Protein AF-0000000073396578 (afdb_homodimer)

Solvent-accessible surface area (backbone atoms only — not comparable to full-atom values): 23290 Å² total; per-residue (Å²): 122,82,70,56,80,60,70,93,49,68,64,61,30,46,66,28,44,46,90,63,41,68,88,53,47,65,88,44,41,45,26,26,33,32,43,94,88,65,51,32,34,27,33,60,46,24,57,76,58,41,35,62,81,93,40,66,40,64,56,39,57,27,19,39,43,41,82,39,89,72,64,89,52,45,55,75,40,65,57,48,43,44,82,32,58,44,63,57,96,69,37,34,24,27,32,30,64,60,63,59,45,74,44,58,46,87,55,50,84,79,30,46,60,42,32,36,43,19,72,69,26,32,22,48,50,50,30,39,50,44,21,40,40,50,63,48,78,55,65,43,74,69,43,44,74,54,42,49,24,60,49,48,50,38,53,50,45,20,53,51,23,47,55,36,36,75,72,68,43,56,57,69,59,34,46,50,50,51,52,51,60,29,61,38,69,56,96,89,37,31,45,49,62,38,37,44,31,83,91,37,24,66,60,48,52,51,48,50,52,52,51,52,53,52,53,60,72,71,107,123,81,70,58,80,60,71,92,48,65,64,60,31,46,65,26,44,48,91,64,41,68,86,52,47,64,89,44,40,44,25,26,34,31,42,93,88,64,50,34,32,27,33,63,45,23,58,76,59,42,34,62,83,94,40,67,40,62,55,38,56,27,19,40,42,42,82,37,87,72,63,91,50,44,56,74,41,65,59,49,44,43,82,33,58,43,65,58,96,70,36,33,24,28,30,30,65,63,65,58,46,74,44,58,45,85,54,51,83,80,31,48,58,42,31,35,43,19,73,68,27,33,21,49,50,50,29,39,50,43,21,41,40,51,63,47,78,53,65,44,75,68,42,45,74,54,42,48,24,60,50,48,49,39,51,50,46,21,54,52,21,46,55,37,37,76,72,67,43,54,57,67,58,34,48,49,52,50,50,52,60,31,63,38,69,58,96,88,36,31,44,48,62,38,36,44,31,83,90,36,24,65,60,48,52,51,50,50,54,52,51,52,53,52,54,60,72,71,106

Foldseek 3Di:
DPFQDADPDLQQFFPDFDPRDFLQQDDAAQWWWQAPVRWIWGFHDHPVQQDDQLHGDQKTKIFTKDFDDDDNGCSPPDLQWAKRACQDVRTIMITGNPDMDMDTPVRRSVIGTGTDTDLLNSLSSNQSNCCVVPVDGDDSVVCCLVCVLVVLLSVLLSVQLVLVVVVPDDSVVSSVVSSVQQQDDDPRHGVSVQCSPPVRVVVSSVVSVVVSVVVVVVD/DPFQDDDPDLQQFFPDFDPRDFLQQDDAAQWWWQAPVRWIWGFHDHPVQQDDQLHGDQKTKIFTKDFDDDDNGCSPPDLQWAKRACLDVRTIMITGNPDMDMDTPVRRSVIGTGTDTDLLNSLSSNQSNCCVVPVDGDDSVVCCLVCVLVVLLSVLLSVQLVLVVVVPDDSVVSSVVSSVQQQDDDPRHGVSVQCSPPVRVVVSSVVSVVVSVVVSVVD

Nearest PDB structures (foldseek):
  8yf4-assembly1_B  TM=4.313E-01  e=3.545E+00  Homo sapiens
  6xt5-assembly1_B  TM=3.185E-01  e=3.344E+00  Canavalia ensiformis
  8yf4-assembly1_B  TM=4.311E-01  e=3.775E+00  Homo sapiens
  6xt5-assembly1_B  TM=3.181E-01  e=3.775E+00  Canavalia ensiformis

Structure (mmCIF, N/CA/C/O backbone):
data_AF-0000000073396578-model_v1
#
loop_
_entity.id
_entity.type
_entity.pdbx_description
1 polymer 'Uncharacterized protein'
#
loop_
_atom_site.group_PDB
_atom_site.id
_atom_site.type_symbol
_atom_site.label_atom_id
_atom_site.label_alt_id
_atom_site.label_comp_id
_atom_site.label_asym_id
_atom_site.label_entity_id
_atom_site.label_seq_id
_atom_site.pdbx_PDB_ins_code
_atom_site.Cartn_x
_atom_site.Cartn_y
_atom_site.Cartn_z
_atom_site.occupancy
_atom_site.B_iso_or_equiv
_atom_site.auth_seq_id
_atom_site.auth_comp_id
_atom_site.auth_asym_id
_atom_site.auth_atom_id
_atom_site.pdbx_PDB_model_num
ATOM 1 N N . MET A 1 1 ? -18.562 9.992 -4.824 1 47.44 1 MET A N 1
ATOM 2 C CA . MET A 1 1 ? -17.359 9.242 -4.496 1 47.44 1 MET A CA 1
ATOM 3 C C . MET A 1 1 ? -17.297 7.941 -5.293 1 47.44 1 MET A C 1
ATOM 5 O O . MET A 1 1 ? -18.281 7.211 -5.375 1 47.44 1 MET A O 1
ATOM 9 N N . PRO A 1 2 ? -16.391 7.805 -6.184 1 55.22 2 PRO A N 1
ATOM 10 C CA . PRO A 1 2 ? -16.484 6.578 -6.98 1 55.22 2 PRO A CA 1
ATOM 11 C C . PRO A 1 2 ? -16.609 5.324 -6.121 1 55.22 2 PRO A C 1
ATOM 13 O O . PRO A 1 2 ? -16.062 5.273 -5.012 1 55.22 2 PRO A O 1
ATOM 16 N N . GLU A 1 3 ? -17.531 4.57 -6.363 1 72.81 3 GLU A N 1
ATOM 17 C CA . GLU A 1 3 ? -18.016 3.414 -5.613 1 72.81 3 GLU A CA 1
ATOM 18 C C . GLU A 1 3 ? -17.094 2.215 -5.785 1 72.81 3 GLU A C 1
ATOM 20 O O . GLU A 1 3 ? -16.719 1.869 -6.91 1 72.81 3 GLU A O 1
ATOM 25 N N . LEU A 1 4 ? -16.359 1.806 -4.727 1 85.38 4 LEU A N 1
ATOM 26 C CA . LEU A 1 4 ? -15.672 0.52 -4.707 1 85.38 4 LEU A CA 1
ATOM 27 C C . LEU A 1 4 ? -16.578 -0.592 -5.215 1 85.38 4 LEU A C 1
ATOM 29 O O . LEU A 1 4 ? -17.781 -0.604 -4.922 1 85.38 4 LEU A O 1
ATOM 33 N N . GLU A 1 5 ? -16.062 -1.413 -6.082 1 86.94 5 GLU A N 1
ATOM 34 C CA . GLU A 1 5 ? -16.844 -2.441 -6.77 1 86.94 5 GLU A CA 1
ATOM 35 C C . GLU A 1 5 ? -17.156 -3.609 -5.836 1 86.94 5 GLU A C 1
ATOM 37 O O . GLU A 1 5 ? -16.391 -3.898 -4.914 1 86.94 5 GLU A O 1
ATOM 42 N N . THR A 1 6 ? -18.312 -4.141 -6.086 1 85.75 6 THR A N 1
ATOM 43 C CA . THR A 1 6 ? -18.781 -5.355 -5.434 1 85.75 6 THR A CA 1
ATOM 44 C C . THR A 1 6 ? -18.875 -6.508 -6.43 1 85.75 6 THR A C 1
ATOM 46 O O . THR A 1 6 ? -19.359 -6.336 -7.547 1 85.75 6 THR A O 1
ATOM 49 N N . PRO A 1 7 ? -18.344 -7.637 -6.023 1 87.44 7 PRO A N 1
ATOM 50 C CA . PRO A 1 7 ? -18.453 -8.758 -6.961 1 87.44 7 PRO A CA 1
ATOM 51 C C . PRO A 1 7 ? -19.906 -9.188 -7.176 1 87.44 7 PRO A C 1
ATOM 53 O O . PRO A 1 7 ? -20.734 -9.086 -6.262 1 87.44 7 PRO A O 1
ATOM 56 N N . ASP A 1 8 ? -20.125 -9.68 -8.359 1 83.25 8 ASP A N 1
ATOM 57 C CA . ASP A 1 8 ? -21.469 -10.172 -8.672 1 83.25 8 ASP A CA 1
ATOM 58 C C . ASP A 1 8 ? -21.828 -11.391 -7.824 1 83.25 8 ASP A C 1
ATOM 60 O O . ASP A 1 8 ? -22.938 -11.484 -7.289 1 83.25 8 ASP A O 1
ATOM 64 N N . ASP A 1 9 ? -20.906 -12.25 -7.754 1 87.62 9 ASP A N 1
ATOM 65 C CA . ASP A 1 9 ? -20.969 -13.445 -6.918 1 87.62 9 ASP A CA 1
ATOM 66 C C . ASP A 1 9 ? -19.891 -13.422 -5.836 1 87.62 9 ASP A C 1
ATOM 68 O O . ASP A 1 9 ? -18.703 -13.438 -6.145 1 87.62 9 ASP A O 1
ATOM 72 N N . PRO A 1 10 ? -20.375 -13.438 -4.621 1 84 10 PRO A N 1
ATOM 73 C CA . PRO A 1 10 ? -19.422 -13.297 -3.52 1 84 10 PRO A CA 1
ATOM 74 C C . PRO A 1 10 ? -18.328 -14.359 -3.547 1 84 10 PRO A C 1
ATOM 76 O O . PRO A 1 10 ? -17.188 -14.086 -3.174 1 84 10 PRO A O 1
ATOM 79 N N . GLU A 1 11 ? -18.656 -15.516 -4.02 1 88.94 11 GLU A N 1
ATOM 80 C CA . GLU A 1 11 ? -17.688 -16.594 -3.965 1 88.94 11 GLU A CA 1
ATOM 81 C C . GLU A 1 11 ? -16.781 -16.594 -5.195 1 88.94 11 GLU A C 1
ATOM 83 O O . GLU A 1 11 ? -15.773 -17.297 -5.238 1 88.94 11 GLU A O 1
ATOM 88 N N . SER A 1 12 ? -17.094 -15.711 -6.156 1 92.31 12 SER A N 1
ATOM 89 C CA . SER A 1 12 ? -16.312 -15.656 -7.387 1 92.31 12 SER A CA 1
ATOM 90 C C . SER A 1 12 ? -14.93 -15.047 -7.145 1 92.31 12 SER A C 1
ATOM 92 O O . SER A 1 12 ? -14.055 -15.117 -8.008 1 92.31 12 SER A O 1
ATOM 94 N N . ILE A 1 13 ? -14.711 -14.578 -5.926 1 94.81 13 ILE A N 1
ATOM 95 C CA . ILE A 1 13 ? -13.445 -13.914 -5.656 1 94.81 13 ILE A CA 1
ATOM 96 C C . ILE A 1 13 ? -12.359 -14.961 -5.398 1 94.81 13 ILE A C 1
ATOM 98 O O . ILE A 1 13 ? -11.164 -14.648 -5.418 1 94.81 13 ILE A O 1
ATOM 102 N N . TYR A 1 14 ? -12.805 -16.203 -5.223 1 96.5 14 TYR A N 1
ATOM 103 C CA . TYR A 1 14 ? -11.844 -17.25 -4.902 1 96.5 14 TYR A CA 1
ATOM 104 C C . TYR A 1 14 ? -11.562 -18.109 -6.121 1 96.5 14 TYR A C 1
ATOM 106 O O . TYR A 1 14 ? -12.477 -18.484 -6.855 1 96.5 14 TYR A O 1
ATOM 114 N N . LEU A 1 15 ? -10.336 -18.406 -6.309 1 96.25 15 LEU A N 1
ATOM 115 C CA . LEU A 1 15 ? -9.922 -19.453 -7.242 1 96.25 15 LEU A CA 1
ATOM 116 C C . LEU A 1 15 ? -9.984 -20.828 -6.582 1 96.25 15 LEU A C 1
ATOM 118 O O . LEU A 1 15 ? -10.422 -21.797 -7.203 1 96.25 15 LEU A O 1
ATOM 122 N N . ALA A 1 16 ? -9.555 -20.875 -5.344 1 95.81 16 ALA A N 1
ATOM 123 C CA . ALA A 1 16 ? -9.555 -22.109 -4.555 1 95.81 16 ALA A CA 1
ATOM 124 C C . ALA A 1 16 ? -9.562 -21.797 -3.059 1 95.81 16 ALA A C 1
ATOM 126 O O . ALA A 1 16 ? -9.07 -20.75 -2.635 1 95.81 16 ALA A O 1
ATOM 127 N N . ARG A 1 17 ? -10.102 -22.766 -2.283 1 95.12 17 ARG A N 1
ATOM 128 C CA . ARG A 1 17 ? -10.117 -22.625 -0.83 1 95.12 17 ARG A CA 1
ATOM 129 C C . ARG A 1 17 ? -9.844 -23.969 -0.159 1 95.12 17 ARG A C 1
ATOM 131 O O . ARG A 1 17 ? -10.18 -25.031 -0.704 1 95.12 17 ARG A O 1
ATOM 138 N N . LEU A 1 18 ? -9.203 -23.844 0.902 1 93.62 18 LEU A N 1
ATOM 139 C CA . LEU A 1 18 ? -8.977 -24.969 1.805 1 93.62 18 LEU A CA 1
ATOM 140 C C . LEU A 1 18 ? -8.445 -26.188 1.044 1 93.62 18 LEU A C 1
ATOM 142 O O . LEU A 1 18 ? -7.379 -26.109 0.429 1 93.62 18 LEU A O 1
ATOM 146 N N . GLU A 1 19 ? -9.133 -27.25 0.947 1 90.81 19 GLU A N 1
ATOM 147 C CA . GLU A 1 19 ? -8.625 -28.5 0.394 1 90.81 19 GLU A CA 1
ATOM 148 C C . GLU A 1 19 ? -8.398 -28.391 -1.111 1 90.81 19 GLU A C 1
ATOM 150 O O . GLU A 1 19 ? -7.656 -29.172 -1.694 1 90.81 19 GLU A O 1
ATOM 155 N N . ASP A 1 20 ? -8.969 -27.359 -1.69 1 91.06 20 ASP A N 1
ATOM 156 C CA . ASP A 1 20 ? -8.875 -27.219 -3.139 1 91.06 20 ASP A CA 1
ATOM 157 C C . ASP A 1 20 ? -7.629 -26.406 -3.527 1 91.06 20 ASP A C 1
ATOM 159 O O . ASP A 1 20 ? -7.305 -26.297 -4.711 1 91.06 20 ASP A O 1
ATOM 163 N N . VAL A 1 21 ? -6.906 -25.906 -2.537 1 92.56 21 VAL A N 1
ATOM 164 C CA . VAL A 1 21 ? -5.738 -25.094 -2.824 1 92.56 21 VAL A CA 1
ATOM 165 C C . VAL A 1 21 ? -4.57 -25.984 -3.25 1 92.56 21 VAL A C 1
ATOM 167 O O . VAL A 1 21 ? -4.223 -26.938 -2.553 1 92.56 21 VAL A O 1
ATOM 170 N N . GLY A 1 22 ? -4.043 -25.641 -4.434 1 88.06 22 GLY A N 1
ATOM 171 C CA . GLY A 1 22 ? -2.908 -26.391 -4.941 1 88.06 22 GLY A CA 1
ATOM 172 C C . GLY A 1 22 ? -1.646 -26.188 -4.129 1 88.06 22 GLY A C 1
ATOM 173 O O . GLY A 1 22 ? -1.402 -25.094 -3.611 1 88.06 22 GLY A O 1
ATOM 174 N N . GLU A 1 23 ? -0.784 -27.156 -4.16 1 88.12 23 GLU A N 1
ATOM 175 C CA . GLU A 1 23 ? 0.417 -27.172 -3.33 1 88.12 23 GLU A CA 1
ATOM 176 C C . GLU A 1 23 ? 1.546 -26.375 -3.984 1 88.12 23 GLU A C 1
ATOM 178 O O . GLU A 1 23 ? 2.391 -25.797 -3.295 1 88.12 23 GLU A O 1
ATOM 183 N N . HIS A 1 24 ? 1.46 -26.312 -5.25 1 91.94 24 HIS A N 1
ATOM 184 C CA . HIS A 1 24 ? 2.672 -25.844 -5.91 1 91.94 24 HIS A CA 1
ATOM 185 C C . HIS A 1 24 ? 2.438 -24.5 -6.602 1 91.94 24 HIS A C 1
ATOM 187 O O . HIS A 1 24 ? 3.242 -24.078 -7.438 1 91.94 24 HIS A O 1
ATOM 193 N N . ARG A 1 25 ? 1.365 -23.953 -6.328 1 92.44 25 ARG A N 1
ATOM 194 C CA . ARG A 1 25 ? 1.155 -22.609 -6.852 1 92.44 25 ARG A CA 1
ATOM 195 C C . ARG A 1 25 ? 2.031 -21.594 -6.121 1 92.44 25 ARG A C 1
ATOM 197 O O . ARG A 1 25 ? 2.123 -21.625 -4.895 1 92.44 25 ARG A O 1
ATOM 204 N N . PRO A 1 26 ? 2.725 -20.75 -6.84 1 92.56 26 PRO A N 1
ATOM 205 C CA . PRO A 1 26 ? 3.525 -19.734 -6.148 1 92.56 26 PRO A CA 1
ATOM 206 C C . PRO A 1 26 ? 2.676 -18.781 -5.309 1 92.56 26 PRO A C 1
ATOM 208 O O . PRO A 1 26 ? 1.521 -18.516 -5.652 1 92.56 26 PRO A O 1
ATOM 211 N N . THR A 1 27 ? 3.27 -18.359 -4.234 1 94 27 THR A N 1
ATOM 212 C CA . THR A 1 27 ? 2.615 -17.344 -3.416 1 94 27 THR A CA 1
ATOM 213 C C . THR A 1 27 ? 2.262 -16.125 -4.254 1 94 27 THR A C 1
ATOM 215 O O . THR A 1 27 ? 3.062 -15.672 -5.074 1 94 27 THR A O 1
ATOM 218 N N . PHE A 1 28 ? 1.048 -15.586 -4.012 1 94.56 28 PHE A N 1
ATOM 219 C CA . PHE A 1 28 ? 0.5 -14.539 -4.863 1 94.56 28 PHE A CA 1
ATOM 220 C C . PHE A 1 28 ? -0.254 -13.5 -4.035 1 94.56 28 PHE A C 1
ATOM 222 O O . PHE A 1 28 ? -0.579 -13.75 -2.873 1 94.56 28 PHE A O 1
ATOM 229 N N . THR A 1 29 ? -0.423 -12.375 -4.605 1 95.88 29 THR A N 1
ATOM 230 C CA . THR A 1 29 ? -1.25 -11.336 -3.998 1 95.88 29 THR A CA 1
ATOM 231 C C . THR A 1 29 ? -2.639 -11.875 -3.672 1 95.88 29 THR A C 1
ATOM 233 O O . THR A 1 29 ? -3.275 -12.516 -4.512 1 95.88 29 THR A O 1
ATOM 236 N N . GLY A 1 30 ? -3.082 -11.641 -2.432 1 97.06 30 GLY A N 1
ATOM 237 C CA . GLY A 1 30 ? -4.426 -12.031 -2.041 1 97.06 30 GLY A CA 1
ATOM 238 C C . GLY A 1 30 ? -4.488 -13.406 -1.405 1 97.06 30 GLY A C 1
ATOM 239 O O . GLY A 1 30 ? -5.527 -13.812 -0.875 1 97.06 30 GLY A O 1
ATOM 240 N N . ASP A 1 31 ? -3.383 -14.188 -1.541 1 97.56 31 ASP A N 1
ATOM 241 C CA . ASP A 1 31 ? -3.371 -15.477 -0.861 1 97.56 31 ASP A CA 1
ATOM 242 C C . ASP A 1 31 ? -3.588 -15.312 0.641 1 97.56 31 ASP A C 1
ATOM 244 O O . ASP A 1 31 ? -3.07 -14.367 1.247 1 97.56 31 ASP A O 1
ATOM 248 N N . ILE A 1 32 ? -4.316 -16.219 1.196 1 98.44 32 ILE A N 1
ATOM 249 C CA . ILE A 1 32 ? -4.594 -16.203 2.629 1 98.44 32 ILE A CA 1
ATOM 250 C C . ILE A 1 32 ? -3.947 -17.406 3.301 1 98.44 32 ILE A C 1
ATOM 252 O O . ILE A 1 32 ? -4.164 -18.547 2.881 1 98.44 32 ILE A O 1
ATOM 256 N N . TYR A 1 33 ? -3.174 -17.156 4.305 1 98 33 TYR A N 1
ATOM 257 C CA . TYR A 1 33 ? -2.471 -18.203 5.047 1 98 33 TYR A CA 1
ATOM 258 C C . TYR A 1 33 ? -2.91 -18.219 6.504 1 98 33 TYR A C 1
ATOM 260 O O . TYR A 1 33 ? -3.209 -17.172 7.086 1 98 33 TYR A O 1
ATOM 268 N N . ARG A 1 34 ? -3.016 -19.328 7.035 1 97.75 34 ARG A N 1
ATOM 269 C CA . ARG A 1 34 ? -3.051 -19.516 8.477 1 97.75 34 ARG A CA 1
ATOM 270 C C . ARG A 1 34 ? -1.652 -19.781 9.031 1 97.75 34 ARG A C 1
ATOM 272 O O . ARG A 1 34 ? -1.019 -20.781 8.695 1 97.75 34 ARG A O 1
ATOM 279 N N . LEU A 1 35 ? -1.204 -18.875 9.867 1 97.19 35 LEU A N 1
ATOM 280 C CA . LEU A 1 35 ? 0.147 -18.938 10.414 1 97.19 35 LEU A CA 1
ATOM 281 C C . LEU A 1 35 ? 0.231 -19.984 11.523 1 97.19 35 LEU A C 1
ATOM 283 O O . LEU A 1 35 ? -0.788 -20.547 11.93 1 97.19 35 LEU A O 1
ATOM 287 N N . GLY A 1 36 ? 1.491 -20.281 11.969 1 94 36 GLY A N 1
ATOM 288 C CA . GLY A 1 36 ? 1.72 -21.297 12.984 1 94 36 GLY A CA 1
ATOM 289 C C . GLY A 1 36 ? 1.004 -21.016 14.289 1 94 36 GLY A C 1
ATOM 290 O O . GLY A 1 36 ? 0.637 -21.922 15.023 1 94 36 GLY A O 1
ATOM 291 N N . ASP A 1 37 ? 0.794 -19.734 14.57 1 94.5 37 ASP A N 1
ATOM 292 C CA . ASP A 1 37 ? 0.147 -19.344 15.82 1 94.5 37 ASP A CA 1
ATOM 293 C C . ASP A 1 37 ? -1.37 -19.281 15.656 1 94.5 37 ASP A C 1
ATOM 295 O O . ASP A 1 37 ? -2.08 -18.844 16.562 1 94.5 37 ASP A O 1
ATOM 299 N N . GLY A 1 38 ? -1.878 -19.625 14.516 1 95.12 38 GLY A N 1
ATOM 300 C CA . GLY A 1 38 ? -3.311 -19.703 14.281 1 95.12 38 GLY A CA 1
ATOM 301 C C . GLY A 1 38 ? -3.871 -18.453 13.609 1 95.12 38 GLY A C 1
ATOM 302 O O . GLY A 1 38 ? -4.984 -18.484 13.078 1 95.12 38 GLY A O 1
ATOM 303 N N . ARG A 1 39 ? -3.154 -17.422 13.578 1 96.88 39 ARG A N 1
ATOM 304 C CA . ARG A 1 39 ? -3.621 -16.188 12.938 1 96.88 39 ARG A CA 1
ATOM 305 C C . ARG A 1 39 ? -3.666 -16.359 11.422 1 96.88 39 ARG A C 1
ATOM 307 O O . ARG A 1 39 ? -2.857 -17.078 10.844 1 96.88 39 ARG A O 1
ATOM 314 N N . MET A 1 40 ? -4.66 -15.664 10.82 1 98.12 40 MET A N 1
ATOM 315 C CA . MET A 1 40 ? -4.766 -15.656 9.367 1 98.12 40 MET A CA 1
ATOM 316 C C . MET A 1 40 ? -4.332 -14.312 8.789 1 98.12 40 MET A C 1
ATOM 318 O O . MET A 1 40 ? -4.617 -13.266 9.367 1 98.12 40 MET A O 1
ATOM 322 N N . VAL A 1 41 ? -3.617 -14.398 7.672 1 98.5 41 VAL A N 1
ATOM 323 C CA . VAL A 1 41 ? -3.125 -13.18 7.035 1 98.5 41 VAL A CA 1
ATOM 324 C C . VAL A 1 41 ? -3.314 -13.273 5.523 1 98.5 41 VAL A C 1
ATOM 326 O O . VAL A 1 41 ? -3.342 -14.375 4.961 1 98.5 41 VAL A O 1
ATOM 329 N N . MET A 1 42 ? -3.504 -12.133 4.879 1 98.44 42 MET A N 1
ATOM 330 C CA . MET A 1 42 ? -3.607 -12.023 3.428 1 98.44 42 MET A CA 1
ATOM 331 C C . MET A 1 42 ? -2.412 -11.273 2.85 1 98.44 42 MET A C 1
ATOM 333 O O . MET A 1 42 ? -2.066 -10.195 3.322 1 98.44 42 MET A O 1
ATOM 337 N N . ILE A 1 43 ? -1.822 -11.773 1.784 1 97.75 43 ILE A N 1
ATOM 338 C CA . ILE A 1 43 ? -0.69 -11.141 1.114 1 97.75 43 ILE A CA 1
ATOM 339 C C . ILE A 1 43 ? -1.171 -9.93 0.323 1 97.75 43 ILE A C 1
ATOM 341 O O . ILE A 1 43 ? -2.146 -10.016 -0.427 1 97.75 43 ILE A O 1
ATOM 345 N N . LEU A 1 44 ? -0.47 -8.758 0.374 1 95.06 44 LEU A N 1
ATOM 346 C CA . LEU A 1 44 ? -1.047 -7.543 -0.185 1 95.06 44 LEU A CA 1
ATOM 347 C C . LEU A 1 44 ? -0.263 -7.082 -1.409 1 95.06 44 LEU A C 1
ATOM 349 O O . LEU A 1 44 ? -0.829 -6.477 -2.324 1 95.06 44 LEU A O 1
ATOM 353 N N . GLN A 1 45 ? 0.97 -7.148 -1.572 1 88.44 45 GLN A N 1
ATOM 354 C CA . GLN A 1 45 ? 1.75 -6.484 -2.611 1 88.44 45 GLN A CA 1
ATOM 355 C C . GLN A 1 45 ? 1.65 -7.234 -3.938 1 88.44 45 GLN A C 1
ATOM 357 O O . GLN A 1 45 ? 1.375 -8.438 -3.959 1 88.44 45 GLN A O 1
ATOM 362 N N . HIS A 1 46 ? 1.772 -6.496 -4.988 1 89.62 46 HIS A N 1
ATOM 363 C CA . HIS A 1 46 ? 1.792 -7.078 -6.324 1 89.62 46 HIS A CA 1
ATOM 364 C C . HIS A 1 46 ? 2.775 -8.242 -6.402 1 89.62 46 HIS A C 1
ATOM 366 O O . HIS A 1 46 ? 3.82 -8.219 -5.75 1 89.62 46 HIS A O 1
ATOM 372 N N . PRO A 1 47 ? 2.453 -9.211 -7.309 1 82.81 47 PRO A N 1
ATOM 373 C CA . PRO A 1 47 ? 3.32 -10.391 -7.383 1 82.81 47 PRO A CA 1
ATOM 374 C C . PRO A 1 47 ? 4.773 -10.031 -7.688 1 82.81 47 PRO A C 1
ATOM 376 O O . PRO A 1 47 ? 5.691 -10.609 -7.102 1 82.81 47 PRO A O 1
ATOM 379 N N . CYS A 1 48 ? 4.988 -9.062 -8.516 1 83.94 48 CYS A N 1
ATOM 380 C CA . CYS A 1 48 ? 6.344 -8.672 -8.883 1 83.94 48 CYS A CA 1
ATOM 381 C C . CYS A 1 48 ? 7.059 -8.016 -7.711 1 83.94 48 CYS A C 1
ATOM 383 O O . CYS A 1 48 ? 8.289 -7.965 -7.676 1 83.94 48 CYS A O 1
ATOM 385 N N . ALA A 1 49 ? 6.281 -7.512 -6.805 1 86.94 49 ALA A N 1
ATOM 386 C CA . ALA A 1 49 ? 6.855 -6.848 -5.637 1 86.94 49 ALA A CA 1
ATOM 387 C C . ALA A 1 49 ? 7.156 -7.852 -4.527 1 86.94 49 ALA A C 1
ATOM 389 O O . ALA A 1 49 ? 7.852 -7.531 -3.559 1 86.94 49 ALA A O 1
ATOM 390 N N . LEU A 1 50 ? 6.684 -9.023 -4.703 1 90.19 50 LEU A N 1
ATOM 391 C CA . LEU A 1 50 ? 6.855 -10.047 -3.678 1 90.19 50 LEU A CA 1
ATOM 392 C C . LEU A 1 50 ? 8.188 -10.773 -3.85 1 90.19 50 LEU A C 1
ATOM 394 O O . LEU A 1 50 ? 8.641 -11.469 -2.939 1 90.19 50 LEU A O 1
ATOM 398 N N . ARG A 1 51 ? 8.758 -10.578 -5.059 1 87.38 51 ARG A N 1
ATOM 399 C CA . ARG A 1 51 ? 9.812 -11.531 -5.391 1 87.38 51 ARG A CA 1
ATOM 400 C C . ARG A 1 51 ? 11.039 -10.812 -5.949 1 87.38 51 ARG A C 1
ATOM 402 O O . ARG A 1 51 ? 10.93 -9.719 -6.504 1 87.38 51 ARG A O 1
ATOM 409 N N . HIS A 1 52 ? 12.086 -11.43 -5.734 1 84.81 52 HIS A N 1
ATOM 410 C CA . HIS A 1 52 ? 13.328 -11.258 -6.488 1 84.81 52 HIS A CA 1
ATOM 411 C C . HIS A 1 52 ? 13.68 -12.516 -7.27 1 84.81 52 HIS A C 1
ATOM 413 O O . HIS A 1 52 ? 14.297 -13.438 -6.727 1 84.81 52 HIS A O 1
ATOM 419 N N . GLY A 1 53 ? 13.328 -12.492 -8.523 1 79.69 53 GLY A N 1
ATOM 420 C CA . GLY A 1 53 ? 13.383 -13.742 -9.273 1 79.69 53 GLY A CA 1
ATOM 421 C C . GLY A 1 53 ? 12.383 -14.773 -8.781 1 79.69 53 GLY A C 1
ATOM 422 O O . GLY A 1 53 ? 11.188 -14.492 -8.695 1 79.69 53 GLY A O 1
ATOM 423 N N . VAL A 1 54 ? 12.875 -15.969 -8.477 1 82.25 54 VAL A N 1
ATOM 424 C CA . VAL A 1 54 ? 11.977 -17.047 -8.07 1 82.25 54 VAL A CA 1
ATOM 425 C C . VAL A 1 54 ? 11.75 -17 -6.562 1 82.25 54 VAL A C 1
ATOM 427 O O . VAL A 1 54 ? 10.844 -17.656 -6.043 1 82.25 54 VAL A O 1
ATOM 430 N N . ASP A 1 55 ? 12.555 -16.156 -5.906 1 88.69 55 ASP A N 1
ATOM 431 C CA . ASP A 1 55 ? 12.5 -16.141 -4.449 1 88.69 55 ASP A CA 1
ATOM 432 C C . ASP A 1 55 ? 11.625 -15.008 -3.941 1 88.69 55 ASP A C 1
ATOM 434 O O . ASP A 1 55 ? 11.656 -13.898 -4.488 1 88.69 55 ASP A O 1
ATOM 438 N N . LEU A 1 56 ? 10.914 -15.344 -2.873 1 92.75 56 LEU A N 1
ATOM 439 C CA . LEU A 1 56 ? 10.18 -14.289 -2.176 1 92.75 56 LEU A CA 1
ATOM 440 C C . LEU A 1 56 ? 11.133 -13.367 -1.422 1 92.75 56 LEU A C 1
ATOM 442 O O . LEU A 1 56 ? 12.172 -13.812 -0.935 1 92.75 56 LEU A O 1
ATOM 446 N N . HIS A 1 57 ? 10.781 -12.094 -1.336 1 93.88 57 HIS A N 1
ATOM 447 C CA . HIS A 1 57 ? 11.492 -11.234 -0.394 1 93.88 57 HIS A CA 1
ATOM 448 C C . HIS A 1 57 ? 11.359 -11.75 1.034 1 93.88 57 HIS A C 1
ATOM 450 O O . HIS A 1 57 ? 10.359 -12.383 1.377 1 93.88 57 HIS A O 1
ATOM 456 N N . PRO A 1 58 ? 12.305 -11.461 1.829 1 94.12 58 PRO A N 1
ATOM 457 C CA . PRO A 1 58 ? 12.312 -12.047 3.172 1 94.12 58 PRO A CA 1
ATOM 458 C C . PRO A 1 58 ? 11.117 -11.625 4.016 1 94.12 58 PRO A C 1
ATOM 460 O O . PRO A 1 58 ? 10.641 -12.391 4.852 1 94.12 58 PRO A O 1
ATOM 463 N N . ARG A 1 59 ? 10.688 -10.367 3.863 1 94.75 59 ARG A N 1
ATOM 464 C CA . ARG A 1 59 ? 9.547 -9.844 4.613 1 94.75 59 ARG A CA 1
ATOM 465 C C . ARG A 1 59 ? 8.406 -9.453 3.676 1 94.75 59 ARG A C 1
ATOM 467 O O . ARG A 1 59 ? 8.625 -8.758 2.684 1 94.75 59 ARG A O 1
ATOM 474 N N . LEU A 1 60 ? 7.266 -9.922 4.043 1 96.62 60 LEU A N 1
ATOM 475 C CA . LEU A 1 60 ? 6.094 -9.656 3.219 1 96.62 60 LEU A CA 1
ATOM 476 C C . LEU A 1 60 ? 5.059 -8.844 3.994 1 96.62 60 LEU A C 1
ATOM 478 O O . LEU A 1 60 ? 4.832 -9.094 5.18 1 96.62 60 LEU A O 1
ATOM 482 N N . LEU A 1 61 ? 4.504 -7.883 3.32 1 97.12 61 LEU A N 1
ATOM 483 C CA . LEU A 1 61 ? 3.402 -7.109 3.885 1 97.12 61 LEU A CA 1
ATOM 484 C C . LEU A 1 61 ? 2.096 -7.891 3.818 1 97.12 61 LEU A C 1
ATOM 486 O O . LEU A 1 61 ? 1.726 -8.398 2.756 1 97.12 61 LEU A O 1
ATOM 490 N N . VAL A 1 62 ? 1.395 -7.961 5.039 1 98 62 VAL A N 1
ATOM 491 C CA . VAL A 1 62 ? 0.156 -8.734 5.07 1 98 62 VAL A CA 1
ATOM 492 C C . VAL A 1 62 ? -0.904 -7.973 5.867 1 98 62 VAL A C 1
ATOM 494 O O . VAL A 1 62 ? -0.579 -7.09 6.664 1 98 62 VAL A O 1
ATOM 497 N N . ALA A 1 63 ? -2.119 -8.305 5.547 1 98.06 63 ALA A N 1
ATOM 498 C CA . ALA A 1 63 ? -3.27 -7.852 6.324 1 98.06 63 ALA A CA 1
ATOM 499 C C . ALA A 1 63 ? -3.828 -8.984 7.188 1 98.06 63 ALA A C 1
ATOM 501 O O . ALA A 1 63 ? -4.062 -10.086 6.695 1 98.06 63 ALA A O 1
ATOM 502 N N . PRO A 1 64 ? -4.035 -8.695 8.469 1 98.31 64 PRO A N 1
ATOM 503 C CA . PRO A 1 64 ? -4.719 -9.711 9.273 1 98.31 64 PRO A CA 1
ATOM 504 C C . PRO A 1 64 ? -6.133 -10 8.781 1 98.31 64 PRO A C 1
ATOM 506 O O . PRO A 1 64 ? -6.84 -9.094 8.352 1 98.31 64 PRO A O 1
ATOM 509 N N . VAL A 1 65 ? -6.492 -11.273 8.836 1 98.06 65 VAL A N 1
ATOM 510 C CA . VAL A 1 65 ? -7.82 -11.727 8.445 1 98.06 65 VAL A CA 1
ATOM 511 C C . VAL A 1 65 ? -8.578 -12.234 9.672 1 98.06 65 VAL A C 1
ATOM 513 O O . VAL A 1 65 ? -8.07 -13.07 10.422 1 98.06 65 VAL A O 1
ATOM 516 N N . ARG A 1 66 ? -9.742 -11.695 9.859 1 96.19 66 ARG A N 1
ATOM 517 C CA . ARG A 1 66 ? -10.539 -12.055 11.023 1 96.19 66 ARG A CA 1
ATOM 518 C C . ARG A 1 66 ? -12 -12.266 10.648 1 96.19 66 ARG A C 1
ATOM 520 O O . ARG A 1 66 ? -12.461 -11.75 9.625 1 96.19 66 ARG A O 1
ATOM 527 N N . PRO A 1 67 ? -12.664 -13.117 11.469 1 95.19 67 PRO A N 1
ATOM 528 C CA . PRO A 1 67 ? -14.109 -13.211 11.258 1 95.19 67 PRO A CA 1
ATOM 529 C C . PRO A 1 67 ? -14.805 -11.852 11.32 1 95.19 67 PRO A C 1
ATOM 531 O O . PRO A 1 67 ? -14.422 -11 12.125 1 95.19 67 PRO A O 1
ATOM 534 N N . ASP A 1 68 ? -15.688 -11.703 10.391 1 90.12 68 ASP A N 1
ATOM 535 C CA . ASP A 1 68 ? -16.391 -10.43 10.305 1 90.12 68 ASP A CA 1
ATOM 536 C C . ASP A 1 68 ? -17.797 -10.609 9.75 1 90.12 68 ASP A C 1
ATOM 538 O O . ASP A 1 68 ? -18.078 -11.602 9.07 1 90.12 68 ASP A O 1
ATOM 542 N N . SER A 1 69 ? -18.641 -9.703 10.109 1 83 69 SER A N 1
ATOM 543 C CA . SER A 1 69 ? -19.969 -9.672 9.508 1 83 69 SER A CA 1
ATOM 544 C C . SER A 1 69 ? -20 -8.742 8.305 1 83 69 SER A C 1
ATOM 546 O O . SER A 1 69 ? -19.812 -7.527 8.445 1 83 69 SER A O 1
ATOM 548 N N . LEU A 1 70 ? -20.047 -9.383 7.164 1 74.69 70 LEU A N 1
ATOM 549 C CA . LEU A 1 70 ? -19.906 -8.602 5.945 1 74.69 70 LEU A CA 1
ATOM 550 C C . LEU A 1 70 ? -21.234 -8.016 5.5 1 74.69 70 LEU A C 1
ATOM 552 O O . LEU A 1 70 ? -22.281 -8.664 5.633 1 74.69 70 LEU A O 1
ATOM 556 N N . ARG A 1 71 ? -21 -6.836 5.047 1 70.44 71 ARG A N 1
ATOM 557 C CA . ARG A 1 71 ? -22.125 -6.219 4.348 1 70.44 71 ARG A CA 1
ATOM 558 C C . ARG A 1 71 ? -22.219 -6.719 2.908 1 70.44 71 ARG A C 1
ATOM 560 O O . ARG A 1 71 ? -21.188 -7.008 2.283 1 70.44 71 ARG A O 1
ATOM 567 N N . SER A 1 72 ? -23.406 -6.832 2.463 1 67.06 72 SER A N 1
ATOM 568 C CA . SER A 1 72 ? -23.609 -7.297 1.096 1 67.06 72 SER A CA 1
ATOM 569 C C . SER A 1 72 ? -23.094 -6.285 0.082 1 67.06 72 SER A C 1
ATOM 571 O O . SER A 1 72 ? -22.594 -6.664 -0.981 1 67.06 72 SER A O 1
ATOM 573 N N . ASN A 1 73 ? -23.203 -5.039 0.469 1 70.56 73 ASN A N 1
ATOM 574 C CA . ASN A 1 73 ? -22.719 -3.967 -0.392 1 70.56 73 ASN A CA 1
ATOM 575 C C . ASN A 1 73 ? -21.344 -3.459 0.058 1 70.56 73 ASN A C 1
ATOM 577 O O . ASN A 1 73 ? -21.234 -2.773 1.076 1 70.56 73 ASN A O 1
ATOM 581 N N . TRP A 1 74 ? -20.312 -3.797 -0.816 1 73.31 74 TRP A N 1
ATOM 582 C CA . TRP A 1 74 ? -18.922 -3.488 -0.464 1 73.31 74 TRP A CA 1
ATOM 583 C C . TRP A 1 74 ? -18.656 -1.99 -0.559 1 73.31 74 TRP A C 1
ATOM 585 O O . TRP A 1 74 ? -17.734 -1.478 0.07 1 73.31 74 TRP A O 1
ATOM 595 N N . ALA A 1 75 ? -19.453 -1.338 -1.389 1 67.38 75 ALA A N 1
ATOM 596 C CA . ALA A 1 75 ? -19.297 0.107 -1.528 1 67.38 75 ALA A CA 1
ATOM 597 C C . ALA A 1 75 ? -19.609 0.822 -0.216 1 67.38 75 ALA A C 1
ATOM 599 O O . ALA A 1 75 ? -19.125 1.93 0.023 1 67.38 75 ALA A O 1
ATOM 600 N N . ARG A 1 76 ? -20.297 0.067 0.629 1 67.5 76 ARG A N 1
ATOM 601 C CA . ARG A 1 76 ? -20.672 0.653 1.912 1 67.5 76 ARG A CA 1
ATOM 602 C C . ARG A 1 76 ? -19.812 0.096 3.041 1 67.5 76 ARG A C 1
ATOM 604 O O . ARG A 1 76 ? -20.016 0.446 4.207 1 67.5 76 ARG A O 1
ATOM 611 N N . ALA A 1 77 ? -18.953 -0.825 2.611 1 67.62 77 ALA A N 1
ATOM 612 C CA . ALA A 1 77 ? -18.031 -1.368 3.598 1 67.62 77 ALA A CA 1
ATOM 613 C C . ALA A 1 77 ? -16.922 -0.367 3.918 1 67.62 77 ALA A C 1
ATOM 615 O O . ALA A 1 77 ? -16.609 0.502 3.102 1 67.62 77 ALA A O 1
ATOM 616 N N . PRO A 1 78 ? -16.406 -0.565 5.148 1 77.62 78 PRO A N 1
ATOM 617 C CA . PRO A 1 78 ? -15.266 0.297 5.48 1 77.62 78 PRO A CA 1
ATOM 618 C C . PRO A 1 78 ? -14.117 0.166 4.484 1 77.62 78 PRO A C 1
ATOM 620 O O . PRO A 1 78 ? -13.758 -0.947 4.09 1 77.62 78 PRO A O 1
ATOM 623 N N . PHE A 1 79 ? -13.57 1.175 4.074 1 81.06 79 PHE A N 1
ATOM 624 C CA . PHE A 1 79 ? -12.539 1.182 3.047 1 81.06 79 PHE A CA 1
ATOM 625 C C . PHE A 1 79 ? -11.258 0.541 3.564 1 81.06 79 PHE A C 1
ATOM 627 O O . PHE A 1 79 ? -10.398 0.133 2.779 1 81.06 79 PHE A O 1
ATOM 634 N N . GLY A 1 80 ? -11.211 0.398 4.855 1 87 80 GLY A N 1
ATOM 635 C CA . GLY A 1 80 ? -9.992 -0.15 5.434 1 87 80 GLY A CA 1
ATOM 636 C C . GLY A 1 80 ? -10.016 -1.663 5.543 1 87 80 GLY A C 1
ATOM 637 O O . GLY A 1 80 ? -9.188 -2.25 6.246 1 87 80 GLY A O 1
ATOM 638 N N . THR A 1 81 ? -11.031 -2.248 4.797 1 90.44 81 THR A N 1
ATOM 639 C CA . THR A 1 81 ? -11.094 -3.703 4.875 1 90.44 81 THR A CA 1
ATOM 640 C C . THR A 1 81 ? -11.367 -4.309 3.5 1 90.44 81 THR A C 1
ATOM 642 O O . THR A 1 81 ? -11.898 -3.633 2.615 1 90.44 81 THR A O 1
ATOM 645 N N . MET A 1 82 ? -11.016 -5.547 3.314 1 93.31 82 MET A N 1
ATOM 646 C CA . MET A 1 82 ? -11.391 -6.402 2.191 1 93.31 82 MET A CA 1
ATOM 647 C C . MET A 1 82 ? -12.328 -7.516 2.643 1 93.31 82 MET A C 1
ATOM 649 O O . MET A 1 82 ? -11.914 -8.43 3.352 1 93.31 82 MET A O 1
ATOM 653 N N . PRO A 1 83 ? -13.562 -7.418 2.227 1 93.19 83 PRO A N 1
ATOM 654 C CA . PRO A 1 83 ? -14.469 -8.523 2.562 1 93.19 83 PRO A CA 1
ATOM 655 C C . PRO A 1 83 ? -14.031 -9.852 1.939 1 93.19 83 PRO A C 1
ATOM 657 O O . PRO A 1 83 ? -13.57 -9.875 0.798 1 93.19 83 PRO A O 1
ATOM 660 N N . LEU A 1 84 ? -14.133 -10.883 2.727 1 95.19 84 LEU A N 1
ATOM 661 C CA . LEU A 1 84 ? -13.859 -12.258 2.32 1 95.19 84 LEU A CA 1
ATOM 662 C C . LEU A 1 84 ? -15.039 -13.164 2.65 1 95.19 84 LEU A C 1
ATOM 664 O O . LEU A 1 84 ? -15.008 -13.891 3.645 1 95.19 84 LEU A O 1
ATOM 668 N N . PRO A 1 85 ? -15.977 -13.188 1.747 1 94.19 85 PRO A N 1
ATOM 669 C CA . PRO A 1 85 ? -17.219 -13.914 2.041 1 94.19 85 PRO A CA 1
ATOM 670 C C . PRO A 1 85 ? -17 -15.43 2.104 1 94.19 85 PRO A C 1
ATOM 672 O O . PRO A 1 85 ? -16.328 -15.992 1.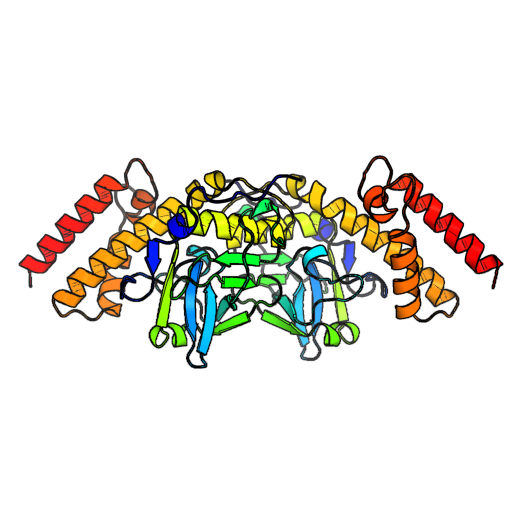246 1 94.19 85 PRO A O 1
ATOM 675 N N . LYS A 1 86 ? -17.562 -16.016 3.125 1 93.75 86 LYS A N 1
ATOM 676 C CA . LYS A 1 86 ? -17.641 -17.469 3.264 1 93.75 86 LYS A CA 1
ATOM 677 C C . LYS A 1 86 ? -16.266 -18.109 3.139 1 93.75 86 LYS A C 1
ATOM 679 O O . LYS A 1 86 ? -16.109 -19.156 2.498 1 93.75 86 LYS A O 1
ATOM 684 N N . LEU A 1 87 ? -15.273 -17.453 3.68 1 95.12 87 LEU A N 1
ATOM 685 C CA . LEU A 1 87 ? -13.891 -17.906 3.553 1 95.12 87 LEU A CA 1
ATOM 686 C C . LEU A 1 87 ? -13.711 -19.281 4.16 1 95.12 87 LEU A C 1
ATOM 688 O O . LEU A 1 87 ? -13.141 -20.172 3.527 1 95.12 87 LEU A O 1
ATOM 692 N N . ILE A 1 88 ? -14.195 -19.453 5.387 1 93.44 88 ILE A N 1
ATOM 693 C CA . ILE A 1 88 ? -14.055 -20.734 6.082 1 93.44 88 ILE A CA 1
ATOM 694 C C . ILE A 1 88 ? -15.422 -21.219 6.547 1 93.44 88 ILE A C 1
ATOM 696 O O . ILE A 1 88 ? -16.094 -20.562 7.344 1 93.44 88 ILE A O 1
ATOM 700 N N . ASP A 1 89 ? -15.852 -22.453 6.129 1 90.25 89 ASP A N 1
ATOM 701 C CA . ASP A 1 89 ? -17.078 -23.141 6.57 1 90.25 89 ASP A CA 1
ATOM 702 C C . ASP A 1 89 ? -18.281 -22.203 6.496 1 90.25 89 ASP A C 1
ATOM 704 O O . ASP A 1 89 ? -19.062 -22.109 7.445 1 90.25 89 ASP A O 1
ATOM 708 N N . GLY A 1 90 ? -18.281 -21.422 5.461 1 89.38 90 GLY A N 1
ATOM 709 C CA . GLY A 1 90 ? -19.438 -20.562 5.215 1 89.38 90 GLY A CA 1
ATOM 710 C C . GLY A 1 90 ? -19.391 -19.266 6.023 1 89.38 90 GLY A C 1
ATOM 711 O O . GLY A 1 90 ? -20.281 -18.422 5.883 1 89.38 90 GLY A O 1
ATOM 712 N N . GLN A 1 91 ? -18.406 -19.094 6.82 1 93.31 91 GLN A N 1
ATOM 713 C CA . GLN A 1 91 ? -18.297 -17.906 7.648 1 93.31 91 GLN A CA 1
ATOM 714 C C . GLN A 1 91 ? -17.578 -16.781 6.91 1 93.31 91 GLN A C 1
ATOM 716 O O . GLN A 1 91 ? -16.594 -17.016 6.215 1 93.31 91 GLN A O 1
ATOM 721 N N . ASP A 1 92 ? -18.078 -15.562 7.125 1 93.19 92 ASP A N 1
ATOM 722 C CA . ASP A 1 92 ? -17.5 -14.375 6.5 1 93.19 92 ASP A CA 1
ATOM 723 C C . ASP A 1 92 ? -16.297 -13.875 7.297 1 93.19 92 ASP A C 1
ATOM 725 O O . ASP A 1 92 ? -16.25 -14.008 8.523 1 93.19 92 ASP A O 1
ATOM 729 N N . HIS A 1 93 ? -15.32 -13.375 6.582 1 95.38 93 HIS A N 1
ATOM 730 C CA . HIS A 1 93 ? -14.125 -12.758 7.141 1 95.38 93 HIS A CA 1
ATOM 731 C C . HIS A 1 93 ? -13.82 -11.43 6.453 1 95.38 93 HIS A C 1
ATOM 733 O O . HIS A 1 93 ? -14.516 -11.047 5.508 1 95.38 93 HIS A O 1
ATOM 739 N N . SER A 1 94 ? -12.914 -10.711 6.996 1 95.19 94 SER A N 1
ATOM 740 C CA . SER A 1 94 ? -12.383 -9.516 6.359 1 95.19 94 SER A CA 1
ATOM 741 C C . SER A 1 94 ? -10.883 -9.375 6.609 1 95.19 94 SER A C 1
ATOM 743 O O . SER A 1 94 ? -10.375 -9.812 7.645 1 95.19 94 SER A O 1
ATOM 745 N N . ALA A 1 95 ? -10.195 -8.906 5.617 1 96.19 95 ALA A N 1
ATOM 746 C CA . ALA A 1 95 ? -8.805 -8.5 5.793 1 96.19 95 ALA A CA 1
ATOM 747 C C . ALA A 1 95 ? -8.711 -7.051 6.246 1 96.19 95 ALA A C 1
ATOM 749 O O . ALA A 1 95 ? -9.375 -6.172 5.684 1 96.19 95 ALA A O 1
ATOM 750 N N . ASP A 1 96 ? -7.906 -6.762 7.211 1 95.75 96 ASP A N 1
ATOM 751 C CA . ASP A 1 96 ? -7.793 -5.461 7.859 1 95.75 96 ASP A CA 1
ATOM 752 C C . ASP A 1 96 ? -6.602 -4.676 7.309 1 95.75 96 ASP A C 1
ATOM 754 O O . ASP A 1 96 ? -5.449 -5.012 7.59 1 95.75 96 ASP A O 1
ATOM 758 N N . PHE A 1 97 ? -6.879 -3.564 6.605 1 94.75 97 PHE A N 1
ATOM 759 C CA . PHE A 1 97 ? -5.82 -2.768 6 1 94.75 97 PHE A CA 1
ATOM 760 C C . PHE A 1 97 ? -5.266 -1.758 6.996 1 94.75 97 PHE A C 1
ATOM 762 O O . PHE A 1 97 ? -4.254 -1.108 6.73 1 94.75 97 PHE A O 1
ATOM 769 N N . ILE A 1 98 ? -5.914 -1.637 8.141 1 93 98 ILE A N 1
ATOM 770 C CA . ILE A 1 98 ? -5.512 -0.647 9.133 1 93 98 ILE A CA 1
ATOM 771 C C . ILE A 1 98 ? -4.391 -1.216 10 1 93 98 ILE A C 1
ATOM 773 O O . ILE A 1 98 ? -3.379 -0.549 10.234 1 93 98 ILE A O 1
ATOM 777 N N . ASN A 1 99 ? -4.578 -2.459 10.375 1 94 99 ASN A N 1
ATOM 778 C CA . ASN A 1 99 ? -3.617 -3.098 11.266 1 94 99 ASN A CA 1
ATOM 779 C C . ASN A 1 99 ? -2.719 -4.074 10.516 1 94 99 ASN A C 1
ATOM 781 O O . ASN A 1 99 ? -2.723 -5.273 10.805 1 94 99 ASN A O 1
ATOM 785 N N . LEU A 1 100 ? -1.832 -3.506 9.68 1 96.38 100 LEU A N 1
ATOM 786 C CA . LEU A 1 100 ? -0.966 -4.305 8.82 1 96.38 100 LEU A CA 1
ATOM 787 C C . LEU A 1 100 ? 0.103 -5.02 9.633 1 96.38 100 LEU A C 1
ATOM 789 O O . LEU A 1 100 ? 0.401 -4.621 10.766 1 96.38 100 LEU A O 1
ATOM 793 N N . GLU A 1 101 ? 0.607 -6.051 9.07 1 96.88 101 GLU A N 1
ATOM 794 C CA . GLU A 1 101 ? 1.704 -6.816 9.656 1 96.88 101 GLU A CA 1
ATOM 795 C C . GLU A 1 101 ? 2.76 -7.156 8.602 1 96.88 101 GLU A C 1
ATOM 797 O O . GLU A 1 101 ? 2.521 -7 7.402 1 96.88 101 GLU A O 1
ATOM 802 N N . LEU A 1 102 ? 3.898 -7.5 9.102 1 97.19 102 LEU A N 1
ATOM 803 C CA . LEU A 1 102 ? 4.961 -8.086 8.297 1 97.19 102 LEU A CA 1
ATOM 804 C C . LEU A 1 102 ? 5.277 -9.508 8.766 1 97.19 102 LEU A C 1
ATOM 806 O O . LEU A 1 102 ? 5.375 -9.758 9.969 1 97.19 102 LEU A O 1
ATOM 810 N N . ILE A 1 103 ? 5.418 -10.344 7.793 1 96.62 103 ILE A N 1
ATOM 811 C CA . ILE A 1 103 ? 5.762 -11.711 8.164 1 96.62 103 ILE A CA 1
ATOM 812 C C . ILE A 1 103 ? 7.031 -12.141 7.434 1 96.62 103 ILE A C 1
ATOM 814 O O . ILE A 1 103 ? 7.383 -11.578 6.395 1 96.62 103 ILE A O 1
ATOM 818 N N . ASP A 1 104 ? 7.648 -13.18 8.008 1 95.94 104 ASP A N 1
ATOM 819 C CA . ASP A 1 104 ? 8.844 -13.758 7.387 1 95.94 104 ASP A CA 1
ATOM 820 C C . ASP A 1 104 ? 8.461 -14.789 6.332 1 95.94 104 ASP A C 1
ATOM 822 O O . ASP A 1 104 ? 7.84 -15.805 6.648 1 95.94 104 ASP A O 1
ATOM 826 N N . SER A 1 105 ? 8.891 -14.57 5.133 1 95 105 SER A N 1
ATOM 827 C CA . SER A 1 105 ? 8.484 -15.414 4.012 1 95 105 SER A CA 1
ATOM 828 C C . SER A 1 105 ? 8.969 -16.844 4.191 1 95 105 SER A C 1
ATOM 830 O O . SER A 1 105 ? 8.305 -17.797 3.76 1 95 105 SER A O 1
ATOM 832 N N . PRO A 1 106 ? 10.062 -17.141 4.832 1 93.06 106 PRO A N 1
ATOM 833 C CA . PRO A 1 106 ? 10.516 -18.516 4.973 1 93.06 106 PRO A CA 1
ATOM 834 C C . PRO A 1 106 ? 9.57 -19.359 5.824 1 93.06 106 PRO A C 1
ATOM 836 O O . PRO A 1 106 ? 9.672 -20.594 5.84 1 93.06 106 PRO A O 1
ATOM 839 N N . THR A 1 107 ? 8.656 -18.75 6.523 1 93.19 107 THR A N 1
ATOM 840 C CA . THR A 1 107 ? 7.734 -19.5 7.363 1 93.19 107 THR A CA 1
ATOM 841 C C . THR A 1 107 ? 6.523 -19.969 6.559 1 93.19 107 THR A C 1
ATOM 843 O O . THR A 1 107 ? 5.781 -20.844 6.996 1 93.19 107 THR A O 1
ATOM 846 N N . LEU A 1 108 ? 6.32 -19.422 5.41 1 92.69 108 LEU A N 1
ATOM 847 C CA . LEU A 1 108 ? 5.082 -19.609 4.66 1 92.69 108 LEU A CA 1
ATOM 848 C C . LEU A 1 108 ? 4.91 -21.062 4.246 1 92.69 108 LEU A C 1
ATOM 850 O O . LEU A 1 108 ? 3.809 -21.609 4.336 1 92.69 108 LEU A O 1
ATOM 854 N N . PRO A 1 109 ? 6.008 -21.734 3.873 1 88.62 109 PRO A N 1
ATOM 855 C CA . PRO A 1 109 ? 5.859 -23.125 3.428 1 88.62 109 PRO A CA 1
ATOM 856 C C . PRO A 1 109 ? 5.309 -24.047 4.52 1 88.62 109 PRO A C 1
ATOM 858 O O . PRO A 1 109 ? 4.766 -25.109 4.223 1 88.62 109 PRO A O 1
ATOM 861 N N . THR A 1 110 ? 5.473 -23.656 5.719 1 91.81 110 THR A N 1
ATOM 862 C CA . THR A 1 110 ? 4.988 -24.5 6.816 1 91.81 110 THR A CA 1
ATOM 863 C C . THR A 1 110 ? 3.588 -24.062 7.242 1 91.81 110 THR A C 1
ATOM 865 O O . THR A 1 110 ? 3.004 -24.656 8.156 1 91.81 110 THR A O 1
ATOM 868 N N . CYS A 1 111 ? 3.035 -23.094 6.645 1 95.12 111 CYS A N 1
ATOM 869 C CA . CYS A 1 111 ? 1.71 -22.578 6.969 1 95.12 111 CYS A CA 1
ATOM 870 C C . CYS A 1 111 ? 0.651 -23.188 6.051 1 95.12 111 CYS A C 1
ATOM 872 O O . CYS A 1 111 ? 0.973 -23.688 4.977 1 95.12 111 CYS A O 1
ATOM 874 N N . GLU A 1 112 ? -0.496 -23.156 6.547 1 96 112 GLU A N 1
ATOM 875 C CA . GLU A 1 112 ? -1.62 -23.609 5.73 1 96 112 GLU A CA 1
ATOM 876 C C . GLU A 1 112 ? -2.119 -22.484 4.82 1 96 112 GLU A C 1
ATOM 878 O O . GLU A 1 112 ? -2.451 -21.391 5.285 1 96 112 GLU A O 1
ATOM 883 N N . ARG A 1 113 ? -2.117 -22.734 3.578 1 96.56 113 ARG A N 1
ATOM 884 C CA . ARG A 1 113 ? -2.738 -21.812 2.643 1 96.56 113 ARG A CA 1
ATOM 885 C C . ARG A 1 113 ? -4.246 -22.031 2.572 1 96.56 113 ARG A C 1
ATOM 887 O O . ARG A 1 113 ? -4.711 -23.047 2.061 1 96.56 113 ARG A O 1
ATOM 894 N N . ILE A 1 114 ? -5.012 -21.062 2.996 1 97.12 114 ILE A N 1
ATOM 895 C CA . ILE A 1 114 ? -6.449 -21.172 3.209 1 97.12 114 ILE A CA 1
ATOM 896 C C . ILE A 1 114 ? -7.191 -20.859 1.913 1 97.12 114 ILE A C 1
ATOM 898 O O . ILE A 1 114 ? -8.227 -21.469 1.62 1 97.12 114 ILE A O 1
ATOM 902 N N . ALA A 1 115 ? -6.645 -19.938 1.199 1 97.69 115 ALA A N 1
ATOM 903 C CA . ALA A 1 115 ? -7.359 -19.531 -0.01 1 97.69 115 ALA A CA 1
ATOM 904 C C . ALA A 1 115 ? -6.414 -18.891 -1.016 1 97.69 115 ALA A C 1
ATOM 906 O O . ALA A 1 115 ? -5.398 -18.297 -0.633 1 97.69 115 ALA A O 1
ATOM 907 N N . VAL A 1 116 ? -6.707 -19.047 -2.25 1 97.38 116 VAL A N 1
ATOM 908 C CA . VAL A 1 116 ? -6.141 -18.359 -3.402 1 97.38 116 VAL A CA 1
ATOM 909 C C . VAL A 1 116 ? -7.23 -17.547 -4.105 1 97.38 116 VAL A C 1
ATOM 911 O O . VAL A 1 116 ? -8.297 -18.078 -4.434 1 97.38 116 VAL A O 1
ATOM 914 N N . LEU A 1 117 ? -6.945 -16.328 -4.301 1 96.94 117 LEU A N 1
ATOM 915 C CA . LEU A 1 117 ? -7.957 -15.5 -4.938 1 96.94 117 LEU A CA 1
ATOM 916 C C . LEU A 1 117 ? -7.895 -15.633 -6.457 1 96.94 117 LEU A C 1
ATOM 918 O O . LEU A 1 117 ? -6.828 -15.883 -7.02 1 96.94 117 LEU A O 1
ATOM 922 N N . SER A 1 118 ? -9.078 -15.477 -7.059 1 95.88 118 SER A N 1
ATOM 923 C CA . SER A 1 118 ? -9.148 -15.367 -8.516 1 95.88 118 SER A CA 1
ATOM 924 C C . SER A 1 118 ? -8.562 -14.047 -9 1 95.88 118 SER A C 1
ATOM 926 O O . SER A 1 118 ? -8.266 -13.164 -8.195 1 95.88 118 SER A O 1
ATOM 928 N N . GLN A 1 119 ? -8.367 -13.961 -10.328 1 93.88 119 GLN A N 1
ATOM 929 C CA . GLN A 1 119 ? -7.883 -12.695 -10.883 1 93.88 119 GLN A CA 1
ATOM 930 C C . GLN A 1 119 ? -8.812 -11.547 -10.508 1 93.88 119 GLN A C 1
ATOM 932 O O . GLN A 1 119 ? -8.344 -10.469 -10.117 1 93.88 119 GLN A O 1
ATOM 937 N N . SER A 1 120 ? -10.125 -11.844 -10.641 1 94.31 120 SER A N 1
ATOM 938 C CA . SER A 1 120 ? -11.094 -10.812 -10.258 1 94.31 120 SER A CA 1
ATOM 939 C C . SER A 1 120 ? -10.977 -10.477 -8.781 1 94.31 120 SER A C 1
ATOM 941 O O . SER A 1 120 ? -11.102 -9.305 -8.391 1 94.31 120 SER A O 1
ATOM 943 N N . GLY A 1 121 ? -10.766 -11.438 -7.914 1 95.12 121 GLY A N 1
ATOM 944 C CA . GLY A 1 121 ? -10.562 -11.203 -6.492 1 95.12 121 GLY A CA 1
ATOM 945 C C . GLY A 1 121 ? -9.352 -10.336 -6.199 1 95.12 121 GLY A C 1
ATOM 946 O O . GLY A 1 121 ? -9.43 -9.398 -5.398 1 95.12 121 GLY A O 1
ATOM 947 N N . VAL A 1 122 ? -8.258 -10.625 -6.875 1 96.12 122 VAL A N 1
ATOM 948 C CA . VAL A 1 122 ? -7.027 -9.867 -6.695 1 96.12 122 VAL A CA 1
ATOM 949 C C . VAL A 1 122 ? -7.234 -8.43 -7.164 1 96.12 122 VAL A C 1
ATOM 951 O O . VAL A 1 122 ? -6.777 -7.488 -6.516 1 96.12 122 VAL A O 1
ATOM 954 N N . ASN A 1 123 ? -7.918 -8.273 -8.281 1 94.38 123 ASN A N 1
ATOM 955 C CA . ASN A 1 123 ? -8.211 -6.93 -8.766 1 94.38 123 ASN A CA 1
ATOM 956 C C . ASN A 1 123 ? -9.016 -6.129 -7.738 1 94.38 123 ASN A C 1
ATOM 958 O O . ASN A 1 123 ? -8.789 -4.926 -7.574 1 94.38 123 ASN A O 1
ATOM 962 N N . LEU A 1 124 ? -9.914 -6.789 -7.047 1 93.5 124 LEU A N 1
ATOM 963 C CA . LEU A 1 124 ? -10.703 -6.137 -6.004 1 93.5 124 LEU A CA 1
ATOM 964 C C . LEU A 1 124 ? -9.82 -5.762 -4.816 1 93.5 124 LEU A C 1
ATOM 966 O O . LEU A 1 124 ? -9.961 -4.672 -4.254 1 93.5 124 LEU A O 1
ATOM 970 N N . VAL A 1 125 ? -8.922 -6.637 -4.426 1 94.25 125 VAL A N 1
ATOM 971 C CA . VAL A 1 125 ? -7.973 -6.348 -3.355 1 94.25 125 VAL A CA 1
ATOM 972 C C . VAL A 1 125 ? -7.148 -5.113 -3.715 1 94.25 125 VAL A C 1
ATOM 974 O O . VAL A 1 125 ? -7.012 -4.191 -2.91 1 94.25 125 VAL A O 1
ATOM 977 N N . MET A 1 126 ? -6.684 -5.098 -4.953 1 93.94 126 MET A N 1
ATOM 978 C CA . MET A 1 126 ? -5.848 -3.98 -5.391 1 93.94 126 MET A CA 1
ATOM 979 C C . MET A 1 126 ? -6.641 -2.676 -5.383 1 93.94 126 MET A C 1
ATOM 981 O O . MET A 1 126 ? -6.133 -1.64 -4.953 1 93.94 126 MET A O 1
ATOM 985 N N . GLN A 1 127 ? -7.848 -2.766 -5.812 1 93.25 127 GLN A N 1
ATOM 986 C CA . GLN A 1 127 ? -8.688 -1.571 -5.812 1 93.25 127 GLN A CA 1
ATOM 987 C C . GLN A 1 127 ? -8.867 -1.026 -4.402 1 93.25 127 GLN A C 1
ATOM 989 O O . GLN A 1 127 ? -8.656 0.164 -4.156 1 93.25 127 GLN A O 1
ATOM 994 N N . ARG A 1 128 ? -9.203 -1.874 -3.512 1 92.75 128 ARG A N 1
ATOM 995 C CA . ARG A 1 128 ? -9.492 -1.445 -2.146 1 92.75 128 ARG A CA 1
ATOM 996 C C . ARG A 1 128 ? -8.219 -1.014 -1.429 1 92.75 128 ARG A C 1
ATOM 998 O O . ARG A 1 128 ? -8.219 -0.039 -0.674 1 92.75 128 ARG A O 1
ATOM 1005 N N . TRP A 1 129 ? -7.188 -1.771 -1.706 1 92.38 129 TRP A N 1
ATOM 1006 C CA . TRP A 1 129 ? -5.898 -1.447 -1.106 1 92.38 129 TRP A CA 1
ATOM 1007 C C . TRP A 1 129 ? -5.414 -0.076 -1.564 1 92.38 129 TRP A C 1
ATOM 1009 O O . TRP A 1 129 ? -4.965 0.734 -0.75 1 92.38 129 TRP A O 1
ATOM 1019 N N . VAL A 1 130 ? -5.488 0.174 -2.852 1 92.12 130 VAL A N 1
ATOM 1020 C CA . VAL A 1 130 ? -5.086 1.458 -3.416 1 92.12 130 VAL A CA 1
ATOM 1021 C C . VAL A 1 130 ? -5.988 2.566 -2.879 1 92.12 130 VAL A C 1
ATOM 1023 O O . VAL A 1 130 ? -5.508 3.633 -2.49 1 92.12 130 VAL A O 1
ATOM 1026 N N . TYR A 1 131 ? -7.223 2.322 -2.816 1 91.88 131 TYR A N 1
ATOM 1027 C CA . TYR A 1 131 ? -8.141 3.328 -2.295 1 91.88 131 TYR A CA 1
ATOM 1028 C C . TYR A 1 131 ? -7.82 3.656 -0.842 1 91.88 131 TYR A C 1
ATOM 1030 O O . TYR A 1 131 ? -7.789 4.828 -0.456 1 91.88 131 TYR A O 1
ATOM 1038 N N . HIS A 1 132 ? -7.645 2.609 -0.093 1 91.5 132 HIS A N 1
ATOM 1039 C CA . HIS A 1 132 ? -7.281 2.809 1.306 1 91.5 132 HIS A CA 1
ATOM 1040 C C . HIS A 1 132 ? -6.016 3.646 1.432 1 91.5 132 HIS A C 1
ATOM 1042 O O . HIS A 1 132 ? -5.945 4.551 2.266 1 91.5 132 HIS A O 1
ATOM 1048 N N . SER A 1 133 ? -5.082 3.393 0.552 1 89.94 133 SER A N 1
ATOM 1049 C CA . SER A 1 133 ? -3.736 3.949 0.673 1 89.94 133 SER A CA 1
ATOM 1050 C C . SER A 1 133 ? -3.662 5.348 0.07 1 89.94 133 SER A C 1
ATOM 1052 O O . SER A 1 133 ? -2.729 6.102 0.353 1 89.94 133 SER A O 1
ATOM 1054 N N . THR A 1 134 ? -4.652 5.711 -0.824 1 90.75 134 THR A N 1
ATOM 1055 C CA . THR A 1 134 ? -4.473 6.953 -1.568 1 90.75 134 THR A CA 1
ATOM 1056 C C . THR A 1 134 ? -5.793 7.707 -1.681 1 90.75 134 THR A C 1
ATOM 1058 O O . THR A 1 134 ? -5.812 8.875 -2.072 1 90.75 134 THR A O 1
ATOM 1061 N N . ARG A 1 135 ? -6.918 7.008 -1.496 1 88.75 135 ARG A N 1
ATOM 1062 C CA . ARG A 1 135 ? -8.273 7.508 -1.681 1 88.75 135 ARG A CA 1
ATOM 1063 C C . ARG A 1 135 ? -8.578 7.738 -3.156 1 88.75 135 ARG A C 1
ATOM 1065 O O . ARG A 1 135 ? -9.5 8.477 -3.498 1 88.75 135 ARG A O 1
ATOM 1072 N N . LEU A 1 136 ? -7.754 7.152 -3.973 1 88.25 136 LEU A N 1
ATOM 1073 C CA . LEU A 1 136 ? -8.031 7.125 -5.406 1 88.25 136 LEU A CA 1
ATOM 1074 C C . LEU A 1 136 ? -8.789 5.855 -5.785 1 88.25 136 LEU A C 1
ATOM 1076 O O . LEU A 1 136 ? -8.289 4.746 -5.578 1 88.25 136 LEU A O 1
ATOM 1080 N N . ALA A 1 137 ? -9.922 6.047 -6.348 1 87.44 137 ALA A N 1
ATOM 1081 C CA . ALA A 1 137 ? -10.688 4.895 -6.828 1 87.44 137 ALA A CA 1
ATOM 1082 C C . ALA A 1 137 ? -10.336 4.566 -8.273 1 87.44 137 ALA A C 1
ATOM 1084 O O . ALA A 1 137 ? -10.578 5.367 -9.18 1 87.44 137 ALA A O 1
ATOM 1085 N N . VAL A 1 138 ? -9.742 3.436 -8.445 1 90 138 VAL A N 1
ATOM 1086 C CA . VAL A 1 138 ? -9.398 2.941 -9.781 1 90 138 VAL A CA 1
ATOM 1087 C C . VAL A 1 138 ? -10.258 1.719 -10.109 1 90 138 VAL A C 1
ATOM 1089 O O . VAL A 1 138 ? -10.359 0.789 -9.305 1 90 138 VAL A O 1
ATOM 1092 N N . PRO A 1 139 ? -10.883 1.757 -11.258 1 91.06 139 PRO A N 1
ATOM 1093 C CA . PRO A 1 139 ? -11.695 0.594 -11.625 1 91.06 139 PRO A CA 1
ATOM 1094 C C . PRO A 1 139 ? -10.883 -0.699 -11.672 1 91.06 139 PRO A C 1
ATOM 1096 O O . PRO A 1 139 ? -9.727 -0.688 -12.086 1 91.06 139 PRO A O 1
ATOM 1099 N N . THR A 1 140 ? -11.5 -1.819 -11.336 1 91.62 140 THR A N 1
ATOM 1100 C CA . THR A 1 140 ? -10.82 -3.104 -11.211 1 91.62 140 THR A CA 1
ATOM 1101 C C . THR A 1 140 ? -10.281 -3.559 -12.57 1 91.62 140 THR A C 1
ATOM 1103 O O . THR A 1 140 ? -9.234 -4.199 -12.648 1 91.62 140 THR A O 1
ATOM 1106 N N . HIS A 1 141 ? -10.992 -3.25 -13.648 1 90.12 141 HIS A N 1
ATOM 1107 C CA . HIS A 1 141 ? -10.562 -3.73 -14.961 1 90.12 141 HIS A CA 1
ATOM 1108 C C . HIS A 1 141 ? -9.203 -3.154 -15.344 1 90.12 141 HIS A C 1
ATOM 1110 O O . HIS A 1 141 ? -8.469 -3.754 -16.125 1 90.12 141 HIS A O 1
ATOM 1116 N N . THR A 1 142 ? -8.852 -1.984 -14.734 1 90.5 142 THR A N 1
ATOM 1117 C CA . THR A 1 142 ? -7.551 -1.376 -15.016 1 90.5 142 THR A CA 1
ATOM 1118 C C . THR A 1 142 ? -6.422 -2.229 -14.445 1 90.5 142 THR A C 1
ATOM 1120 O O . THR A 1 142 ? -5.316 -2.25 -15 1 90.5 142 THR A O 1
ATOM 1123 N N . TYR A 1 143 ? -6.738 -2.938 -13.391 1 92.06 143 TYR A N 1
ATOM 1124 C CA . TYR A 1 143 ? -5.723 -3.771 -12.758 1 92.06 143 TYR A CA 1
ATOM 1125 C C . TYR A 1 143 ? -5.535 -5.078 -13.523 1 92.06 143 TYR A C 1
ATOM 1127 O O . TYR A 1 143 ? -4.52 -5.758 -13.359 1 92.06 143 TYR A O 1
ATOM 1135 N N . SER A 1 144 ? -6.5 -5.453 -14.383 1 89.19 144 SER A N 1
ATOM 1136 C CA . SER A 1 144 ? -6.426 -6.695 -15.141 1 89.19 144 SER A CA 1
ATOM 1137 C C . SER A 1 144 ? -5.199 -6.719 -16.047 1 89.19 144 SER A C 1
ATOM 1139 O O . SER A 1 144 ? -4.555 -7.758 -16.203 1 89.19 144 SER A O 1
ATOM 1141 N N . ASP A 1 145 ? -4.879 -5.586 -16.516 1 85.12 145 ASP A N 1
ATOM 1142 C CA . ASP A 1 145 ? -3.754 -5.504 -17.438 1 85.12 145 ASP A CA 1
ATOM 1143 C C . ASP A 1 145 ? -2.434 -5.785 -16.719 1 85.12 145 ASP A C 1
ATOM 1145 O O . ASP A 1 145 ? -1.51 -6.348 -17.312 1 85.12 145 ASP A O 1
ATOM 1149 N N . SER A 1 146 ? -2.416 -5.438 -15.484 1 87.56 146 SER A N 1
ATOM 1150 C CA . SER A 1 146 ? -1.161 -5.602 -14.758 1 87.56 146 SER A CA 1
ATOM 1151 C C . SER A 1 146 ? -1.1 -6.957 -14.055 1 87.56 146 SER A C 1
ATOM 1153 O O . SER A 1 146 ? -0.031 -7.383 -13.609 1 87.56 146 SER A O 1
ATOM 1155 N N . THR A 1 147 ? -2.248 -7.652 -14.016 1 90.56 147 THR A N 1
ATOM 1156 C CA . THR A 1 147 ? -2.244 -8.883 -13.227 1 90.56 147 THR A CA 1
ATOM 1157 C C . THR A 1 147 ? -2.348 -10.102 -14.141 1 90.56 147 THR A C 1
ATOM 1159 O O . THR A 1 147 ? -2.033 -11.219 -13.727 1 90.56 147 THR A O 1
ATOM 1162 N N . VAL A 1 148 ? -2.73 -9.93 -15.359 1 90 148 VAL A N 1
ATOM 1163 C CA . VAL A 1 148 ? -2.959 -11.055 -16.266 1 90 148 VAL A CA 1
ATOM 1164 C C . VAL A 1 148 ? -1.659 -11.828 -16.453 1 90 148 VAL A C 1
ATOM 1166 O O . VAL A 1 148 ? -1.647 -13.062 -16.391 1 90 148 VAL A O 1
ATOM 1169 N N . GLY A 1 149 ? -0.595 -11.203 -16.75 1 91.19 149 GLY A N 1
ATOM 1170 C CA . GLY A 1 149 ? 0.697 -11.844 -16.922 1 91.19 149 GLY A CA 1
ATOM 1171 C C . GLY A 1 149 ? 1.12 -12.68 -15.734 1 91.19 149 GLY A C 1
ATOM 1172 O O . GLY A 1 149 ? 1.344 -13.883 -15.859 1 91.19 149 GLY A O 1
ATOM 1173 N N . PRO A 1 150 ? 1.192 -12.023 -14.641 1 92.69 150 PRO A N 1
ATOM 1174 C CA . PRO A 1 150 ? 1.554 -12.75 -13.422 1 92.69 150 PRO A CA 1
ATOM 1175 C C . PRO A 1 150 ? 0.639 -13.945 -13.156 1 92.69 150 PRO A C 1
ATOM 1177 O O . PRO A 1 150 ? 1.102 -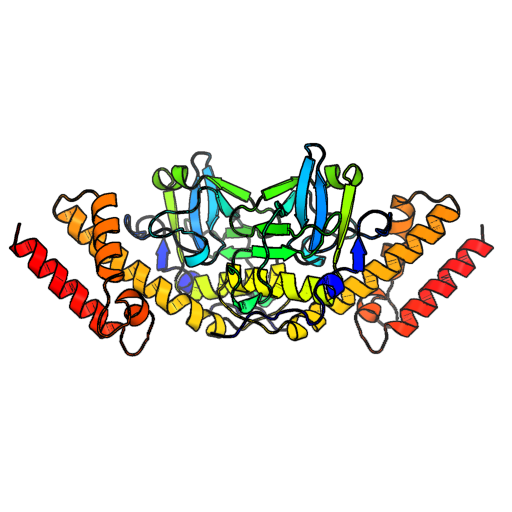14.992 -12.695 1 92.69 150 PRO A O 1
ATOM 1180 N N . PHE A 1 151 ? -0.636 -13.859 -13.422 1 93.19 151 PHE A N 1
ATOM 1181 C CA . PHE A 1 151 ? -1.552 -14.977 -13.234 1 93.19 151 PHE A CA 1
ATOM 1182 C C . PHE A 1 151 ? -1.219 -16.109 -14.195 1 93.19 151 PHE A C 1
ATOM 1184 O O . PHE A 1 151 ? -1.179 -17.281 -13.789 1 93.19 151 PHE A O 1
ATOM 1191 N N . ASP A 1 152 ? -1.037 -15.75 -15.43 1 93.62 152 ASP A N 1
ATOM 1192 C CA . ASP A 1 152 ? -0.658 -16.75 -16.422 1 93.62 152 ASP A CA 1
ATOM 1193 C C . ASP A 1 152 ? 0.62 -17.484 -16 1 93.62 152 ASP A C 1
ATOM 1195 O O . ASP A 1 152 ? 0.716 -18.703 -16.125 1 93.62 152 ASP A O 1
ATOM 1199 N N . GLU A 1 153 ? 1.504 -16.703 -15.555 1 94.19 153 GLU A N 1
ATOM 1200 C CA . GLU A 1 153 ? 2.766 -17.297 -15.109 1 94.19 153 GLU A CA 1
ATOM 1201 C C . GLU A 1 153 ? 2.555 -18.219 -13.914 1 94.19 153 GLU A C 1
ATOM 1203 O O . GLU A 1 153 ? 3.102 -19.328 -13.875 1 94.19 153 GLU A O 1
ATOM 1208 N N . ALA A 1 154 ? 1.795 -17.797 -12.953 1 93.75 154 ALA A N 1
ATOM 1209 C CA . ALA A 1 154 ? 1.514 -18.609 -11.773 1 93.75 154 ALA A CA 1
ATOM 1210 C C . ALA A 1 154 ? 0.846 -19.922 -12.156 1 93.75 154 ALA A C 1
ATOM 1212 O O . ALA A 1 154 ? 1.179 -20.984 -11.609 1 93.75 154 ALA A O 1
ATOM 1213 N N . ASP A 1 155 ? -0.064 -19.844 -13.078 1 93.12 155 ASP A N 1
ATOM 1214 C CA . ASP A 1 155 ? -0.747 -21.047 -13.555 1 93.12 155 ASP A CA 1
ATOM 1215 C C . ASP A 1 155 ? 0.235 -22.016 -14.211 1 93.12 155 ASP A C 1
ATOM 1217 O O . ASP A 1 155 ? 0.203 -23.219 -13.938 1 93.12 155 ASP A O 1
ATOM 1221 N N . LEU A 1 156 ? 1.014 -21.469 -15.039 1 94.81 156 LEU A N 1
ATOM 1222 C CA . LEU A 1 156 ? 1.992 -22.297 -15.742 1 94.81 156 LEU A CA 1
ATOM 1223 C C . LEU A 1 156 ? 2.963 -22.953 -14.766 1 94.81 156 LEU A C 1
ATOM 1225 O O . LEU A 1 156 ? 3.25 -24.141 -14.867 1 94.81 156 LEU A O 1
ATOM 1229 N N . ILE A 1 157 ? 3.449 -22.188 -13.828 1 94.56 157 ILE A N 1
ATOM 1230 C CA . ILE A 1 157 ? 4.395 -22.703 -12.844 1 94.56 157 ILE A CA 1
ATOM 1231 C C . ILE A 1 157 ? 3.74 -23.828 -12.031 1 94.56 157 ILE A C 1
ATOM 1233 O O . ILE A 1 157 ? 4.352 -24.859 -11.797 1 94.56 157 ILE A O 1
ATOM 1237 N N . GLU A 1 158 ? 2.535 -23.562 -11.602 1 94 158 GLU A N 1
ATOM 1238 C CA . GLU A 1 158 ? 1.816 -24.578 -10.844 1 94 158 GLU A CA 1
ATOM 1239 C C . GLU A 1 158 ? 1.725 -25.891 -11.617 1 94 158 GLU A C 1
ATOM 1241 O O . GLU A 1 158 ? 2.023 -26.953 -11.078 1 94 158 GLU A O 1
ATOM 1246 N N . GLU A 1 159 ? 1.334 -25.797 -12.836 1 93.62 159 GLU A N 1
ATOM 1247 C CA . GLU A 1 159 ? 1.21 -26.984 -13.688 1 93.62 159 GLU A CA 1
ATOM 1248 C C . GLU A 1 159 ? 2.562 -27.656 -13.891 1 93.62 159 GLU A C 1
ATOM 1250 O O . GLU A 1 159 ? 2.676 -28.875 -13.766 1 93.62 159 GLU A O 1
ATOM 1255 N N . TRP A 1 160 ? 3.518 -26.875 -14.18 1 95.25 160 TRP A N 1
ATOM 1256 C CA . TRP A 1 160 ? 4.867 -27.359 -14.445 1 95.25 160 TRP A CA 1
ATOM 1257 C C . TRP A 1 160 ? 5.434 -28.078 -13.227 1 95.25 160 TRP A C 1
ATOM 1259 O O . TRP A 1 160 ? 5.883 -29.234 -13.328 1 95.25 160 TRP A O 1
ATOM 1269 N N . VAL A 1 161 ? 5.367 -27.484 -12.086 1 95.06 161 VAL A N 1
ATOM 1270 C CA . VAL A 1 161 ? 5.965 -28.031 -10.867 1 95.06 161 VAL A CA 1
ATOM 1271 C C . VAL A 1 161 ? 5.203 -29.266 -10.422 1 95.06 161 VAL A C 1
ATOM 1273 O O . VAL A 1 161 ? 5.805 -30.266 -10.031 1 95.06 161 VAL A O 1
ATOM 1276 N N . THR A 1 162 ? 3.867 -29.188 -10.523 1 94.19 162 THR A N 1
ATOM 1277 C CA . THR A 1 162 ? 3.064 -30.344 -10.18 1 94.19 162 THR A CA 1
ATOM 1278 C C . THR A 1 162 ? 3.486 -31.562 -11.016 1 94.19 162 THR A C 1
ATOM 1280 O O . THR A 1 162 ? 3.732 -32.625 -10.469 1 94.19 162 THR A O 1
ATOM 1283 N N . ASP A 1 163 ? 3.623 -31.391 -12.289 1 93.44 163 ASP A N 1
ATOM 1284 C CA . ASP A 1 163 ? 4.004 -32.469 -13.203 1 93.44 163 ASP A CA 1
ATOM 1285 C C . ASP A 1 163 ? 5.395 -33 -12.867 1 93.44 163 ASP A C 1
ATOM 1287 O O . ASP A 1 163 ? 5.602 -34.219 -12.828 1 93.44 163 ASP A O 1
ATOM 1291 N N . ARG A 1 164 ? 6.277 -32.156 -12.594 1 94.44 164 ARG A N 1
ATOM 1292 C CA . ARG A 1 164 ? 7.656 -32.562 -12.312 1 94.44 164 ARG A CA 1
ATOM 1293 C C . ARG A 1 164 ? 7.758 -33.281 -10.977 1 94.44 164 ARG A C 1
ATOM 1295 O O . ARG A 1 164 ? 8.5 -34.25 -10.859 1 94.44 164 ARG A O 1
ATOM 1302 N N . VAL A 1 165 ? 7.008 -32.812 -10.039 1 93.75 165 VAL A N 1
ATOM 1303 C CA . VAL A 1 165 ? 7.016 -33.438 -8.719 1 93.75 165 VAL A CA 1
ATOM 1304 C C . VAL A 1 165 ? 6.387 -34.812 -8.812 1 93.75 165 VAL A C 1
ATOM 1306 O O . VAL A 1 165 ? 6.863 -35.781 -8.18 1 93.75 165 VAL A O 1
ATOM 1309 N N . ASP A 1 166 ? 5.336 -34.906 -9.562 1 91.69 166 ASP A N 1
ATOM 1310 C CA . ASP A 1 166 ? 4.715 -36.219 -9.805 1 91.69 166 ASP A CA 1
ATOM 1311 C C . ASP A 1 166 ? 5.715 -37.188 -10.414 1 91.69 166 ASP A C 1
ATOM 1313 O O . ASP A 1 166 ? 5.617 -38.406 -10.203 1 91.69 166 ASP A O 1
ATOM 1317 N N . ASP A 1 167 ? 6.723 -36.688 -11.078 1 91.62 167 ASP A N 1
ATOM 1318 C CA . ASP A 1 167 ? 7.754 -37.5 -11.719 1 91.62 167 ASP A CA 1
ATOM 1319 C C . ASP A 1 167 ? 8.961 -37.688 -10.797 1 91.62 167 ASP A C 1
ATOM 1321 O O . ASP A 1 167 ? 10 -38.188 -11.219 1 91.62 167 ASP A O 1
ATOM 1325 N N . GLY A 1 168 ? 8.914 -37.125 -9.625 1 91.56 168 GLY A N 1
ATOM 1326 C CA . GLY A 1 168 ? 9.93 -37.375 -8.625 1 91.56 168 GLY A CA 1
ATOM 1327 C C . GLY A 1 168 ? 10.898 -36.219 -8.438 1 91.56 168 GLY A C 1
ATOM 1328 O O . GLY A 1 168 ? 11.875 -36.344 -7.695 1 91.56 168 GLY A O 1
ATOM 1329 N N . ALA A 1 169 ? 10.633 -35.125 -9.047 1 92.62 169 ALA A N 1
ATOM 1330 C CA . ALA A 1 169 ? 11.539 -34 -8.945 1 92.62 169 ALA A CA 1
ATOM 1331 C C . ALA A 1 169 ? 11.328 -33.219 -7.633 1 92.62 169 ALA A C 1
ATOM 1333 O O . ALA A 1 169 ? 10.242 -33.281 -7.051 1 92.62 169 ALA A O 1
ATOM 1334 N N . ASP A 1 170 ? 12.391 -32.625 -7.195 1 94.06 170 ASP A N 1
ATOM 1335 C CA . ASP A 1 170 ? 12.289 -31.672 -6.09 1 94.06 170 ASP A CA 1
ATOM 1336 C C . ASP A 1 170 ? 11.5 -30.422 -6.5 1 94.06 170 ASP A C 1
ATOM 1338 O O . ASP A 1 170 ? 11.734 -29.875 -7.578 1 94.06 170 ASP A O 1
ATOM 1342 N N . PRO A 1 171 ? 10.602 -30.031 -5.676 1 92.19 171 PRO A N 1
ATOM 1343 C CA . PRO A 1 171 ? 9.758 -28.891 -6.043 1 92.19 171 PRO A CA 1
ATOM 1344 C C . PRO A 1 171 ? 10.57 -27.641 -6.328 1 92.19 171 PRO A C 1
ATOM 1346 O O . PRO A 1 171 ? 10.273 -26.906 -7.285 1 92.19 171 PRO A O 1
ATOM 1349 N N . GLN A 1 172 ? 11.5 -27.359 -5.531 1 90.19 172 GLN A N 1
ATOM 1350 C CA . GLN A 1 172 ? 12.305 -26.156 -5.734 1 90.19 172 GLN A CA 1
ATOM 1351 C C . GLN A 1 172 ? 13.094 -26.234 -7.039 1 90.19 172 GLN A C 1
ATOM 1353 O O . GLN A 1 172 ? 13.211 -25.234 -7.758 1 90.19 172 GLN A O 1
ATOM 1358 N N . ALA A 1 173 ? 13.625 -27.344 -7.297 1 93.12 173 ALA A N 1
ATOM 1359 C CA . ALA A 1 173 ? 14.344 -27.547 -8.547 1 93.12 173 ALA A CA 1
ATOM 1360 C C . ALA A 1 173 ? 13.422 -27.359 -9.75 1 93.12 173 ALA A C 1
ATOM 1362 O O . ALA A 1 173 ? 13.812 -26.766 -10.758 1 93.12 173 ALA A O 1
ATOM 1363 N N . ALA A 1 174 ? 12.227 -27.922 -9.617 1 94.5 174 ALA A N 1
ATOM 1364 C CA . ALA A 1 174 ? 11.234 -27.797 -10.688 1 94.5 174 ALA A CA 1
ATOM 1365 C C . ALA A 1 174 ? 10.883 -26.344 -10.945 1 94.5 174 ALA A C 1
ATOM 1367 O O . ALA A 1 174 ? 10.719 -25.922 -12.094 1 94.5 174 ALA A O 1
ATOM 1368 N N . GLU A 1 175 ? 10.734 -25.562 -9.891 1 93.38 175 GLU A N 1
ATOM 1369 C CA . GLU A 1 175 ? 10.445 -24.141 -10.031 1 93.38 175 GLU A CA 1
ATOM 1370 C C . GLU A 1 175 ? 11.562 -23.422 -10.773 1 93.38 175 GLU A C 1
ATOM 1372 O O . GLU A 1 175 ? 11.305 -22.578 -11.641 1 93.38 175 GLU A O 1
ATOM 1377 N N . HIS A 1 176 ? 12.75 -23.734 -10.414 1 93.62 176 HIS A N 1
ATOM 1378 C CA . HIS A 1 176 ? 13.906 -23.109 -11.062 1 93.62 176 HIS A CA 1
ATOM 1379 C C . HIS A 1 176 ? 13.977 -23.484 -12.539 1 93.62 176 HIS A C 1
ATOM 1381 O O . HIS A 1 176 ? 14.328 -22.656 -13.383 1 93.62 176 HIS A O 1
ATOM 1387 N N . GLU A 1 177 ? 13.711 -24.719 -12.805 1 94 177 GLU A N 1
ATOM 1388 C CA . GLU A 1 177 ? 13.656 -25.188 -14.188 1 94 177 GLU A CA 1
ATOM 1389 C C . GLU A 1 177 ? 12.656 -24.375 -15 1 94 177 GLU A C 1
ATOM 1391 O O . GLU A 1 177 ? 12.961 -23.922 -16.109 1 94 177 GLU A O 1
ATOM 1396 N N . CYS A 1 178 ? 11.484 -24.266 -14.453 1 95 178 CYS A N 1
ATOM 1397 C CA . CYS A 1 178 ? 10.43 -23.516 -15.125 1 95 178 CYS A CA 1
ATOM 1398 C C . CYS A 1 178 ? 10.859 -22.062 -15.336 1 95 178 CYS A C 1
ATOM 1400 O O . CYS A 1 178 ? 10.664 -21.516 -16.422 1 95 178 CYS A O 1
ATOM 1402 N N . ALA A 1 179 ? 11.406 -21.453 -14.289 1 94.38 179 ALA A N 1
ATOM 1403 C CA . ALA A 1 179 ? 11.852 -20.062 -14.367 1 94.38 179 ALA A CA 1
ATOM 1404 C C . ALA A 1 179 ? 12.898 -19.891 -15.469 1 94.38 179 ALA A C 1
ATOM 1406 O O . ALA A 1 179 ? 12.852 -18.906 -16.219 1 94.38 179 ALA A O 1
ATOM 1407 N N . SER A 1 180 ? 13.805 -20.781 -15.539 1 94.31 180 SER A N 1
ATOM 1408 C CA . SER A 1 180 ? 14.844 -20.719 -16.562 1 94.31 180 SER A CA 1
ATOM 1409 C C . SER A 1 180 ? 14.25 -20.812 -17.953 1 94.31 180 SER A C 1
ATOM 1411 O O . SER A 1 180 ? 14.664 -20.078 -18.859 1 94.31 180 SER A O 1
ATOM 1413 N N . TRP A 1 181 ? 13.344 -21.75 -18.141 1 95.88 181 TRP A N 1
ATOM 1414 C CA . TRP A 1 181 ? 12.664 -21.891 -19.422 1 95.88 181 TRP A CA 1
ATOM 1415 C C . TRP A 1 181 ? 11.93 -20.609 -19.812 1 95.88 181 TRP A C 1
ATOM 1417 O O . TRP A 1 181 ? 11.984 -20.188 -20.953 1 95.88 181 TRP A O 1
ATOM 1427 N N . LEU A 1 182 ? 11.242 -20 -18.844 1 95.5 182 LEU A N 1
ATOM 1428 C CA . LEU A 1 182 ? 10.484 -18.781 -19.062 1 95.5 182 LEU A CA 1
ATOM 1429 C C . LEU A 1 182 ? 11.414 -17.625 -19.422 1 95.5 182 LEU A C 1
ATOM 1431 O O . LEU A 1 182 ? 11.023 -16.719 -20.156 1 95.5 182 LEU A O 1
ATOM 1435 N N . ASP A 1 183 ? 12.625 -17.625 -18.922 1 95.06 183 ASP A N 1
ATOM 1436 C CA . ASP A 1 183 ? 13.555 -16.516 -19.109 1 95.06 183 ASP A CA 1
ATOM 1437 C C . ASP A 1 183 ? 14.297 -16.641 -20.438 1 95.06 183 ASP A C 1
ATOM 1439 O O . ASP A 1 183 ? 14.992 -15.711 -20.859 1 95.06 183 ASP A O 1
ATOM 1443 N N . GLU A 1 184 ? 14.117 -17.719 -21.062 1 95 184 GLU A N 1
ATOM 1444 C CA . GLU A 1 184 ? 14.742 -17.875 -22.359 1 95 184 GLU A CA 1
ATOM 1445 C C . GLU A 1 184 ? 14.148 -16.922 -23.391 1 95 184 GLU A C 1
ATOM 1447 O O . GLU A 1 184 ? 12.953 -16.625 -23.344 1 95 184 GLU A O 1
ATOM 1452 N N . ARG A 1 185 ? 14.945 -16.469 -24.281 1 94.19 185 ARG A N 1
ATOM 1453 C CA . ARG A 1 185 ? 14.523 -15.492 -25.266 1 94.19 185 ARG A CA 1
ATOM 1454 C C . ARG A 1 185 ? 14.148 -16.172 -26.578 1 94.19 185 ARG A C 1
ATOM 1456 O O . ARG A 1 185 ? 14.812 -17.109 -27.016 1 94.19 185 ARG A O 1
ATOM 1463 N N . ILE A 1 186 ? 13.031 -15.75 -27.109 1 88.56 186 ILE A N 1
ATOM 1464 C CA . ILE A 1 186 ? 12.547 -16.094 -28.438 1 88.56 186 ILE A CA 1
ATOM 1465 C C . ILE A 1 186 ? 12.336 -14.812 -29.25 1 88.56 186 ILE A C 1
ATOM 1467 O O . ILE A 1 186 ? 11.438 -14.023 -28.953 1 88.56 186 ILE A O 1
ATOM 1471 N N . SER A 1 187 ? 13.133 -14.625 -30.328 1 87.81 187 SER A N 1
ATOM 1472 C CA . SER A 1 187 ? 13.062 -13.445 -31.172 1 87.81 187 SER A CA 1
ATOM 1473 C C . SER A 1 187 ? 13.188 -12.164 -30.359 1 87.81 187 SER A C 1
ATOM 1475 O O . SER A 1 187 ? 12.383 -11.242 -30.516 1 87.81 187 SER A O 1
ATOM 1477 N N . GLY A 1 188 ? 13.992 -12.148 -29.359 1 91.31 188 GLY A N 1
ATOM 1478 C CA . GLY A 1 188 ? 14.352 -10.945 -28.609 1 91.31 188 GLY A CA 1
ATOM 1479 C C . GLY A 1 188 ? 13.5 -10.734 -27.375 1 91.31 188 GLY A C 1
ATOM 1480 O O . GLY A 1 188 ? 13.797 -9.852 -26.562 1 91.31 188 GLY A O 1
ATOM 1481 N N . ARG A 1 189 ? 12.414 -11.492 -27.281 1 92.5 189 ARG A N 1
ATOM 1482 C CA . ARG A 1 189 ? 11.562 -11.398 -26.109 1 92.5 189 ARG A CA 1
ATOM 1483 C C . ARG A 1 189 ? 11.617 -12.688 -25.281 1 92.5 189 ARG A C 1
ATOM 1485 O O . ARG A 1 189 ? 11.766 -13.773 -25.844 1 92.5 189 ARG A O 1
ATOM 1492 N N . THR A 1 190 ? 11.578 -12.5 -23.984 1 95.62 190 THR A N 1
ATOM 1493 C CA . THR A 1 190 ? 11.547 -13.703 -23.172 1 95.62 190 THR A CA 1
ATOM 1494 C C . THR A 1 190 ? 10.203 -14.414 -23.297 1 95.6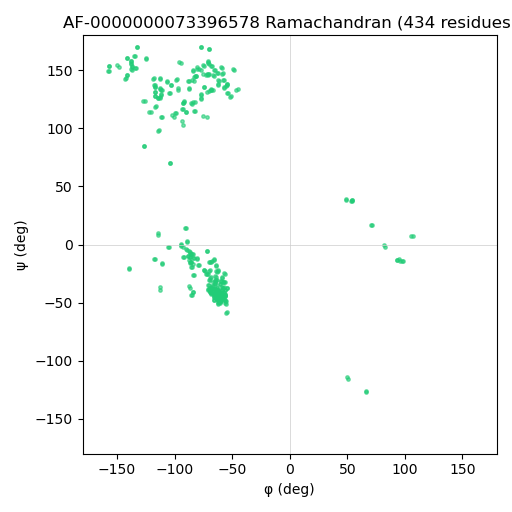2 190 THR A C 1
ATOM 1496 O O . THR A 1 190 ? 9.188 -13.781 -23.625 1 95.62 190 THR A O 1
ATOM 1499 N N . ARG A 1 191 ? 10.156 -15.789 -23.031 1 95.62 191 ARG A N 1
ATOM 1500 C CA . ARG A 1 191 ? 8.891 -16.516 -22.984 1 95.62 191 ARG A CA 1
ATOM 1501 C C . ARG A 1 191 ? 7.965 -15.922 -21.938 1 95.62 191 ARG A C 1
ATOM 1503 O O . ARG A 1 191 ? 6.746 -15.898 -22.109 1 95.62 191 ARG A O 1
ATOM 1510 N N . ARG A 1 192 ? 8.57 -15.414 -20.891 1 93.25 192 ARG A N 1
ATOM 1511 C CA . ARG A 1 192 ? 7.816 -14.773 -19.812 1 93.25 192 ARG A CA 1
ATOM 1512 C C . ARG A 1 192 ? 7.062 -13.555 -20.328 1 93.25 192 ARG A C 1
ATOM 1514 O O . ARG A 1 192 ? 5.871 -13.383 -20.047 1 93.25 192 ARG A O 1
ATOM 1521 N N . ALA A 1 193 ? 7.734 -12.688 -21.016 1 92.44 193 ALA A N 1
ATOM 1522 C CA . ALA A 1 193 ? 7.113 -11.5 -21.609 1 92.44 193 ALA A CA 1
ATOM 1523 C C . ALA A 1 193 ? 6.004 -11.883 -22.578 1 92.44 193 ALA A C 1
ATOM 1525 O O . ALA A 1 193 ? 4.945 -11.25 -22.609 1 92.44 193 ALA A O 1
ATOM 1526 N N . LEU A 1 194 ? 6.254 -12.953 -23.328 1 93.12 194 LEU A N 1
ATOM 1527 C CA . LEU A 1 194 ? 5.266 -13.406 -24.297 1 93.12 194 LEU A CA 1
ATOM 1528 C C . LEU A 1 194 ? 4.051 -14.008 -23.594 1 93.12 194 LEU A C 1
ATOM 1530 O O . LEU A 1 194 ? 2.922 -13.859 -24.078 1 93.12 194 LEU A O 1
ATOM 1534 N N . LEU A 1 195 ? 4.262 -14.664 -22.484 1 92.88 195 LEU A N 1
ATOM 1535 C CA . LEU A 1 195 ? 3.184 -15.242 -21.688 1 92.88 195 LEU A CA 1
ATOM 1536 C C . LEU A 1 195 ? 2.271 -14.156 -21.141 1 92.88 195 LEU A C 1
ATOM 1538 O O . LEU A 1 195 ? 1.072 -14.383 -20.953 1 92.88 195 LEU A O 1
ATOM 1542 N N . SER A 1 196 ? 2.844 -12.953 -20.938 1 90.5 196 SER A N 1
ATOM 1543 C CA . SER A 1 196 ? 2.086 -11.844 -20.391 1 90.5 196 SER A CA 1
ATOM 1544 C C . SER A 1 196 ? 1.288 -11.117 -21.469 1 90.5 196 SER A C 1
ATOM 1546 O O . SER A 1 196 ? 0.42 -10.297 -21.156 1 90.5 196 SER A O 1
ATOM 1548 N N . ASP A 1 197 ? 1.61 -11.461 -22.672 1 88.25 197 ASP A N 1
ATOM 1549 C CA . ASP A 1 197 ? 0.92 -10.891 -23.828 1 88.25 197 ASP A CA 1
ATOM 1550 C C . ASP A 1 197 ? -0.261 -11.758 -24.25 1 88.25 197 ASP A C 1
ATOM 1552 O O . ASP A 1 197 ? -0.079 -12.906 -24.656 1 88.25 197 ASP A O 1
ATOM 1556 N N . ARG A 1 198 ? -1.408 -11.18 -24.281 1 84.25 198 ARG A N 1
ATOM 1557 C CA . ARG A 1 198 ? -2.641 -11.914 -24.547 1 84.25 198 ARG A CA 1
ATOM 1558 C C . ARG A 1 198 ? -2.59 -12.594 -25.906 1 84.25 198 ARG A C 1
ATOM 1560 O O . ARG A 1 198 ? -3.158 -13.672 -26.094 1 84.25 198 ARG A O 1
ATOM 1567 N N . GLN A 1 199 ? -1.938 -12.055 -26.797 1 87.5 199 GLN A N 1
ATOM 1568 C CA . GLN A 1 199 ? -1.881 -12.57 -28.172 1 87.5 199 GLN A CA 1
ATOM 1569 C C . GLN A 1 199 ? -1.002 -13.82 -28.25 1 87.5 199 GLN A C 1
ATOM 1571 O O . GLN A 1 199 ? -1.167 -14.648 -29.141 1 87.5 199 GLN A O 1
ATOM 1576 N N . HIS A 1 200 ? -0.147 -13.906 -27.25 1 92.38 200 HIS A N 1
ATOM 1577 C CA . HIS A 1 200 ? 0.855 -14.961 -27.391 1 92.38 200 HIS A CA 1
ATOM 1578 C C . HIS A 1 200 ? 0.72 -16 -26.266 1 92.38 200 HIS A C 1
ATOM 1580 O O . HIS A 1 200 ? 1.311 -17.078 -26.344 1 92.38 200 HIS A O 1
ATOM 1586 N N . ALA A 1 201 ? -0.014 -15.719 -25.281 1 92.06 201 ALA A N 1
ATOM 1587 C CA . ALA A 1 201 ? -0.077 -16.531 -24.062 1 92.06 201 ALA A CA 1
ATOM 1588 C C . ALA A 1 201 ? -0.447 -17.969 -24.391 1 92.06 201 ALA A C 1
ATOM 1590 O O . ALA A 1 201 ? 0.186 -18.906 -23.891 1 92.06 201 ALA A O 1
ATOM 1591 N N . SER A 1 202 ? -1.346 -18.172 -25.234 1 91 202 SER A N 1
ATOM 1592 C CA . SER A 1 202 ? -1.807 -19.516 -25.562 1 91 202 SER A CA 1
ATOM 1593 C C . SER A 1 202 ? -0.703 -20.328 -26.234 1 91 202 SER A C 1
ATOM 1595 O O . SER A 1 202 ? -0.54 -21.516 -25.938 1 91 202 SER A O 1
ATOM 1597 N N . SER A 1 203 ? -0.033 -19.688 -27.125 1 92.69 203 SER A N 1
ATOM 1598 C CA . SER A 1 203 ? 1.062 -20.375 -27.812 1 92.69 203 SER A CA 1
ATOM 1599 C C . SER A 1 203 ? 2.16 -20.781 -26.828 1 92.69 203 SER A C 1
ATOM 1601 O O . SER A 1 203 ? 2.723 -21.875 -26.938 1 92.69 203 SER A O 1
ATOM 1603 N N . ILE A 1 204 ? 2.471 -19.906 -25.891 1 94.31 204 ILE A N 1
ATOM 1604 C CA . ILE A 1 204 ? 3.516 -20.188 -24.906 1 94.31 204 ILE A CA 1
ATOM 1605 C C . ILE A 1 204 ? 3.078 -21.328 -24 1 94.31 204 ILE A C 1
ATOM 1607 O O . ILE A 1 204 ? 3.885 -22.188 -23.656 1 94.31 204 ILE A O 1
ATOM 1611 N N . ARG A 1 205 ? 1.873 -21.422 -23.672 1 93 205 ARG A N 1
ATOM 1612 C CA . ARG A 1 205 ? 1.358 -22.516 -22.859 1 93 205 ARG A CA 1
ATOM 1613 C C . ARG A 1 205 ? 1.47 -23.844 -23.594 1 93 205 ARG A C 1
ATOM 1615 O O . ARG A 1 205 ? 1.84 -24.859 -22.984 1 93 205 ARG A O 1
ATOM 1622 N N . ARG A 1 206 ? 1.168 -23.812 -24.812 1 92.12 206 ARG A N 1
ATOM 1623 C CA . ARG A 1 206 ? 1.288 -25.016 -25.625 1 92.12 206 ARG A CA 1
ATOM 1624 C C . ARG A 1 206 ? 2.742 -25.469 -25.719 1 92.12 206 ARG A C 1
ATOM 1626 O O . ARG A 1 206 ? 3.033 -26.656 -25.641 1 92.12 206 ARG A O 1
ATOM 1633 N N . GLU A 1 207 ? 3.537 -24.469 -25.922 1 93.5 207 GLU A N 1
ATOM 1634 C CA . GLU A 1 207 ? 4.965 -24.766 -25.969 1 93.5 207 GLU A CA 1
ATOM 1635 C C . GLU A 1 207 ? 5.457 -25.391 -24.672 1 93.5 207 GLU A C 1
ATOM 1637 O O . GLU A 1 207 ? 6.258 -26.328 -24.688 1 93.5 207 GLU A O 1
ATOM 1642 N N . ALA A 1 208 ? 5.004 -24.891 -23.594 1 94.25 208 ALA A N 1
ATOM 1643 C CA . ALA A 1 208 ? 5.387 -25.422 -22.281 1 94.25 208 ALA A CA 1
ATOM 1644 C C . ALA A 1 208 ? 4.953 -26.875 -22.109 1 94.25 208 ALA A C 1
ATOM 1646 O O . ALA A 1 208 ? 5.719 -27.703 -21.625 1 94.25 208 ALA A O 1
ATOM 1647 N N . ARG A 1 209 ? 3.801 -27.172 -22.531 1 90.12 209 ARG A N 1
ATOM 1648 C CA . ARG A 1 209 ? 3.287 -28.531 -22.453 1 90.12 209 ARG A CA 1
ATOM 1649 C C . ARG A 1 209 ? 4.133 -29.5 -23.281 1 90.12 209 ARG A C 1
ATOM 1651 O O . ARG A 1 209 ? 4.473 -30.594 -22.828 1 90.12 209 ARG A O 1
ATOM 1658 N N . SER A 1 210 ? 4.406 -29.016 -24.453 1 90.31 210 SER A N 1
ATOM 1659 C CA . SER A 1 210 ? 5.227 -29.828 -25.344 1 90.31 210 SER A CA 1
ATOM 1660 C C . SER A 1 210 ? 6.617 -30.047 -24.766 1 90.31 210 SER A C 1
ATOM 1662 O O . SER A 1 210 ? 7.152 -31.156 -24.844 1 90.31 210 SER A O 1
ATOM 1664 N N . HIS A 1 211 ? 7.152 -29 -24.266 1 89.75 211 HIS A N 1
ATOM 1665 C CA . HIS A 1 211 ? 8.477 -29.078 -23.656 1 89.75 211 HIS A CA 1
ATOM 1666 C C . HIS A 1 211 ? 8.492 -30.078 -22.5 1 89.75 211 HIS A C 1
ATOM 1668 O O . HIS A 1 211 ? 9.414 -30.891 -22.391 1 89.75 211 HIS A O 1
ATOM 1674 N N . ARG A 1 212 ? 7.578 -30.109 -21.688 1 88.12 212 ARG A N 1
ATOM 1675 C CA . ARG A 1 212 ? 7.504 -31 -20.531 1 88.12 212 ARG A CA 1
ATOM 1676 C C . ARG A 1 212 ? 7.348 -32.438 -20.969 1 88.12 212 ARG A C 1
ATOM 1678 O O . ARG A 1 212 ? 7.906 -33.344 -20.328 1 88.12 212 ARG A O 1
ATOM 1685 N N . LYS A 1 213 ? 6.586 -32.625 -21.984 1 84.38 213 LYS A N 1
ATOM 1686 C CA . LYS A 1 213 ? 6.434 -34 -22.516 1 84.38 213 LYS A CA 1
ATOM 1687 C C . LYS A 1 213 ? 7.762 -34.531 -23.047 1 84.38 213 LYS A C 1
ATOM 1689 O O . LYS A 1 213 ? 8.078 -35.688 -22.859 1 84.38 213 LYS A O 1
ATOM 1694 N N . SER A 1 214 ? 8.469 -33.625 -23.672 1 83.44 214 SER A N 1
ATOM 1695 C CA . SER A 1 214 ? 9.742 -34.031 -24.25 1 83.44 214 SER A CA 1
ATOM 1696 C C . SER A 1 214 ? 10.758 -34.375 -23.172 1 83.44 214 SER A C 1
ATOM 1698 O O . SER A 1 214 ? 11.57 -35.281 -23.328 1 83.44 214 SER A O 1
ATOM 1700 N N . VAL A 1 215 ? 10.781 -33.656 -22.094 1 77.5 215 VAL A N 1
ATOM 1701 C CA . VAL A 1 215 ? 11.703 -33.906 -20.984 1 77.5 215 VAL A CA 1
ATOM 1702 C C . VAL A 1 215 ? 11.359 -35.219 -20.281 1 77.5 215 VAL A C 1
ATOM 1704 O O . VAL A 1 215 ? 12.25 -35.969 -19.891 1 77.5 215 VAL A O 1
ATOM 1707 N N . LYS A 1 216 ? 10.102 -35.531 -20.125 1 74.81 216 LYS A N 1
ATOM 1708 C CA . LYS A 1 216 ? 9.648 -36.781 -19.516 1 74.81 216 LYS A CA 1
ATOM 1709 C C . LYS A 1 216 ? 10.102 -37.969 -20.328 1 74.81 216 LYS A C 1
ATOM 1711 O O . LYS A 1 216 ? 10.492 -39 -19.781 1 74.81 216 LYS A O 1
ATOM 1716 N N . LEU A 1 217 ? 10.031 -37.781 -21.625 1 66.12 217 LEU A N 1
ATOM 1717 C CA . LEU A 1 217 ? 10.406 -38.906 -22.516 1 66.12 217 LEU A CA 1
ATOM 1718 C C . LEU A 1 217 ? 11.922 -39.094 -22.516 1 66.12 217 LEU A C 1
ATOM 1720 O O . LEU A 1 217 ? 12.398 -40.188 -22.812 1 66.12 217 LEU A O 1
ATOM 1724 N N . ALA A 1 218 ? 12.633 -38.125 -22.203 1 66.5 218 ALA A N 1
ATOM 1725 C CA . ALA A 1 218 ? 14.094 -38.219 -22.219 1 66.5 218 ALA A CA 1
ATOM 1726 C C . ALA A 1 218 ? 14.625 -38.781 -20.906 1 66.5 218 ALA A C 1
ATOM 1728 O O . ALA A 1 218 ? 15.75 -39.25 -20.844 1 66.5 218 ALA A O 1
ATOM 1729 N N . ASP A 1 219 ? 13.953 -38.875 -19.797 1 57.56 219 ASP A N 1
ATOM 1730 C CA . ASP A 1 219 ? 14.344 -39.469 -18.516 1 57.56 219 ASP A CA 1
ATOM 1731 C C . ASP A 1 219 ? 13.914 -40.906 -18.438 1 57.56 219 ASP A C 1
ATOM 1733 O O . ASP A 1 219 ? 14.633 -41.75 -17.891 1 57.56 219 ASP A O 1
ATOM 1737 N N . MET B 1 1 ? 5.828 1.424 -21.219 1 47.56 1 MET B N 1
ATOM 1738 C CA . MET B 1 1 ? 5.547 1.428 -19.781 1 47.56 1 MET B CA 1
ATOM 1739 C C . MET B 1 1 ? 5.34 2.852 -19.281 1 47.56 1 MET B C 1
ATOM 1741 O O . MET B 1 1 ? 6.117 3.75 -19.609 1 47.56 1 MET B O 1
ATOM 1745 N N . PRO B 1 2 ? 4.168 3.195 -18.891 1 54.97 2 PRO B N 1
ATOM 1746 C CA . PRO B 1 2 ? 4.02 4.613 -18.547 1 54.97 2 PRO B CA 1
ATOM 1747 C C . PRO B 1 2 ? 5.074 5.098 -17.562 1 54.97 2 PRO B C 1
ATOM 1749 O O . PRO B 1 2 ? 5.52 4.328 -16.703 1 54.97 2 PRO B O 1
ATOM 1752 N N . GLU B 1 3 ? 5.727 6.098 -17.859 1 71.62 3 GLU B N 1
ATOM 1753 C CA . GLU B 1 3 ? 6.902 6.691 -17.234 1 71.62 3 GLU B CA 1
ATOM 1754 C C . GLU B 1 3 ? 6.539 7.359 -15.906 1 71.62 3 GLU B C 1
ATOM 1756 O O . GLU B 1 3 ? 5.594 8.148 -15.844 1 71.62 3 GLU B O 1
ATOM 1761 N N . LEU B 1 4 ? 6.973 6.797 -14.742 1 85.31 4 LEU B N 1
ATOM 1762 C CA . LEU B 1 4 ? 6.938 7.492 -13.461 1 85.31 4 LEU B CA 1
ATOM 1763 C C . LEU B 1 4 ? 7.5 8.906 -13.594 1 85.31 4 LEU B C 1
ATOM 1765 O O . LEU B 1 4 ? 8.477 9.125 -14.312 1 85.31 4 LEU B O 1
ATOM 1769 N N . GLU B 1 5 ? 6.801 9.859 -13.055 1 86.69 5 GLU B N 1
ATOM 1770 C CA . GLU B 1 5 ? 7.129 11.273 -13.203 1 86.69 5 GLU B CA 1
ATOM 1771 C C . GLU B 1 5 ? 8.359 11.648 -12.383 1 86.69 5 GLU B C 1
ATOM 1773 O O . GLU B 1 5 ? 8.617 11.039 -11.344 1 86.69 5 GLU B O 1
ATOM 1778 N N . THR B 1 6 ? 9.086 12.555 -12.945 1 85.56 6 THR B N 1
ATOM 1779 C CA . THR B 1 6 ? 10.234 13.188 -12.305 1 85.56 6 THR B CA 1
ATOM 1780 C C . THR B 1 6 ? 9.945 14.648 -12 1 85.56 6 THR B C 1
ATOM 1782 O O . THR B 1 6 ? 9.406 15.375 -12.844 1 85.56 6 THR B O 1
ATOM 1785 N N . PRO B 1 7 ? 10.258 15.047 -10.789 1 87.12 7 PRO B N 1
ATOM 1786 C CA . PRO B 1 7 ? 10.023 16.469 -10.508 1 87.12 7 PRO B CA 1
ATOM 1787 C C . PRO B 1 7 ? 10.906 17.375 -11.352 1 87.12 7 PRO B C 1
ATOM 1789 O O . PRO B 1 7 ? 12.039 17.016 -11.688 1 87.12 7 PRO B O 1
ATOM 1792 N N . ASP B 1 8 ? 10.367 18.531 -11.617 1 83.06 8 ASP B N 1
ATOM 1793 C CA . ASP B 1 8 ? 11.125 19.516 -12.383 1 83.06 8 ASP B CA 1
ATOM 1794 C C . ASP B 1 8 ? 12.352 20 -11.602 1 83.06 8 ASP B C 1
ATOM 1796 O O . ASP B 1 8 ? 13.445 20.109 -12.164 1 83.06 8 ASP B O 1
ATOM 1800 N N . ASP B 1 9 ? 12.117 20.266 -10.406 1 87.38 9 ASP B N 1
ATOM 1801 C CA . ASP B 1 9 ? 13.148 20.641 -9.438 1 87.38 9 ASP B CA 1
ATOM 1802 C C . ASP B 1 9 ? 13.234 19.609 -8.305 1 87.38 9 ASP B C 1
ATOM 1804 O O . ASP B 1 9 ? 12.281 19.438 -7.551 1 87.38 9 ASP B O 1
ATOM 1808 N N . PRO B 1 10 ? 14.398 19.016 -8.219 1 83.38 10 PRO B N 1
ATOM 1809 C CA . PRO B 1 10 ? 14.539 17.922 -7.242 1 83.38 10 PRO B CA 1
ATOM 1810 C C . PRO B 1 10 ? 14.18 18.359 -5.82 1 83.38 10 PRO B C 1
ATOM 1812 O O . PRO B 1 10 ? 13.633 17.578 -5.047 1 83.38 10 PRO B O 1
ATOM 1815 N N . GLU B 1 11 ? 14.438 19.594 -5.52 1 88.56 11 GLU B N 1
ATOM 1816 C CA . GLU B 1 11 ? 14.219 20.031 -4.145 1 88.56 11 GLU B CA 1
ATOM 1817 C C . GLU B 1 11 ? 12.773 20.484 -3.93 1 88.56 11 GLU B C 1
ATOM 1819 O O . GLU B 1 11 ? 12.344 20.688 -2.793 1 88.56 11 GLU B O 1
ATOM 1824 N N . SER B 1 12 ? 12 20.547 -5.016 1 92.19 12 SER B N 1
ATOM 1825 C CA . SER B 1 12 ? 10.617 21 -4.914 1 92.19 12 SER B CA 1
ATOM 1826 C C . SER B 1 12 ? 9.734 19.969 -4.23 1 92.19 12 SER B C 1
ATOM 1828 O O . SER B 1 12 ? 8.602 20.25 -3.863 1 92.19 12 SER B O 1
ATOM 1830 N N . ILE B 1 13 ? 10.312 18.812 -3.947 1 94.81 13 ILE B N 1
ATOM 1831 C CA . ILE B 1 13 ? 9.5 17.766 -3.354 1 94.81 13 ILE B CA 1
ATOM 1832 C C . ILE B 1 13 ? 9.344 18.016 -1.854 1 94.81 13 ILE B C 1
ATOM 1834 O O . ILE B 1 13 ? 8.484 17.422 -1.204 1 94.81 13 ILE B O 1
ATOM 1838 N N . TYR B 1 14 ? 10.148 18.938 -1.367 1 96.44 14 TYR B N 1
ATOM 1839 C CA . TYR B 1 14 ? 10.109 19.188 0.069 1 96.44 14 TYR B CA 1
ATOM 1840 C C . TYR B 1 14 ? 9.344 20.469 0.38 1 96.44 14 TYR B C 1
ATOM 1842 O O . TYR B 1 14 ? 9.508 21.484 -0.309 1 96.44 14 TYR B O 1
ATOM 1850 N N . LEU B 1 15 ? 8.539 20.391 1.372 1 96.25 15 LEU B N 1
ATOM 1851 C CA . LEU B 1 15 ? 7.949 21.594 1.98 1 96.25 15 LEU B CA 1
ATOM 1852 C C . LEU B 1 15 ? 8.898 22.203 3.008 1 96.25 15 LEU B C 1
ATOM 1854 O O . LEU B 1 15 ? 9.047 23.422 3.074 1 96.25 15 LEU B O 1
ATOM 1858 N N . ALA B 1 16 ? 9.516 21.344 3.77 1 95.94 16 ALA B N 1
ATOM 1859 C CA . ALA B 1 16 ? 10.469 21.75 4.797 1 95.94 16 ALA B CA 1
ATOM 1860 C C . ALA B 1 16 ? 11.438 20.609 5.121 1 95.94 16 ALA B C 1
ATOM 1862 O O . ALA B 1 16 ? 11.102 19.438 4.965 1 95.94 16 ALA B O 1
ATOM 1863 N N . ARG B 1 17 ? 12.648 21.016 5.605 1 95.38 17 ARG B N 1
ATOM 1864 C CA . ARG B 1 17 ? 13.648 20.047 6.023 1 95.38 17 ARG B CA 1
ATOM 1865 C C . ARG B 1 17 ? 14.383 20.516 7.27 1 95.38 17 ARG B C 1
ATOM 1867 O O . ARG B 1 17 ? 14.547 21.719 7.48 1 95.38 17 ARG B O 1
ATOM 1874 N N . LEU B 1 18 ? 14.703 19.562 8.023 1 93.81 18 LEU B N 1
ATOM 1875 C CA . LEU B 1 18 ? 15.578 19.766 9.172 1 93.81 18 LEU B CA 1
ATOM 1876 C C . LEU B 1 18 ? 15.086 20.922 10.039 1 93.81 18 LEU B C 1
ATOM 1878 O O . LEU B 1 18 ? 13.953 20.891 10.531 1 93.81 18 LEU B O 1
ATOM 1882 N N . GLU B 1 19 ? 15.805 21.984 10.164 1 91.12 19 GLU B N 1
ATOM 1883 C CA . GLU B 1 19 ? 15.492 23.047 11.109 1 91.12 19 GLU B CA 1
ATOM 1884 C C . GLU B 1 19 ? 14.242 23.812 10.68 1 91.12 19 GLU B C 1
ATOM 1886 O O . GLU B 1 19 ? 13.617 24.5 11.492 1 91.12 19 GLU B O 1
ATOM 1891 N N . ASP B 1 20 ? 13.852 23.625 9.445 1 91.5 20 ASP B N 1
ATOM 1892 C CA . ASP B 1 20 ? 12.711 24.375 8.922 1 91.5 20 ASP B CA 1
ATOM 1893 C C . ASP B 1 20 ? 11.398 23.625 9.172 1 91.5 20 ASP B C 1
ATOM 1895 O O . ASP B 1 20 ? 10.32 24.156 8.922 1 91.5 20 ASP B O 1
ATOM 1899 N N . VAL B 1 21 ? 11.5 22.406 9.719 1 92.94 21 VAL B N 1
ATOM 1900 C CA . VAL B 1 21 ? 10.297 21.609 9.938 1 92.94 21 VAL B CA 1
ATOM 1901 C C . VAL B 1 21 ? 9.547 22.125 11.164 1 92.94 21 VAL B C 1
ATOM 1903 O O . VAL B 1 21 ? 10.133 22.281 12.242 1 92.94 21 VAL B O 1
ATOM 1906 N N . GLY B 1 22 ? 8.266 22.422 10.914 1 88.69 22 GLY B N 1
ATOM 1907 C CA . GLY B 1 22 ? 7.434 22.906 12.008 1 88.69 22 GLY B CA 1
ATOM 1908 C C . GLY B 1 22 ? 7.164 21.844 13.062 1 88.69 22 GLY B C 1
ATOM 1909 O O . GLY B 1 22 ? 7.012 20.672 12.742 1 88.69 22 GLY B O 1
ATOM 1910 N N . GLU B 1 23 ? 6.93 22.297 14.25 1 88.38 23 GLU B N 1
ATOM 1911 C CA . GLU B 1 23 ? 6.777 21.406 15.398 1 88.38 23 GLU B CA 1
ATOM 1912 C C . GLU B 1 23 ? 5.355 20.859 15.492 1 88.38 23 GLU B C 1
ATOM 1914 O O . GLU B 1 23 ? 5.137 19.75 15.977 1 88.38 23 GLU B O 1
ATOM 1919 N N . HIS B 1 24 ? 4.48 21.609 14.961 1 92.12 24 HIS B N 1
ATOM 1920 C CA . HIS B 1 24 ? 3.105 21.281 15.305 1 92.12 24 HIS B CA 1
ATOM 1921 C C . HIS B 1 24 ? 2.33 20.797 14.078 1 92.12 24 HIS B C 1
ATOM 1923 O O . HIS B 1 24 ? 1.101 20.719 14.109 1 92.12 24 HIS B O 1
ATOM 1929 N N . ARG B 1 25 ? 3.008 20.609 13.078 1 92.44 25 ARG B N 1
ATOM 1930 C CA . ARG B 1 25 ? 2.334 20.016 11.922 1 92.44 25 ARG B CA 1
ATOM 1931 C C . ARG B 1 25 ? 1.983 18.562 12.188 1 92.44 25 ARG B C 1
ATOM 1933 O O . ARG B 1 25 ? 2.812 17.797 12.688 1 92.44 25 ARG B O 1
ATOM 1940 N N . PRO B 1 26 ? 0.774 18.156 11.914 1 92.62 26 PRO B N 1
ATOM 1941 C CA . PRO B 1 26 ? 0.445 16.734 12.109 1 92.62 26 PRO B CA 1
ATOM 1942 C C . PRO B 1 26 ? 1.261 15.82 11.203 1 92.62 26 PRO B C 1
ATOM 1944 O O . PRO B 1 26 ? 1.648 16.203 10.102 1 92.62 26 PRO B O 1
ATOM 1947 N N . THR B 1 27 ? 1.522 14.656 11.734 1 94.06 27 THR B N 1
ATOM 1948 C CA . THR B 1 27 ? 2.186 13.633 10.93 1 94.06 27 THR B CA 1
ATOM 1949 C C . THR B 1 27 ? 1.416 13.383 9.641 1 94.06 27 THR B C 1
ATOM 1951 O O . THR B 1 27 ? 0.186 13.305 9.648 1 94.06 27 THR B O 1
ATOM 1954 N N . PHE B 1 28 ? 2.176 13.25 8.531 1 94.56 28 PHE B N 1
ATOM 1955 C CA . PHE B 1 28 ? 1.571 13.195 7.207 1 94.56 28 PHE B CA 1
ATOM 1956 C C . PHE B 1 28 ? 2.293 12.188 6.32 1 94.56 28 PHE B C 1
ATOM 1958 O O . PHE B 1 28 ? 3.404 11.758 6.637 1 94.56 28 PHE B O 1
ATOM 1965 N N . THR B 1 29 ? 1.624 11.789 5.305 1 96 29 THR B N 1
ATOM 1966 C CA . THR B 1 29 ? 2.234 10.938 4.289 1 96 29 THR B CA 1
ATOM 1967 C C . THR B 1 29 ? 3.506 11.578 3.74 1 96 29 THR B C 1
ATOM 1969 O O . THR B 1 29 ? 3.51 12.758 3.395 1 96 29 THR B O 1
ATOM 1972 N N . GLY B 1 30 ? 4.594 10.789 3.709 1 97.12 30 GLY B N 1
ATOM 1973 C CA . GLY B 1 30 ? 5.836 11.273 3.131 1 97.12 30 GLY B CA 1
ATOM 1974 C C . GLY B 1 30 ? 6.77 11.891 4.156 1 97.12 30 GLY B C 1
ATOM 1975 O O . GLY B 1 30 ? 7.926 12.195 3.848 1 97.12 30 GLY B O 1
ATOM 1976 N N . ASP B 1 31 ? 6.234 12.164 5.375 1 97.56 31 ASP B N 1
ATOM 1977 C CA . ASP B 1 31 ? 7.125 12.672 6.414 1 97.56 31 ASP B CA 1
ATOM 1978 C C . ASP B 1 31 ? 8.273 11.703 6.672 1 97.56 31 ASP B C 1
ATOM 1980 O O . ASP B 1 31 ? 8.086 10.484 6.668 1 97.56 31 ASP B O 1
ATOM 1984 N N . ILE B 1 32 ? 9.422 12.258 6.906 1 98.5 32 ILE B N 1
ATOM 1985 C CA . ILE B 1 32 ? 10.609 11.461 7.184 1 98.5 32 ILE B CA 1
ATOM 1986 C C . ILE B 1 32 ? 11.07 11.711 8.617 1 98.5 32 ILE B C 1
ATOM 1988 O O . ILE B 1 32 ? 11.281 12.859 9.016 1 98.5 32 ILE B O 1
ATOM 1992 N N . TYR B 1 33 ? 11.219 10.664 9.352 1 98 33 TYR B N 1
ATOM 1993 C CA . TYR B 1 33 ? 11.648 10.727 10.742 1 98 33 TYR B CA 1
ATOM 1994 C C . TYR B 1 33 ? 12.969 9.992 10.945 1 98 33 TYR B C 1
ATOM 1996 O O . TYR B 1 33 ? 13.234 8.992 10.281 1 98 33 TYR B O 1
ATOM 2004 N N . ARG B 1 34 ? 13.758 10.5 11.75 1 97.81 34 ARG B N 1
ATOM 2005 C CA . ARG B 1 34 ? 14.875 9.766 12.336 1 97.81 34 ARG B CA 1
ATOM 2006 C C . ARG B 1 34 ? 14.477 9.148 13.68 1 97.81 34 ARG B C 1
ATOM 2008 O O . ARG B 1 34 ? 14.172 9.875 14.625 1 97.81 34 ARG B O 1
ATOM 2015 N N . LEU B 1 35 ? 14.5 7.832 13.719 1 97.25 35 LEU B N 1
ATOM 2016 C CA . LEU B 1 35 ? 14.062 7.109 14.906 1 97.25 35 LEU B CA 1
ATOM 2017 C C . LEU B 1 35 ? 15.141 7.152 15.992 1 97.25 35 LEU B C 1
ATOM 2019 O O . LEU B 1 35 ? 16.25 7.641 15.75 1 97.25 35 LEU B O 1
ATOM 2023 N N . GLY B 1 36 ? 14.781 6.691 17.219 1 94 36 GLY B N 1
ATOM 2024 C CA . GLY B 1 36 ? 15.688 6.723 18.344 1 94 36 GLY B CA 1
ATOM 2025 C C . GLY B 1 36 ? 16.969 5.949 18.109 1 94 36 GLY B C 1
ATOM 2026 O O . GLY B 1 36 ? 18.016 6.285 18.672 1 94 36 GLY B O 1
ATOM 2027 N N . ASP B 1 37 ? 16.891 4.945 17.266 1 94.5 37 ASP B N 1
ATOM 2028 C CA . ASP B 1 37 ? 18.062 4.121 16.984 1 94.5 37 ASP B CA 1
ATOM 2029 C C . ASP B 1 37 ? 18.875 4.68 15.82 1 94.5 37 ASP B C 1
ATOM 2031 O O . ASP B 1 37 ? 19.828 4.047 15.352 1 94.5 37 ASP B O 1
ATOM 2035 N N . GLY B 1 38 ? 18.484 5.781 15.281 1 95.19 38 GLY B N 1
ATOM 2036 C CA . GLY B 1 38 ? 19.234 6.457 14.234 1 95.19 38 GLY B CA 1
ATOM 2037 C C . GLY B 1 38 ? 18.719 6.16 12.844 1 95.19 38 GLY B C 1
ATOM 2038 O O . GLY B 1 38 ? 19.031 6.871 11.883 1 95.19 38 GLY B O 1
ATOM 2039 N N . ARG B 1 39 ? 17.906 5.18 12.695 1 96.81 39 ARG B N 1
ATOM 2040 C CA . ARG B 1 39 ? 17.344 4.848 11.391 1 96.81 39 ARG B CA 1
ATOM 2041 C C . ARG B 1 39 ? 16.344 5.898 10.938 1 96.81 39 ARG B C 1
ATOM 2043 O O . ARG B 1 39 ? 15.664 6.512 11.766 1 96.81 39 ARG B O 1
ATOM 2050 N N . MET B 1 40 ? 16.312 6.086 9.609 1 98.12 40 MET B N 1
ATOM 2051 C CA . MET B 1 40 ? 15.328 7.004 9.039 1 98.12 40 MET B CA 1
ATOM 2052 C C . MET B 1 40 ? 14.219 6.242 8.328 1 98.12 40 MET B C 1
ATOM 2054 O O . MET B 1 40 ? 14.469 5.223 7.684 1 98.12 40 MET B O 1
ATOM 2058 N N . VAL B 1 41 ? 13.008 6.754 8.492 1 98.5 41 VAL B N 1
ATOM 2059 C CA . VAL B 1 41 ? 11.852 6.105 7.875 1 98.5 41 VAL B CA 1
ATOM 2060 C C . VAL B 1 41 ? 10.93 7.164 7.277 1 98.5 41 VAL B C 1
ATOM 2062 O O . VAL B 1 41 ? 10.906 8.312 7.734 1 98.5 41 VAL B O 1
ATOM 2065 N N . MET B 1 42 ? 10.211 6.809 6.223 1 98.44 42 MET B N 1
ATOM 2066 C CA . MET B 1 42 ? 9.203 7.652 5.582 1 98.44 42 MET B CA 1
ATOM 2067 C C . MET B 1 42 ? 7.805 7.078 5.773 1 98.44 42 MET B C 1
ATOM 2069 O O . MET B 1 42 ? 7.578 5.895 5.516 1 98.44 42 MET B O 1
ATOM 2073 N N . ILE B 1 43 ? 6.852 7.902 6.133 1 97.81 43 ILE B N 1
ATOM 2074 C CA . ILE B 1 43 ? 5.465 7.488 6.32 1 97.81 43 ILE B CA 1
ATOM 2075 C C . ILE B 1 43 ? 4.809 7.254 4.961 1 97.81 43 ILE B C 1
ATOM 2077 O O . ILE B 1 43 ? 4.914 8.094 4.062 1 97.81 43 ILE B O 1
ATOM 2081 N N . LEU B 1 44 ? 4.023 6.148 4.738 1 95 44 LEU B N 1
ATOM 2082 C CA . LEU B 1 44 ? 3.586 5.805 3.393 1 95 44 LEU B CA 1
ATOM 2083 C C . LEU B 1 44 ? 2.078 5.973 3.252 1 95 44 LEU B C 1
ATOM 2085 O O . LEU B 1 44 ? 1.585 6.32 2.176 1 95 44 LEU B O 1
ATOM 2089 N N . GLN B 1 45 ? 1.202 5.688 4.094 1 88.94 45 GLN B N 1
ATOM 2090 C CA . GLN B 1 45 ? -0.24 5.602 3.885 1 88.94 45 GLN B CA 1
ATOM 2091 C C . GLN B 1 45 ? -0.871 6.988 3.83 1 88.94 45 GLN B C 1
ATOM 2093 O O . GLN B 1 45 ? -0.316 7.949 4.363 1 88.94 45 GLN B O 1
ATOM 2098 N N . HIS B 1 46 ? -1.926 7.074 3.082 1 90.06 46 HIS B N 1
ATOM 2099 C CA . HIS B 1 46 ? -2.691 8.312 3 1 90.06 46 HIS B CA 1
ATOM 2100 C C . HIS B 1 46 ? -2.98 8.875 4.387 1 90.06 46 HIS B C 1
ATOM 2102 O O . HIS B 1 46 ? -3.178 8.117 5.34 1 90.06 46 HIS B O 1
ATOM 2108 N N . PRO B 1 47 ? -3.084 10.227 4.445 1 83.38 47 PRO B N 1
ATOM 2109 C CA . PRO B 1 47 ? -3.287 10.836 5.762 1 83.38 47 PRO B CA 1
ATOM 2110 C C . PRO B 1 47 ? -4.531 10.305 6.473 1 83.38 47 PRO B C 1
ATOM 2112 O O . PRO B 1 47 ? -4.496 10.055 7.684 1 83.38 47 PRO B O 1
ATOM 2115 N N . CYS B 1 48 ? -5.574 10.047 5.75 1 84.5 48 CYS B N 1
ATOM 2116 C CA . CYS B 1 48 ? -6.812 9.562 6.348 1 84.5 48 CYS B CA 1
ATOM 2117 C C . CYS B 1 48 ? -6.645 8.133 6.859 1 84.5 48 CYS B C 1
ATOM 2119 O O . CYS B 1 48 ? -7.402 7.688 7.723 1 84.5 48 CYS B O 1
ATOM 2121 N N . ALA B 1 49 ? -5.695 7.457 6.312 1 87.44 49 ALA B N 1
ATOM 2122 C CA . ALA B 1 49 ? -5.449 6.074 6.719 1 87.44 49 ALA B CA 1
ATOM 2123 C C . ALA B 1 49 ? -4.527 6.012 7.93 1 87.44 49 ALA B C 1
ATOM 2125 O O . ALA B 1 49 ? -4.379 4.957 8.555 1 87.44 49 ALA B O 1
ATOM 2126 N N . LEU B 1 50 ? -3.959 7.109 8.25 1 90.69 50 LEU B N 1
ATOM 2127 C CA . LEU B 1 50 ? -3.004 7.152 9.352 1 90.69 50 LEU B CA 1
ATOM 2128 C C . LEU B 1 50 ? -3.719 7.34 10.68 1 90.69 50 LEU B C 1
ATOM 2130 O O . LEU B 1 50 ? -3.129 7.133 11.742 1 90.69 50 LEU B O 1
ATOM 2134 N N . ARG B 1 51 ? -5.012 7.754 10.555 1 87.81 51 ARG B N 1
ATOM 2135 C CA . ARG B 1 51 ? -5.598 8.289 11.773 1 87.81 51 ARG B CA 1
ATOM 2136 C C . ARG B 1 51 ? -6.996 7.723 12.008 1 87.81 51 ARG B C 1
ATOM 2138 O O . ARG B 1 51 ? -7.672 7.32 11.055 1 87.81 51 ARG B O 1
ATOM 2145 N N . HIS B 1 52 ? -7.305 7.68 13.211 1 85.5 52 HIS B N 1
ATOM 2146 C CA . HIS B 1 52 ? -8.672 7.613 13.711 1 85.5 52 HIS B CA 1
ATOM 2147 C C . HIS B 1 52 ? -9.047 8.891 14.469 1 85.5 52 HIS B C 1
ATOM 2149 O O . HIS B 1 52 ? -8.75 9.016 15.656 1 85.5 52 HIS B O 1
ATOM 2155 N N . GLY B 1 53 ? -9.727 9.758 13.758 1 80.06 53 GLY B N 1
ATOM 2156 C CA . GLY B 1 53 ? -9.891 11.094 14.305 1 80.06 53 GLY B CA 1
ATOM 2157 C C . GLY B 1 53 ? -8.586 11.867 14.398 1 80.06 53 GLY B C 1
ATOM 2158 O O . GLY B 1 53 ? -7.867 11.992 13.414 1 80.06 53 GLY B O 1
ATOM 2159 N N . VAL B 1 54 ? -8.281 12.383 15.602 1 82.75 54 VAL B N 1
ATOM 2160 C CA . VAL B 1 54 ? -7.09 13.203 15.773 1 82.75 54 VAL B CA 1
ATOM 2161 C C . VAL B 1 54 ? -5.895 12.312 16.109 1 82.75 54 VAL B C 1
ATOM 2163 O O . VAL B 1 54 ? -4.746 12.758 16.047 1 82.75 54 VAL B O 1
ATOM 2166 N N . ASP B 1 55 ? -6.199 11.039 16.375 1 88.94 55 ASP B N 1
ATOM 2167 C CA . ASP B 1 55 ? -5.133 10.156 16.844 1 88.94 55 ASP B CA 1
ATOM 2168 C C . ASP B 1 55 ? -4.586 9.312 15.695 1 88.94 55 ASP B C 1
ATOM 2170 O O . ASP B 1 55 ? -5.348 8.828 14.852 1 88.94 55 ASP B O 1
ATOM 2174 N N . LEU B 1 56 ? -3.27 9.156 15.766 1 93 56 LEU B N 1
ATOM 2175 C CA . LEU B 1 56 ? -2.648 8.219 14.844 1 93 56 LEU B CA 1
ATOM 2176 C C . LEU B 1 56 ? -3.002 6.777 15.211 1 93 56 LEU B C 1
ATOM 2178 O O . LEU B 1 56 ? -3.16 6.457 16.391 1 93 56 LEU B O 1
ATOM 2182 N N . HIS B 1 57 ? -3.139 5.926 14.203 1 94.06 57 HIS B N 1
ATOM 2183 C CA . HIS B 1 57 ? -3.186 4.5 14.5 1 94.06 57 HIS B CA 1
ATOM 2184 C C . HIS B 1 57 ? -1.917 4.043 15.219 1 94.06 57 HIS B C 1
ATOM 2186 O O . HIS B 1 57 ? -0.845 4.617 15.008 1 94.06 57 HIS B O 1
ATOM 2192 N N . PRO B 1 58 ? -2.025 3.045 15.992 1 94.31 58 PRO B N 1
ATOM 2193 C CA . PRO B 1 58 ? -0.889 2.643 16.828 1 94.31 58 PRO B CA 1
ATOM 2194 C C . PRO B 1 58 ? 0.322 2.209 16 1 94.31 58 PRO B C 1
ATOM 2196 O O . PRO B 1 58 ? 1.463 2.402 16.422 1 94.31 58 PRO B O 1
ATOM 2199 N N . ARG B 1 59 ? 0.08 1.531 14.875 1 94.88 59 ARG B N 1
ATOM 2200 C CA . ARG B 1 59 ? 1.156 1.068 14.008 1 94.88 59 ARG B CA 1
ATOM 2201 C C . ARG B 1 59 ? 1.075 1.729 12.633 1 94.88 59 ARG B C 1
ATOM 2203 O O . ARG B 1 59 ? 0.01 1.753 12.016 1 94.88 59 ARG B O 1
ATOM 2210 N N . LEU B 1 60 ? 2.189 2.223 12.234 1 96.69 60 LEU B N 1
ATOM 2211 C CA . LEU B 1 60 ? 2.246 2.91 10.953 1 96.69 60 LEU B CA 1
ATOM 2212 C C . LEU B 1 60 ? 3.184 2.189 9.992 1 96.69 60 LEU B C 1
ATOM 2214 O O . LEU B 1 60 ? 4.25 1.719 10.391 1 96.69 60 LEU B O 1
ATOM 2218 N N . LEU B 1 61 ? 2.736 2.092 8.773 1 97.19 61 LEU B N 1
ATOM 2219 C CA . LEU B 1 61 ? 3.576 1.545 7.711 1 97.19 61 LEU B CA 1
ATOM 2220 C C . LEU B 1 61 ? 4.598 2.576 7.242 1 97.19 61 LEU B C 1
ATOM 2222 O O . LEU B 1 61 ? 4.234 3.713 6.926 1 97.19 61 LEU B O 1
ATOM 2226 N N . VAL B 1 62 ? 5.926 2.105 7.203 1 98 62 VAL B N 1
ATOM 2227 C CA . VAL B 1 62 ? 6.973 3.043 6.809 1 98 62 VAL B CA 1
ATOM 2228 C C . VAL B 1 62 ? 7.953 2.355 5.859 1 98 62 VAL B C 1
ATOM 2230 O O . VAL B 1 62 ? 8.039 1.125 5.832 1 98 62 VAL B O 1
ATOM 2233 N N . ALA B 1 63 ? 8.578 3.176 5.086 1 98.06 63 ALA B N 1
ATOM 2234 C CA . ALA B 1 63 ? 9.703 2.746 4.258 1 98.06 63 ALA B CA 1
ATOM 2235 C C . ALA B 1 63 ? 11.031 3.217 4.852 1 98.06 63 ALA B C 1
ATOM 2237 O O . ALA B 1 63 ? 11.18 4.391 5.188 1 98.06 63 ALA B O 1
ATOM 2238 N N . PRO B 1 64 ? 11.977 2.307 4.977 1 98.31 64 PRO B N 1
ATOM 2239 C CA . PRO B 1 64 ? 13.305 2.76 5.395 1 98.31 64 PRO B CA 1
ATOM 2240 C C . PRO B 1 64 ? 13.938 3.736 4.406 1 98.31 64 PRO B C 1
ATOM 2242 O O . PRO B 1 64 ? 13.773 3.58 3.191 1 98.31 64 PRO B O 1
ATOM 2245 N N . VAL B 1 65 ? 14.609 4.73 4.945 1 98.06 65 VAL B N 1
ATOM 2246 C CA . VAL B 1 65 ? 15.305 5.734 4.145 1 98.06 65 VAL B CA 1
ATOM 2247 C C . VAL B 1 65 ? 16.812 5.602 4.344 1 98.06 65 VAL B C 1
ATOM 2249 O O . VAL B 1 65 ? 17.297 5.574 5.48 1 98.06 65 VAL B O 1
ATOM 2252 N N . ARG B 1 66 ? 17.5 5.484 3.254 1 96.06 66 ARG B N 1
ATOM 2253 C CA . ARG B 1 66 ? 18.953 5.293 3.312 1 96.06 66 ARG B CA 1
ATOM 2254 C C . ARG B 1 66 ? 19.656 6.16 2.277 1 96.06 66 ARG B C 1
ATOM 2256 O O . ARG B 1 66 ? 19.062 6.555 1.274 1 96.06 66 ARG B O 1
ATOM 2263 N N . PRO B 1 67 ? 20.938 6.477 2.621 1 95.06 67 PRO B N 1
ATOM 2264 C CA . PRO B 1 67 ? 21.719 7.148 1.575 1 95.06 67 PRO B CA 1
ATOM 2265 C C . PRO B 1 67 ? 21.766 6.348 0.275 1 95.06 67 PRO B C 1
ATOM 2267 O O . PRO B 1 67 ? 21.828 5.117 0.305 1 95.06 67 PRO B O 1
ATOM 2270 N N . ASP B 1 68 ? 21.594 7.094 -0.764 1 89.69 68 ASP B N 1
ATOM 2271 C CA . ASP B 1 68 ? 21.562 6.453 -2.074 1 89.69 68 ASP B CA 1
ATOM 2272 C C . ASP B 1 68 ? 22.125 7.375 -3.152 1 89.69 68 ASP B C 1
ATOM 2274 O O . ASP B 1 68 ? 22.141 8.594 -2.99 1 89.69 68 ASP B O 1
ATOM 2278 N N . SER B 1 69 ? 22.641 6.766 -4.16 1 82.75 69 SER B N 1
ATOM 2279 C CA . SER B 1 69 ? 23.062 7.539 -5.324 1 82.75 69 SER B CA 1
ATOM 2280 C C . SER B 1 69 ? 21.938 7.621 -6.363 1 82.75 69 SER B C 1
ATOM 2282 O O . SER B 1 69 ? 21.562 6.609 -6.953 1 82.75 69 SER B O 1
ATOM 2284 N N . LEU B 1 70 ? 21.344 8.781 -6.34 1 73.44 70 LEU B N 1
ATOM 2285 C CA . LEU B 1 70 ? 20.141 8.922 -7.152 1 73.44 70 LEU B CA 1
ATOM 2286 C C . LEU B 1 70 ? 20.484 9.242 -8.602 1 73.44 70 LEU B C 1
ATOM 2288 O O . LEU B 1 70 ? 21.438 10 -8.859 1 73.44 70 LEU B O 1
ATOM 2292 N N . ARG B 1 71 ? 19.656 8.578 -9.328 1 67.88 71 ARG B N 1
ATOM 2293 C CA . ARG B 1 71 ? 19.672 8.953 -10.742 1 67.88 71 ARG B CA 1
ATOM 2294 C C . ARG B 1 71 ? 18.844 10.211 -10.984 1 67.88 71 ARG B C 1
ATOM 2296 O O . ARG B 1 71 ? 17.859 10.453 -10.289 1 67.88 71 ARG B O 1
ATOM 2303 N N . SER B 1 72 ? 19.281 10.977 -11.875 1 64.56 72 SER B N 1
ATOM 2304 C CA . SER B 1 72 ? 18.594 12.219 -12.203 1 64.56 72 SER B CA 1
ATOM 2305 C C . SER B 1 72 ? 17.203 11.945 -12.789 1 64.56 72 SER B C 1
ATOM 2307 O O . SER B 1 72 ? 16.266 12.711 -12.555 1 64.56 72 SER B O 1
ATOM 2309 N N . ASN B 1 73 ? 17.141 10.852 -13.5 1 68.94 73 ASN B N 1
ATOM 2310 C CA . ASN B 1 73 ? 15.875 10.469 -14.109 1 68.94 73 ASN B CA 1
ATOM 2311 C C . ASN B 1 73 ? 15.188 9.359 -13.32 1 68.94 73 ASN B C 1
ATOM 2313 O O . ASN B 1 73 ? 15.641 8.211 -13.32 1 68.94 73 ASN B O 1
ATOM 2317 N N . TRP B 1 74 ? 14.023 9.797 -12.688 1 72.69 74 TRP B N 1
ATOM 2318 C CA . TRP B 1 74 ? 13.305 8.891 -11.797 1 72.69 74 TRP B CA 1
ATOM 2319 C C . TRP B 1 74 ? 12.609 7.781 -12.578 1 72.69 74 TRP B C 1
ATOM 2321 O O . TRP B 1 74 ? 12.32 6.715 -12.039 1 72.69 74 TRP B O 1
ATOM 2331 N N . ALA B 1 75 ? 12.336 8.109 -13.812 1 66.69 75 ALA B N 1
ATOM 2332 C CA . ALA B 1 75 ? 11.68 7.109 -14.656 1 66.69 75 ALA B CA 1
ATOM 2333 C C . ALA B 1 75 ? 12.578 5.891 -14.859 1 66.69 75 ALA B C 1
ATOM 2335 O O . ALA B 1 75 ? 12.094 4.793 -15.133 1 66.69 75 ALA B O 1
ATOM 2336 N N . ARG B 1 76 ? 13.844 6.145 -14.578 1 66.88 76 ARG B N 1
ATOM 2337 C CA . ARG B 1 76 ? 14.805 5.059 -14.75 1 66.88 76 ARG B CA 1
ATOM 2338 C C . ARG B 1 76 ? 15.219 4.473 -13.406 1 66.88 76 ARG B C 1
ATOM 2340 O O . ARG B 1 76 ? 16.047 3.564 -13.352 1 66.88 76 ARG B O 1
ATOM 2347 N N . ALA B 1 77 ? 14.656 5.109 -12.383 1 66.81 77 ALA B N 1
ATOM 2348 C CA . ALA B 1 77 ? 14.93 4.574 -11.047 1 66.81 77 ALA B CA 1
ATOM 2349 C C . ALA B 1 77 ? 14.148 3.287 -10.805 1 66.81 77 ALA B C 1
ATOM 2351 O O . ALA B 1 77 ? 13.102 3.061 -11.422 1 66.81 77 ALA B O 1
ATOM 2352 N N . PRO B 1 78 ? 14.758 2.504 -9.914 1 76.94 78 PRO B N 1
ATOM 2353 C CA . PRO B 1 78 ? 14.008 1.3 -9.555 1 76.94 78 PRO B CA 1
ATOM 2354 C C . PRO B 1 78 ? 12.617 1.615 -9 1 76.94 78 PRO B C 1
ATOM 2356 O O . PRO B 1 78 ? 12.461 2.537 -8.195 1 76.94 78 PRO B O 1
ATOM 2359 N N . PHE B 1 79 ? 11.672 0.961 -9.383 1 80.75 79 PHE B N 1
ATOM 2360 C CA . PHE B 1 79 ? 10.289 1.229 -9.016 1 80.75 79 PHE B CA 1
ATOM 2361 C C . PHE B 1 79 ? 10.055 0.957 -7.535 1 80.75 79 PHE B C 1
ATOM 2363 O O . PHE B 1 79 ? 9.086 1.445 -6.953 1 80.75 79 PHE B O 1
ATOM 2370 N N . GLY B 1 80 ? 11 0.281 -6.949 1 86.56 80 GLY B N 1
ATOM 2371 C CA . GLY B 1 80 ? 10.82 -0.074 -5.551 1 86.56 80 GLY B CA 1
ATOM 2372 C C . GLY B 1 80 ? 11.391 0.957 -4.594 1 86.56 80 GLY B C 1
ATOM 2373 O O . GLY B 1 80 ? 11.555 0.682 -3.402 1 86.56 80 GLY B O 1
ATOM 2374 N N . THR B 1 81 ? 11.695 2.168 -5.211 1 90.12 81 THR B N 1
ATOM 2375 C CA . THR B 1 81 ? 12.242 3.189 -4.328 1 90.12 81 THR B CA 1
ATOM 2376 C C . THR B 1 81 ? 11.633 4.555 -4.633 1 90.12 81 THR B C 1
ATOM 2378 O O . THR B 1 81 ? 11.125 4.781 -5.734 1 90.12 81 THR B O 1
ATOM 2381 N N . MET B 1 82 ? 11.672 5.445 -3.686 1 93.06 82 MET B N 1
ATOM 2382 C CA . MET B 1 82 ? 11.375 6.867 -3.811 1 93.06 82 MET B CA 1
ATOM 2383 C C . MET B 1 82 ? 12.641 7.707 -3.639 1 93.06 82 MET B C 1
ATOM 2385 O O . MET B 1 82 ? 13.18 7.797 -2.535 1 93.06 82 MET B O 1
ATOM 2389 N N . PRO B 1 83 ? 13.086 8.297 -4.703 1 92.94 83 PRO B N 1
ATOM 2390 C CA . PRO B 1 83 ? 14.242 9.188 -4.555 1 92.94 83 PRO B CA 1
ATOM 2391 C C . PRO B 1 83 ? 13.961 10.383 -3.65 1 92.94 83 PRO B C 1
ATOM 2393 O O . PRO B 1 83 ? 12.859 10.945 -3.693 1 92.94 83 PRO B O 1
ATOM 2396 N N . LEU B 1 84 ? 14.906 10.68 -2.811 1 95 84 LEU B N 1
ATOM 2397 C CA . LEU B 1 84 ? 14.891 11.828 -1.914 1 95 84 LEU B CA 1
ATOM 2398 C C . LEU B 1 84 ? 16.156 12.672 -2.08 1 95 84 LEU B C 1
ATOM 2400 O O . LEU B 1 84 ? 17.078 12.562 -1.278 1 95 84 LEU B O 1
ATOM 2404 N N . PRO B 1 85 ? 16.094 13.547 -3.047 1 93.81 85 PRO B N 1
ATOM 2405 C CA . PRO B 1 85 ? 17.312 14.297 -3.377 1 93.81 85 PRO B CA 1
ATOM 2406 C C . PRO B 1 85 ? 17.719 15.273 -2.277 1 93.81 85 PRO B C 1
ATOM 2408 O O . PRO B 1 85 ? 16.875 15.992 -1.739 1 93.81 85 PRO B O 1
ATOM 2411 N N . LYS B 1 86 ? 19 15.242 -1.951 1 93.5 86 LYS B N 1
ATOM 2412 C CA . LYS B 1 86 ? 19.625 16.219 -1.07 1 93.5 86 LYS B CA 1
ATOM 2413 C C . LYS B 1 86 ? 18.875 16.312 0.262 1 93.5 86 LYS B C 1
ATOM 2415 O O . LYS B 1 86 ? 18.688 17.406 0.796 1 93.5 86 LYS B O 1
ATOM 2420 N N . LEU B 1 87 ? 18.422 15.195 0.743 1 95 87 LEU B N 1
ATOM 2421 C CA . LEU B 1 87 ? 17.609 15.148 1.957 1 95 87 LEU B CA 1
ATOM 2422 C C . LEU B 1 87 ? 18.391 15.719 3.143 1 95 87 LEU B C 1
ATOM 2424 O O . LEU B 1 87 ? 17.859 16.562 3.879 1 95 87 LEU B O 1
ATOM 2428 N N . ILE B 1 88 ? 19.609 15.266 3.316 1 93.5 88 ILE B N 1
ATOM 2429 C CA . ILE B 1 88 ? 20.438 15.711 4.438 1 93.5 88 ILE B CA 1
ATOM 2430 C C . ILE B 1 88 ? 21.781 16.203 3.926 1 93.5 88 ILE B C 1
ATOM 2432 O O . ILE B 1 88 ? 22.531 15.453 3.307 1 93.5 88 ILE B O 1
ATOM 2436 N N . ASP B 1 89 ? 22.172 17.484 4.23 1 90.62 89 ASP B N 1
ATOM 2437 C CA . ASP B 1 89 ? 23.469 18.094 3.934 1 90.62 89 ASP B CA 1
ATOM 2438 C C . ASP B 1 89 ? 23.859 17.859 2.477 1 90.62 89 ASP B C 1
ATOM 2440 O O . ASP B 1 89 ? 24.984 17.453 2.188 1 90.62 89 ASP B O 1
ATOM 2444 N N . GLY B 1 90 ? 22.875 17.938 1.645 1 89.44 90 GLY B N 1
ATOM 2445 C CA . GLY B 1 90 ? 23.125 17.844 0.217 1 89.44 90 GLY B CA 1
ATOM 2446 C C . GLY B 1 90 ? 23.266 16.406 -0.273 1 89.44 90 GLY B C 1
ATOM 2447 O O . GLY B 1 90 ? 23.438 16.172 -1.471 1 89.44 90 GLY B O 1
ATOM 2448 N N . GLN B 1 91 ? 23.156 15.477 0.578 1 93.12 91 GLN B N 1
ATOM 2449 C CA . GLN B 1 91 ? 23.281 14.07 0.206 1 93.12 91 GLN B CA 1
ATOM 2450 C C . GLN B 1 91 ? 21.938 13.484 -0.222 1 93.12 91 GLN B C 1
ATOM 2452 O O . GLN B 1 91 ? 20.906 13.758 0.399 1 93.12 91 GLN B O 1
ATOM 2457 N N . ASP B 1 92 ? 22.016 12.641 -1.254 1 93 92 ASP B N 1
ATOM 2458 C CA . ASP B 1 92 ? 20.828 11.984 -1.772 1 93 92 ASP B CA 1
ATOM 2459 C C . ASP B 1 92 ? 20.484 10.75 -0.945 1 93 92 ASP B C 1
ATOM 2461 O O . ASP B 1 92 ? 21.359 10.078 -0.41 1 93 92 ASP B O 1
ATOM 2465 N N . HIS B 1 93 ? 19.203 10.516 -0.81 1 95.19 93 HIS B N 1
ATOM 2466 C CA . HIS B 1 93 ? 18.656 9.336 -0.149 1 95.19 93 HIS B CA 1
ATOM 2467 C C . HIS B 1 93 ? 17.547 8.703 -0.982 1 95.19 93 HIS B C 1
ATOM 2469 O O . HIS B 1 93 ? 17.188 9.219 -2.041 1 95.19 93 HIS B O 1
ATOM 2475 N N . SER B 1 94 ? 17.125 7.543 -0.583 1 95 94 SER B N 1
ATOM 2476 C CA . SER B 1 94 ? 15.961 6.895 -1.162 1 95 94 SER B CA 1
ATOM 2477 C C . SER B 1 94 ? 15.156 6.152 -0.099 1 95 94 SER B C 1
ATOM 2479 O O . SER B 1 94 ? 15.719 5.672 0.888 1 95 94 SER B O 1
ATOM 2481 N N . ALA B 1 95 ? 13.867 6.195 -0.247 1 96.06 95 ALA B N 1
ATOM 2482 C CA . ALA B 1 95 ? 12.992 5.344 0.554 1 96.06 95 ALA B CA 1
ATOM 2483 C C . ALA B 1 95 ? 12.789 3.984 -0.112 1 96.06 95 ALA B C 1
ATOM 2485 O O . ALA B 1 95 ? 12.523 3.91 -1.314 1 96.06 95 ALA B O 1
ATOM 2486 N N . ASP B 1 96 ? 12.891 2.93 0.617 1 95.56 96 ASP B N 1
ATOM 2487 C CA . ASP B 1 96 ? 12.859 1.554 0.128 1 95.56 96 ASP B CA 1
ATOM 2488 C C . ASP B 1 96 ? 11.477 0.938 0.298 1 95.56 96 ASP B C 1
ATOM 2490 O O . ASP B 1 96 ? 11.055 0.641 1.418 1 95.56 96 ASP B O 1
ATOM 2494 N N . PHE B 1 97 ? 10.797 0.648 -0.831 1 94.56 97 PHE B N 1
ATOM 2495 C CA . PHE B 1 97 ? 9.445 0.096 -0.782 1 94.56 97 PHE B CA 1
ATOM 2496 C C . PHE B 1 97 ? 9.492 -1.423 -0.663 1 94.56 97 PHE B C 1
ATOM 2498 O O . PHE B 1 97 ? 8.461 -2.062 -0.449 1 94.56 97 PHE B O 1
ATOM 2505 N N . ILE B 1 98 ? 10.672 -1.99 -0.781 1 92.69 98 ILE B N 1
ATOM 2506 C CA . ILE B 1 98 ? 10.805 -3.441 -0.758 1 92.69 98 ILE B CA 1
ATOM 2507 C C . ILE B 1 98 ? 10.906 -3.928 0.687 1 92.69 98 ILE B C 1
ATOM 2509 O O . ILE B 1 98 ? 10.219 -4.879 1.075 1 92.69 98 ILE B O 1
ATOM 2513 N N . ASN B 1 99 ? 11.695 -3.205 1.441 1 93.88 99 ASN B N 1
ATOM 2514 C CA . ASN B 1 99 ? 11.93 -3.607 2.824 1 93.88 99 ASN B CA 1
ATOM 2515 C C . ASN B 1 99 ? 11.148 -2.734 3.803 1 93.88 99 ASN B C 1
ATOM 2517 O O . ASN B 1 99 ? 11.742 -2.055 4.645 1 93.88 99 ASN B O 1
ATOM 2521 N N . LEU B 1 100 ? 9.812 -2.914 3.795 1 96.31 100 LEU B N 1
ATOM 2522 C CA . LEU B 1 100 ? 8.914 -2.094 4.602 1 96.31 100 LEU B CA 1
ATOM 2523 C C . LEU B 1 100 ? 9.062 -2.42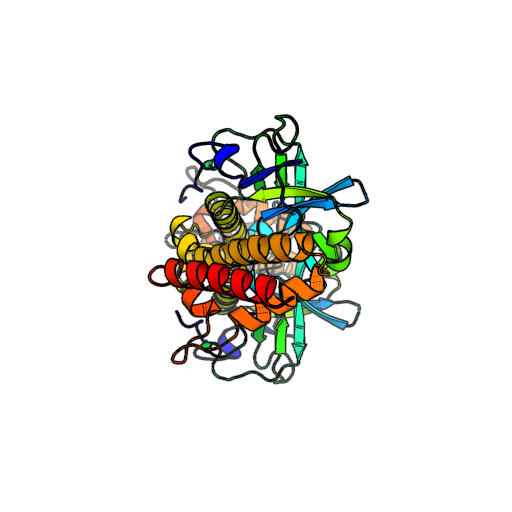4 6.082 1 96.31 100 LEU B C 1
ATOM 2525 O O . LEU B 1 100 ? 9.531 -3.506 6.438 1 96.31 100 LEU B O 1
ATOM 2529 N N . GLU B 1 101 ? 8.695 -1.481 6.871 1 96.88 101 GLU B N 1
ATOM 2530 C CA . GLU B 1 101 ? 8.672 -1.641 8.32 1 96.88 101 GLU B CA 1
ATOM 2531 C C . GLU B 1 101 ? 7.379 -1.096 8.922 1 96.88 101 GLU B C 1
ATOM 2533 O O . GLU B 1 101 ? 6.617 -0.406 8.242 1 96.88 101 GLU B O 1
ATOM 2538 N N . LEU B 1 102 ? 7.129 -1.521 10.125 1 97.25 102 LEU B N 1
ATOM 2539 C CA . LEU B 1 102 ? 6.078 -0.948 10.961 1 97.25 102 LEU B CA 1
ATOM 2540 C C . LEU B 1 102 ? 6.668 -0.308 12.211 1 97.25 102 LEU B C 1
ATOM 2542 O O . LEU B 1 102 ? 7.555 -0.882 12.852 1 97.25 102 LEU B O 1
ATOM 2546 N N . ILE B 1 103 ? 6.168 0.842 12.492 1 96.69 103 ILE B N 1
ATOM 2547 C CA . ILE B 1 103 ? 6.656 1.494 13.703 1 96.69 103 ILE B CA 1
ATOM 2548 C C . ILE B 1 103 ? 5.484 1.831 14.617 1 96.69 103 ILE B C 1
ATOM 2550 O O . ILE B 1 103 ? 4.344 1.944 14.156 1 96.69 103 ILE B O 1
ATOM 2554 N N . ASP B 1 104 ? 5.836 2.025 15.883 1 96 104 ASP B N 1
ATOM 2555 C CA . ASP B 1 104 ? 4.84 2.43 16.875 1 96 104 ASP B CA 1
ATOM 2556 C C . ASP B 1 104 ? 4.652 3.945 16.875 1 96 104 ASP B C 1
ATOM 2558 O O . ASP B 1 104 ? 5.59 4.688 17.172 1 96 104 ASP B O 1
ATOM 2562 N N . SER B 1 105 ? 3.457 4.379 16.625 1 95.19 105 SER B N 1
ATOM 2563 C CA . SER B 1 105 ? 3.188 5.805 16.469 1 95.19 105 SER B CA 1
ATOM 2564 C C . SER B 1 105 ? 3.473 6.57 17.75 1 95.19 105 SER B C 1
ATOM 2566 O O . SER B 1 105 ? 3.885 7.734 17.719 1 95.19 105 SER B O 1
ATOM 2568 N N . PRO B 1 106 ? 3.332 6.031 18.922 1 93.12 106 PRO B N 1
ATOM 2569 C CA . PRO B 1 106 ? 3.596 6.797 20.141 1 93.12 106 PRO B CA 1
ATOM 2570 C C . PRO B 1 106 ? 5.066 7.191 20.281 1 93.12 106 PRO B C 1
ATOM 2572 O O . PRO B 1 106 ? 5.406 8.031 21.125 1 93.12 106 PRO B O 1
ATOM 2575 N N . THR B 1 107 ? 5.938 6.617 19.484 1 93.31 107 THR B N 1
ATOM 2576 C CA . THR B 1 107 ? 7.355 6.941 19.594 1 93.31 107 THR B CA 1
ATOM 2577 C C . THR B 1 107 ? 7.691 8.164 18.734 1 93.31 107 THR B C 1
ATOM 2579 O O . THR B 1 107 ? 8.75 8.773 18.906 1 93.31 107 THR B O 1
ATOM 2582 N N . LEU B 1 108 ? 6.82 8.547 17.875 1 92.81 108 LEU B N 1
ATOM 2583 C CA . LEU B 1 108 ? 7.117 9.547 16.859 1 92.81 108 LEU B CA 1
ATOM 2584 C C . LEU B 1 108 ? 7.406 10.906 17.484 1 92.81 108 LEU B C 1
ATOM 2586 O O . LEU B 1 108 ? 8.328 11.609 17.062 1 92.81 108 LEU B O 1
ATOM 2590 N N . PRO B 1 109 ? 6.672 11.25 18.547 1 88.69 109 PRO B N 1
ATOM 2591 C CA . PRO B 1 109 ? 6.898 12.57 19.141 1 88.69 109 PRO B CA 1
ATOM 2592 C C . PRO B 1 109 ? 8.312 12.734 19.688 1 88.69 109 PRO B C 1
ATOM 2594 O O . PRO B 1 109 ? 8.789 13.859 19.859 1 88.69 109 PRO B O 1
ATOM 2597 N N . THR B 1 110 ? 8.945 11.672 19.969 1 91.94 110 THR B N 1
ATOM 2598 C CA . THR B 1 110 ? 10.305 11.758 20.516 1 91.94 110 THR B CA 1
ATOM 2599 C C . THR B 1 110 ? 11.336 11.648 19.391 1 91.94 110 THR B C 1
ATOM 2601 O O . THR B 1 110 ? 12.539 11.719 19.641 1 91.94 110 THR B O 1
ATOM 2604 N N . CYS B 1 111 ? 10.945 11.484 18.203 1 95.19 111 CYS B N 1
ATOM 2605 C CA . CYS B 1 111 ? 11.828 11.344 17.047 1 95.19 111 CYS B CA 1
ATOM 2606 C C . CYS B 1 111 ? 12.039 12.688 16.359 1 95.19 111 CYS B C 1
ATOM 2608 O O . CYS B 1 111 ? 11.227 13.602 16.516 1 95.19 111 CYS B O 1
ATOM 2610 N 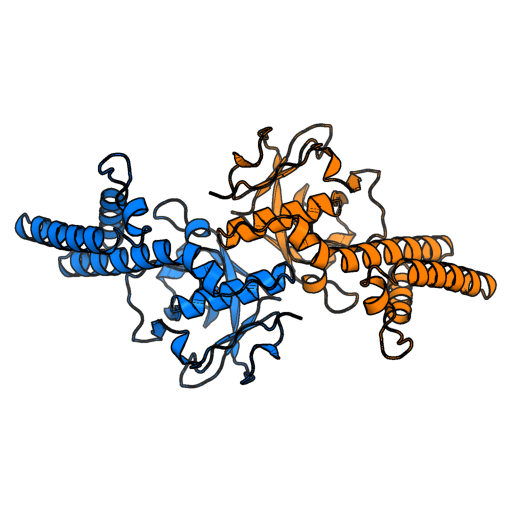N . GLU B 1 112 ? 13.102 12.742 15.703 1 96.06 112 GLU B N 1
ATOM 2611 C CA . GLU B 1 112 ? 13.375 13.93 14.898 1 96.06 112 GLU B CA 1
ATOM 2612 C C . GLU B 1 112 ? 12.672 13.852 13.547 1 96.06 112 GLU B C 1
ATOM 2614 O O . GLU B 1 112 ? 12.852 12.883 12.805 1 96.06 112 GLU B O 1
ATOM 2619 N N . ARG B 1 113 ? 11.875 14.797 13.266 1 96.62 113 ARG B N 1
ATOM 2620 C CA . ARG B 1 113 ? 11.289 14.898 11.93 1 96.62 113 ARG B CA 1
ATOM 2621 C C . ARG B 1 113 ? 12.25 15.586 10.969 1 96.62 113 ARG B C 1
ATOM 2623 O O . ARG B 1 113 ? 12.516 16.781 11.094 1 96.62 113 ARG B O 1
ATOM 2630 N N . ILE B 1 114 ? 12.719 14.883 9.977 1 97.12 114 ILE B N 1
ATOM 2631 C CA . ILE B 1 114 ? 13.789 15.305 9.094 1 97.12 114 ILE B CA 1
ATOM 2632 C C . ILE B 1 114 ? 13.219 16.125 7.938 1 97.12 114 ILE B C 1
ATOM 2634 O O . ILE B 1 114 ? 13.844 17.078 7.469 1 97.12 114 ILE B O 1
ATOM 2638 N N . ALA B 1 115 ? 12.062 15.703 7.504 1 97.69 115 ALA B N 1
ATOM 2639 C CA . ALA B 1 115 ? 11.508 16.391 6.336 1 97.69 115 ALA B CA 1
ATOM 2640 C C . ALA B 1 115 ? 9.992 16.219 6.27 1 97.69 115 ALA B C 1
ATOM 2642 O O . ALA B 1 115 ? 9.445 15.234 6.766 1 97.69 115 ALA B O 1
ATOM 2643 N N . VAL B 1 116 ? 9.359 17.188 5.746 1 97.44 116 VAL B N 1
ATOM 2644 C CA . VAL B 1 116 ? 7.965 17.203 5.324 1 97.44 116 VAL B CA 1
ATOM 2645 C C . VAL B 1 116 ? 7.883 17.422 3.812 1 97.44 116 VAL B C 1
ATOM 2647 O O . VAL B 1 116 ? 8.492 18.344 3.273 1 97.44 116 VAL B O 1
ATOM 2650 N N . LEU B 1 117 ? 7.176 16.562 3.201 1 97 117 LEU B N 1
ATOM 2651 C CA . LEU B 1 117 ? 7.09 16.688 1.749 1 97 117 LEU B CA 1
ATOM 2652 C C . LEU B 1 117 ? 6.008 17.688 1.353 1 97 117 LEU B C 1
ATOM 2654 O O . LEU B 1 117 ? 5.023 17.859 2.074 1 97 117 LEU B O 1
ATOM 2658 N N . SER B 1 118 ? 6.258 18.328 0.211 1 95.88 118 SER B N 1
ATOM 2659 C CA . SER B 1 118 ? 5.234 19.156 -0.411 1 95.88 118 SER B CA 1
ATOM 2660 C C . SER B 1 118 ? 4.098 18.312 -0.969 1 95.88 118 SER B C 1
ATOM 2662 O O . SER B 1 118 ? 4.199 17.078 -1.017 1 95.88 118 SER B O 1
ATOM 2664 N N . GLN B 1 119 ? 2.992 19 -1.345 1 93.88 119 GLN B N 1
ATOM 2665 C CA . GLN B 1 119 ? 1.894 18.266 -1.965 1 93.88 119 GLN B CA 1
ATOM 2666 C C . GLN B 1 119 ? 2.367 17.5 -3.203 1 93.88 119 GLN B C 1
ATOM 2668 O O . GLN B 1 119 ? 2.016 16.344 -3.4 1 93.88 119 GLN B O 1
ATOM 2673 N N . SER B 1 120 ? 3.191 18.234 -4 1 94.25 120 SER B N 1
ATOM 2674 C CA . SER B 1 120 ? 3.736 17.578 -5.184 1 94.25 120 SER B CA 1
ATOM 2675 C C . SER B 1 120 ? 4.613 16.391 -4.801 1 94.25 120 SER B C 1
ATOM 2677 O O . SER B 1 120 ? 4.598 15.352 -5.473 1 94.25 120 SER B O 1
ATOM 2679 N N . GLY B 1 121 ? 5.414 16.484 -3.76 1 95.12 121 GLY B N 1
ATOM 2680 C CA . GLY B 1 121 ? 6.223 15.383 -3.268 1 95.12 121 GLY B CA 1
ATOM 2681 C C . GLY B 1 121 ? 5.402 14.188 -2.842 1 95.12 121 GLY B C 1
ATOM 2682 O O . GLY B 1 121 ? 5.723 13.047 -3.197 1 95.12 121 GLY B O 1
ATOM 2683 N N . VAL B 1 122 ? 4.336 14.445 -2.123 1 96.12 122 VAL B N 1
ATOM 2684 C CA . VAL B 1 122 ? 3.455 13.383 -1.652 1 96.12 122 VAL B CA 1
ATOM 2685 C C . VAL B 1 122 ? 2.787 12.703 -2.844 1 96.12 122 VAL B C 1
ATOM 2687 O O . VAL B 1 122 ? 2.66 11.477 -2.875 1 96.12 122 VAL B O 1
ATOM 2690 N N . ASN B 1 123 ? 2.367 13.5 -3.811 1 94.38 123 ASN B N 1
ATOM 2691 C CA . ASN B 1 123 ? 1.775 12.922 -5.012 1 94.38 123 ASN B CA 1
ATOM 2692 C C . ASN B 1 123 ? 2.748 11.977 -5.715 1 94.38 123 ASN B C 1
ATOM 2694 O O . ASN B 1 123 ? 2.342 10.938 -6.238 1 94.38 123 ASN B O 1
ATOM 2698 N N . LEU B 1 124 ? 4.012 12.32 -5.711 1 93.5 124 LEU B N 1
ATOM 2699 C CA . LEU B 1 124 ? 5.035 11.469 -6.309 1 93.5 124 LEU B CA 1
ATOM 2700 C C . LEU B 1 124 ? 5.211 10.188 -5.5 1 93.5 124 LEU B C 1
ATOM 2702 O O . LEU B 1 124 ? 5.355 9.102 -6.074 1 93.5 124 LEU B O 1
ATOM 2706 N N . VAL B 1 125 ? 5.219 10.289 -4.188 1 94.25 125 VAL B N 1
ATOM 2707 C CA . VAL B 1 125 ? 5.297 9.117 -3.32 1 94.25 125 VAL B CA 1
ATOM 2708 C C . VAL B 1 125 ? 4.129 8.18 -3.617 1 94.25 125 VAL B C 1
ATOM 2710 O O . VAL B 1 125 ? 4.324 6.977 -3.809 1 94.25 125 VAL B O 1
ATOM 2713 N N . MET B 1 126 ? 2.949 8.773 -3.729 1 94.06 126 MET B N 1
ATOM 2714 C CA . MET B 1 126 ? 1.762 7.957 -3.973 1 94.06 126 MET B CA 1
ATOM 2715 C C . MET B 1 126 ? 1.842 7.273 -5.336 1 94.06 126 MET B C 1
ATOM 2717 O O . MET B 1 126 ? 1.5 6.098 -5.465 1 94.06 126 MET B O 1
ATOM 2721 N N . GLN B 1 127 ? 2.312 8 -6.289 1 93.31 127 GLN B N 1
ATOM 2722 C CA . GLN B 1 127 ? 2.453 7.418 -7.617 1 93.31 127 GLN B CA 1
ATOM 2723 C C . GLN B 1 127 ? 3.396 6.219 -7.594 1 93.31 127 GLN B C 1
ATOM 2725 O O . GLN B 1 127 ? 3.057 5.145 -8.094 1 93.31 127 GLN B O 1
ATOM 2730 N N . ARG B 1 128 ? 4.508 6.391 -7.004 1 92.69 128 ARG B N 1
ATOM 2731 C CA . ARG B 1 128 ? 5.52 5.336 -6.996 1 92.69 128 ARG B CA 1
ATOM 2732 C C . ARG B 1 128 ? 5.094 4.172 -6.109 1 92.69 128 ARG B C 1
ATOM 2734 O O . ARG B 1 128 ? 5.324 3.01 -6.449 1 92.69 128 ARG B O 1
ATOM 2741 N N . TRP B 1 129 ? 4.492 4.547 -5.035 1 92.25 129 TRP B N 1
ATOM 2742 C CA . TRP B 1 129 ? 4.004 3.525 -4.113 1 92.25 129 TRP B CA 1
ATOM 2743 C C . TRP B 1 129 ? 2.938 2.658 -4.773 1 92.25 129 TRP B C 1
ATOM 2745 O O . TRP B 1 129 ? 2.979 1.43 -4.676 1 92.25 129 TRP B O 1
ATOM 2755 N N . VAL B 1 130 ? 1.992 3.295 -5.422 1 92.06 130 VAL B N 1
ATOM 2756 C CA . VAL B 1 130 ? 0.929 2.586 -6.121 1 92.06 130 VAL B CA 1
ATOM 2757 C C . VAL B 1 130 ? 1.525 1.753 -7.254 1 92.06 130 VAL B C 1
ATOM 2759 O O . VAL B 1 130 ? 1.161 0.588 -7.438 1 92.06 130 VAL B O 1
ATOM 2762 N N . TYR B 1 131 ? 2.414 2.291 -7.965 1 91.62 131 TYR B N 1
ATOM 2763 C CA . TYR B 1 131 ? 3.041 1.545 -9.047 1 91.62 131 TYR B CA 1
ATOM 2764 C C . TYR B 1 131 ? 3.768 0.315 -8.523 1 91.62 131 TYR B C 1
ATOM 2766 O O . TYR B 1 131 ? 3.65 -0.774 -9.086 1 91.62 131 TYR B O 1
ATOM 2774 N N . HIS B 1 132 ? 4.527 0.549 -7.484 1 91.19 132 HIS B N 1
ATOM 2775 C CA . HIS B 1 132 ? 5.23 -0.569 -6.863 1 91.19 132 HIS B CA 1
ATOM 2776 C C . HIS B 1 132 ? 4.254 -1.662 -6.441 1 91.19 132 HIS B C 1
ATOM 2778 O O . HIS B 1 132 ? 4.516 -2.85 -6.652 1 91.19 132 HIS B O 1
ATOM 2784 N N . SER B 1 133 ? 3.127 -1.241 -5.945 1 89.31 133 SER B N 1
ATOM 2785 C CA . SER B 1 133 ? 2.191 -2.158 -5.301 1 89.31 133 SER B CA 1
ATOM 2786 C C . SER B 1 133 ? 1.271 -2.818 -6.32 1 89.31 133 SER B C 1
ATOM 2788 O O . SER B 1 133 ? 0.647 -3.842 -6.031 1 89.31 133 SER B O 1
ATOM 2790 N N . THR B 1 134 ? 1.143 -2.209 -7.535 1 90.25 134 THR B N 1
ATOM 2791 C CA . THR B 1 134 ? 0.108 -2.709 -8.43 1 90.25 134 THR B CA 1
ATOM 2792 C C . THR B 1 134 ? 0.619 -2.76 -9.867 1 90.25 134 THR B C 1
ATOM 2794 O O . THR B 1 134 ? -0.017 -3.361 -10.742 1 90.25 134 THR B O 1
ATOM 2797 N N . ARG B 1 135 ? 1.67 -1.994 -10.172 1 88.31 135 ARG B N 1
ATOM 2798 C CA . ARG B 1 135 ? 2.234 -1.803 -11.508 1 88.31 135 ARG B CA 1
ATOM 2799 C C . ARG B 1 135 ? 1.306 -0.963 -12.375 1 88.31 135 ARG B C 1
ATOM 2801 O O . ARG B 1 135 ? 1.41 -0.987 -13.609 1 88.31 135 ARG B O 1
ATOM 2808 N N . LEU B 1 136 ? 0.393 -0.301 -11.719 1 88.06 136 LEU B N 1
ATOM 2809 C CA . LEU B 1 136 ? -0.439 0.686 -12.398 1 88.06 136 LEU B CA 1
ATOM 2810 C C . LEU B 1 136 ? 0.164 2.082 -12.281 1 88.06 136 LEU B C 1
ATOM 2812 O O . LEU B 1 136 ? 0.342 2.59 -11.172 1 88.06 136 LEU B O 1
ATOM 2816 N N . ALA B 1 137 ? 0.426 2.66 -13.391 1 87.69 137 ALA B N 1
ATOM 2817 C CA . ALA B 1 137 ? 0.927 4.031 -13.383 1 87.69 137 ALA B CA 1
ATOM 2818 C C . ALA B 1 137 ? -0.221 5.035 -13.438 1 87.69 137 ALA B C 1
ATOM 2820 O O . ALA B 1 137 ? -0.97 5.086 -14.414 1 87.69 137 ALA B O 1
ATOM 2821 N N . VAL B 1 138 ? -0.357 5.77 -12.383 1 90.19 138 VAL B N 1
ATOM 2822 C CA . VAL B 1 138 ? -1.36 6.824 -12.297 1 90.19 138 VAL B CA 1
ATOM 2823 C C . VAL B 1 138 ? -0.673 8.188 -12.266 1 90.19 138 VAL B C 1
ATOM 2825 O O . VAL B 1 138 ? 0.259 8.406 -11.492 1 90.19 138 VAL B O 1
ATOM 2828 N N . PRO B 1 139 ? -1.116 9.078 -13.125 1 91.06 139 PRO B N 1
ATOM 2829 C CA . PRO B 1 139 ? -0.498 10.406 -13.117 1 91.06 139 PRO B CA 1
ATOM 2830 C C . PRO B 1 139 ? -0.625 11.102 -11.766 1 91.06 139 PRO B C 1
ATOM 2832 O O . PRO B 1 139 ? -1.65 10.969 -11.086 1 91.06 139 PRO B O 1
ATOM 2835 N N . THR B 1 140 ? 0.359 11.906 -11.391 1 91.56 140 THR B N 1
ATOM 2836 C CA . THR B 1 140 ? 0.426 12.539 -10.078 1 91.56 140 THR B CA 1
ATOM 2837 C C . THR B 1 140 ? -0.725 13.523 -9.891 1 91.56 140 THR B C 1
ATOM 2839 O O . THR B 1 140 ? -1.229 13.688 -8.773 1 91.56 140 THR B O 1
ATOM 2842 N N . HIS B 1 141 ? -1.157 14.18 -10.953 1 90.12 141 HIS B N 1
ATOM 2843 C CA . HIS B 1 141 ? -2.203 15.188 -10.812 1 90.12 141 HIS B CA 1
ATOM 2844 C C . HIS B 1 141 ? -3.51 14.562 -10.344 1 90.12 141 HIS B C 1
ATOM 2846 O O . HIS B 1 141 ? -4.344 15.242 -9.734 1 90.12 141 HIS B O 1
ATOM 2852 N N . THR B 1 142 ? -3.672 13.234 -10.586 1 90.56 142 THR B N 1
ATOM 2853 C CA . THR B 1 142 ? -4.871 12.547 -10.141 1 90.56 142 THR B CA 1
ATOM 2854 C C . THR B 1 142 ? -4.898 12.438 -8.617 1 90.56 142 THR B C 1
ATOM 2856 O O . THR B 1 142 ? -5.969 12.445 -8.008 1 90.56 142 THR B O 1
ATOM 2859 N N . TYR B 1 143 ? -3.715 12.398 -8.039 1 92.12 143 TYR B N 1
ATOM 2860 C CA . TYR B 1 143 ? -3.621 12.281 -6.59 1 92.12 143 TYR B CA 1
ATOM 2861 C C . TYR B 1 143 ? -3.863 13.633 -5.918 1 92.12 143 TYR B C 1
ATOM 2863 O O . TYR B 1 143 ? -4.164 13.688 -4.723 1 92.12 143 TYR B O 1
ATOM 2871 N N . SER B 1 144 ? -3.758 14.734 -6.668 1 89.19 144 SER B N 1
ATOM 2872 C CA . SER B 1 144 ? -3.951 16.078 -6.117 1 89.19 144 SER B CA 1
ATOM 2873 C C . SER B 1 144 ? -5.355 16.234 -5.547 1 89.19 144 SER B C 1
ATOM 2875 O O . SER B 1 144 ? -5.539 16.875 -4.504 1 89.19 144 SER B O 1
ATOM 2877 N N . ASP B 1 145 ? -6.25 15.586 -6.172 1 85.38 145 ASP B N 1
ATOM 2878 C CA . ASP B 1 145 ? -7.641 15.727 -5.75 1 85.38 145 ASP B CA 1
ATOM 2879 C C . ASP B 1 145 ? -7.867 15.055 -4.395 1 85.38 145 ASP B C 1
ATOM 2881 O O . ASP B 1 145 ? -8.68 15.523 -3.594 1 85.38 145 ASP B O 1
ATOM 2885 N N . SER B 1 146 ? -7.105 14.039 -4.172 1 87.69 146 SER B N 1
ATOM 2886 C CA . SER B 1 146 ? -7.32 13.297 -2.93 1 87.69 146 SER B CA 1
ATOM 2887 C C . SER B 1 146 ? -6.434 13.836 -1.809 1 87.69 146 SER B C 1
ATOM 2889 O O . SER B 1 146 ? -6.648 13.523 -0.637 1 87.69 146 SER B O 1
ATOM 2891 N N . THR B 1 147 ? -5.469 14.703 -2.172 1 90.56 147 THR B N 1
ATOM 2892 C CA . THR B 1 147 ? -4.523 15.109 -1.14 1 90.56 147 THR B CA 1
ATOM 2893 C C . THR B 1 147 ? -4.727 16.578 -0.775 1 90.56 147 THR B C 1
ATOM 2895 O O . THR B 1 147 ? -4.281 17.031 0.285 1 90.56 147 THR B O 1
ATOM 2898 N N . VAL B 1 148 ? -5.41 17.328 -1.581 1 90.06 148 VAL B N 1
ATOM 2899 C CA . VAL B 1 148 ? -5.551 18.766 -1.36 1 90.06 148 VAL B CA 1
ATOM 2900 C C . VAL B 1 148 ? -6.258 19.016 -0.03 1 90.06 148 VAL B C 1
ATOM 2902 O O . VAL B 1 148 ? -5.828 19.859 0.76 1 90.06 148 VAL B O 1
ATOM 2905 N N . GLY B 1 149 ? -7.316 18.375 0.245 1 91.06 149 GLY B N 1
ATOM 2906 C CA . GLY B 1 149 ? -8.047 18.516 1.493 1 91.06 149 GLY B CA 1
ATOM 2907 C C . GLY B 1 149 ? -7.191 18.266 2.719 1 91.06 149 GLY B C 1
ATOM 2908 O O . GLY B 1 149 ? -7.047 19.125 3.576 1 91.06 149 GLY B O 1
ATOM 2909 N N . PRO B 1 150 ? -6.656 17.094 2.752 1 92.62 150 PRO B N 1
ATOM 2910 C CA . PRO B 1 150 ? -5.777 16.766 3.875 1 92.62 150 PRO B CA 1
ATOM 2911 C C . PRO B 1 150 ? -4.641 17.766 4.051 1 92.62 150 PRO B C 1
ATOM 2913 O O . PRO B 1 150 ? -4.273 18.094 5.184 1 92.62 150 PRO B O 1
ATOM 2916 N N . PHE B 1 151 ? -4.059 18.297 3.006 1 93.25 151 PHE B N 1
ATOM 2917 C CA . PHE B 1 151 ? -3.002 19.297 3.109 1 93.25 151 PHE B CA 1
ATOM 2918 C C . PHE B 1 151 ? -3.539 20.578 3.713 1 93.25 151 PHE B C 1
ATOM 2920 O O . PHE B 1 151 ? -2.91 21.172 4.594 1 93.25 151 PHE B O 1
ATOM 2927 N N . ASP B 1 152 ? -4.66 21.016 3.191 1 93.62 152 ASP B N 1
ATOM 2928 C CA . ASP B 1 152 ? -5.285 22.219 3.74 1 93.62 152 ASP B CA 1
ATOM 2929 C C . ASP B 1 152 ? -5.551 22.062 5.234 1 93.62 152 ASP B C 1
ATOM 2931 O O . ASP B 1 152 ? -5.312 22.984 6.012 1 93.62 152 ASP B O 1
ATOM 2935 N N . GLU B 1 153 ? -6.02 20.938 5.539 1 94.25 153 GLU B N 1
ATOM 2936 C CA . GLU B 1 153 ? -6.301 20.672 6.945 1 94.25 153 GLU B CA 1
ATOM 2937 C C . GLU B 1 153 ? -5.023 20.688 7.781 1 94.25 153 GLU B C 1
ATOM 2939 O O . GLU B 1 153 ? -4.988 21.266 8.867 1 94.25 153 GLU B O 1
ATOM 2944 N N . ALA B 1 154 ? -3.992 20.047 7.316 1 93.75 154 ALA B N 1
ATOM 2945 C CA . ALA B 1 154 ? -2.715 20.016 8.023 1 93.75 154 ALA B CA 1
ATOM 2946 C C . ALA B 1 154 ? -2.158 21.422 8.234 1 93.75 154 ALA B C 1
ATOM 2948 O O . ALA B 1 154 ? -1.643 21.734 9.305 1 93.75 154 ALA B O 1
ATOM 2949 N N . ASP B 1 155 ? -2.271 22.219 7.219 1 93.12 155 ASP B N 1
ATOM 2950 C CA . ASP B 1 155 ? -1.806 23.594 7.312 1 93.12 155 ASP B CA 1
ATOM 2951 C C . ASP B 1 155 ? -2.58 24.375 8.375 1 93.12 155 ASP B C 1
ATOM 2953 O O . ASP B 1 155 ? -1.987 25.078 9.188 1 93.12 155 ASP B O 1
ATOM 2957 N N . LEU B 1 156 ? -3.83 24.234 8.32 1 94.81 156 LEU B N 1
ATOM 2958 C CA . LEU B 1 156 ? -4.684 24.922 9.273 1 94.81 156 LEU B CA 1
ATOM 2959 C C . LEU B 1 156 ? -4.379 24.469 10.703 1 94.81 156 LEU B C 1
ATOM 2961 O O . LEU B 1 156 ? -4.254 25.312 11.609 1 94.81 156 LEU B O 1
ATOM 2965 N N . ILE B 1 157 ? -4.254 23.203 10.898 1 94.5 157 ILE B N 1
ATOM 2966 C CA . ILE B 1 157 ? -3.975 22.656 12.227 1 94.5 157 ILE B CA 1
ATOM 2967 C C . ILE B 1 157 ? -2.631 23.188 12.727 1 94.5 157 ILE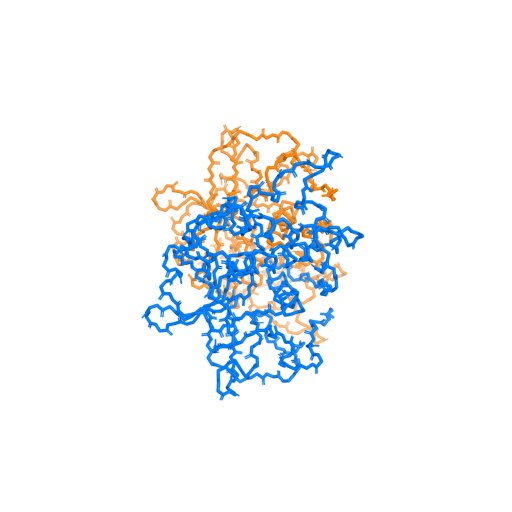 B C 1
ATOM 2969 O O . ILE B 1 157 ? -2.51 23.594 13.883 1 94.5 157 ILE B O 1
ATOM 2973 N N . GLU B 1 158 ? -1.656 23.141 11.852 1 94 158 GLU B N 1
ATOM 2974 C CA . GLU B 1 158 ? -0.339 23.641 12.234 1 94 158 GLU B CA 1
ATOM 2975 C C . GLU B 1 158 ? -0.418 25.094 12.703 1 94 158 GLU B C 1
ATOM 2977 O O . GLU B 1 158 ? 0.122 25.438 13.758 1 94 158 GLU B O 1
ATOM 2982 N N . GLU B 1 159 ? -1.062 25.891 11.945 1 93.81 159 GLU B N 1
ATOM 2983 C CA . GLU B 1 159 ? -1.217 27.312 12.297 1 93.81 159 GLU B CA 1
ATOM 2984 C C . GLU B 1 159 ? -1.985 27.469 13.602 1 93.81 159 GLU B C 1
ATOM 2986 O O . GLU B 1 159 ? -1.575 28.234 14.477 1 93.81 159 GLU B O 1
ATOM 2991 N N . TRP B 1 160 ? -3.033 26.766 13.711 1 95.25 160 TRP B N 1
ATOM 2992 C CA . TRP B 1 160 ? -3.902 26.844 14.883 1 95.25 160 TRP B CA 1
ATOM 2993 C C . TRP B 1 160 ? -3.152 26.422 16.141 1 95.25 160 TRP B C 1
ATOM 2995 O O . TRP B 1 160 ? -3.143 27.156 17.141 1 95.25 160 TRP B O 1
ATOM 3005 N N . VAL B 1 161 ? -2.49 25.312 16.109 1 95.12 161 VAL B N 1
ATOM 3006 C CA . VAL B 1 161 ? -1.817 24.766 17.281 1 95.12 161 VAL B CA 1
ATOM 3007 C C . VAL B 1 161 ? -0.627 25.641 17.656 1 95.12 161 VAL B C 1
ATOM 3009 O O . VAL B 1 161 ? -0.401 25.922 18.844 1 95.12 161 VAL B O 1
ATOM 3012 N N . THR B 1 162 ? 0.106 26.094 16.625 1 94.31 162 THR B N 1
ATOM 3013 C CA . THR B 1 162 ? 1.225 26.984 16.891 1 94.31 162 THR B CA 1
ATOM 3014 C C . THR B 1 162 ? 0.757 28.219 17.641 1 94.31 162 THR B C 1
ATOM 3016 O O . THR B 1 162 ? 1.341 28.594 18.672 1 94.31 162 THR B O 1
ATOM 3019 N N . ASP B 1 163 ? -0.297 28.828 17.203 1 93.62 163 ASP B N 1
ATOM 3020 C CA . ASP B 1 163 ? -0.843 30.031 17.828 1 93.62 163 ASP B CA 1
ATOM 3021 C C . ASP B 1 163 ? -1.293 29.75 19.266 1 93.62 163 ASP B C 1
ATOM 3023 O O . ASP B 1 163 ? -1.006 30.531 20.172 1 93.62 163 ASP B O 1
ATOM 3027 N N . ARG B 1 164 ? -1.914 28.688 19.469 1 94.5 164 ARG B N 1
ATOM 3028 C CA . ARG B 1 164 ? -2.443 28.328 20.781 1 94.5 164 ARG B CA 1
ATOM 3029 C C . ARG B 1 164 ? -1.316 28.016 21.75 1 94.5 164 ARG B C 1
ATOM 3031 O O . ARG B 1 164 ? -1.381 28.391 22.922 1 94.5 164 ARG B O 1
ATOM 3038 N N . VAL B 1 165 ? -0.343 27.359 21.25 1 93.94 165 VAL B N 1
ATOM 3039 C CA . VAL B 1 165 ? 0.8 27.016 22.094 1 93.94 165 VAL B CA 1
ATOM 3040 C C . VAL B 1 165 ? 1.56 28.281 22.484 1 93.94 165 VAL B C 1
ATOM 3042 O O . VAL B 1 165 ? 2.012 28.422 23.625 1 93.94 165 VAL B O 1
ATOM 3045 N N . ASP B 1 166 ? 1.703 29.156 21.516 1 91.94 166 ASP B N 1
ATOM 3046 C CA . ASP B 1 166 ? 2.318 30.453 21.797 1 91.94 166 ASP B CA 1
ATOM 3047 C C . ASP B 1 166 ? 1.564 31.188 22.906 1 91.94 166 ASP B C 1
ATOM 3049 O O . ASP B 1 166 ? 2.16 31.953 23.672 1 91.94 166 ASP B O 1
ATOM 3053 N N . ASP B 1 167 ? 0.312 30.891 23.078 1 91.69 167 ASP B N 1
ATOM 3054 C CA . ASP B 1 167 ? -0.535 31.516 24.094 1 91.69 167 ASP B CA 1
ATOM 3055 C C . ASP B 1 167 ? -0.54 30.688 25.391 1 91.69 167 ASP B C 1
ATOM 3057 O O . ASP B 1 167 ? -1.286 31 26.312 1 91.69 167 ASP B O 1
ATOM 3061 N N . GLY B 1 168 ? 0.133 29.594 25.391 1 91.75 168 GLY B N 1
ATOM 3062 C CA . GLY B 1 168 ? 0.313 28.844 26.625 1 91.75 168 GLY B CA 1
ATOM 3063 C C . GLY B 1 168 ? -0.513 27.562 26.672 1 91.75 168 GLY B C 1
ATOM 3064 O O . GLY B 1 168 ? -0.555 26.875 27.688 1 91.75 168 GLY B O 1
ATOM 3065 N N . ALA B 1 169 ? -1.136 27.219 25.594 1 92.81 169 ALA B N 1
ATOM 3066 C CA . ALA B 1 169 ? -1.987 26.031 25.578 1 92.81 169 ALA B CA 1
ATOM 3067 C C . ALA B 1 169 ? -1.157 24.766 25.406 1 92.81 169 ALA B C 1
ATOM 3069 O O . ALA B 1 169 ? -0.051 24.797 24.859 1 92.81 169 ALA B O 1
ATOM 3070 N N . ASP B 1 170 ? -1.697 23.688 25.922 1 94.19 170 ASP B N 1
ATOM 3071 C CA . ASP B 1 170 ? -1.144 22.375 25.641 1 94.19 170 ASP B CA 1
ATOM 3072 C C . ASP B 1 170 ? -1.352 21.984 24.188 1 94.19 170 ASP B C 1
ATOM 3074 O O . ASP B 1 170 ? -2.443 22.172 23.641 1 94.19 170 ASP B O 1
ATOM 3078 N N . PRO B 1 171 ? -0.323 21.516 23.578 1 92.25 171 PRO B N 1
ATOM 3079 C CA . PRO B 1 171 ? -0.429 21.203 22.156 1 92.25 171 PRO B CA 1
ATOM 3080 C C . PRO B 1 171 ? -1.542 20.188 21.844 1 92.25 171 PRO B C 1
ATOM 3082 O O . PRO B 1 171 ? -2.277 20.359 20.875 1 92.25 171 PRO B O 1
ATOM 3085 N N . GLN B 1 172 ? -1.643 19.203 22.609 1 90.31 172 GLN B N 1
ATOM 3086 C CA . GLN B 1 172 ? -2.672 18.188 22.375 1 90.31 172 GLN B CA 1
ATOM 3087 C C . GLN B 1 172 ? -4.07 18.781 22.547 1 90.31 172 GLN B C 1
ATOM 3089 O O . GLN B 1 172 ? -4.98 18.453 21.781 1 90.31 172 GLN B O 1
ATOM 3094 N N . ALA B 1 173 ? -4.227 19.562 23.516 1 93.31 173 ALA B N 1
ATOM 3095 C CA . ALA B 1 173 ? -5.508 20.234 23.734 1 93.31 173 ALA B CA 1
ATOM 3096 C C . ALA B 1 173 ? -5.852 21.141 22.547 1 93.31 173 ALA B C 1
ATOM 3098 O O . ALA B 1 173 ? -7.008 21.203 22.125 1 93.31 173 ALA B O 1
ATOM 3099 N N . ALA B 1 174 ? -4.836 21.859 22.094 1 94.56 174 ALA B N 1
ATOM 3100 C CA . ALA B 1 174 ? -5.027 22.75 20.953 1 94.56 174 ALA B CA 1
ATOM 3101 C C . ALA B 1 1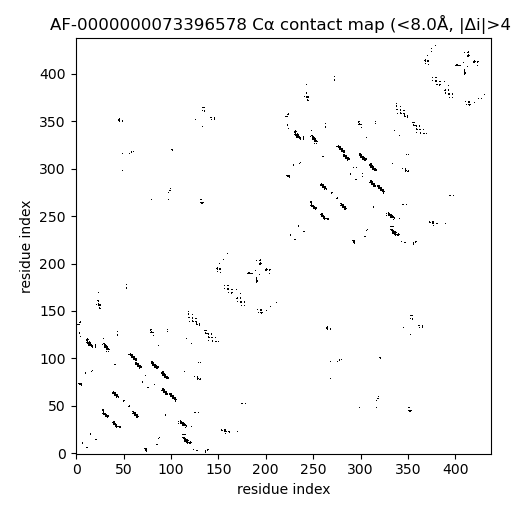74 ? -5.461 21.969 19.719 1 94.56 174 ALA B C 1
ATOM 3103 O O . ALA B 1 174 ? -6.32 22.422 18.953 1 94.56 174 ALA B O 1
ATOM 3104 N N . GLU B 1 175 ? -4.863 20.812 19.484 1 93.38 175 GLU B N 1
ATOM 3105 C CA . GLU B 1 175 ? -5.242 19.969 18.359 1 93.38 175 GLU B CA 1
ATOM 3106 C C . GLU B 1 175 ? -6.699 19.531 18.453 1 93.38 175 GLU B C 1
ATOM 3108 O O . GLU B 1 175 ? -7.426 19.547 17.469 1 93.38 175 GLU B O 1
ATOM 3113 N N . HIS B 1 176 ? -7.082 19.156 19.609 1 93.75 176 HIS B N 1
ATOM 3114 C CA . HIS B 1 176 ? -8.461 18.719 19.828 1 93.75 176 HIS B CA 1
ATOM 3115 C C . HIS B 1 176 ? -9.438 19.875 19.609 1 93.75 176 HIS B C 1
ATOM 3117 O O . HIS B 1 176 ? -10.531 19.672 19.078 1 93.75 176 HIS B O 1
ATOM 3123 N N . GLU B 1 177 ? -9.062 21 20.109 1 94.12 177 GLU B N 1
ATOM 3124 C CA . GLU B 1 177 ? -9.875 22.203 19.891 1 94.12 177 GLU B CA 1
ATOM 3125 C C . GLU B 1 177 ? -10.094 22.438 18.391 1 94.12 177 GLU B C 1
ATOM 3127 O O . GLU B 1 177 ? -11.227 22.688 17.969 1 94.12 177 GLU B O 1
ATOM 3132 N N . CYS B 1 178 ? -9.016 22.422 17.688 1 95.06 178 CYS B N 1
ATOM 3133 C CA . CYS B 1 178 ? -9.086 22.625 16.234 1 95.06 178 CYS B CA 1
ATOM 3134 C C . CYS B 1 178 ? -9.969 21.578 15.578 1 95.06 178 CYS B C 1
ATOM 3136 O O . CYS B 1 178 ? -10.805 21.906 14.734 1 95.06 178 CYS B O 1
ATOM 3138 N N . ALA B 1 179 ? -9.758 20.312 15.945 1 94.38 179 ALA B N 1
ATOM 3139 C CA . ALA B 1 179 ? -10.539 19.219 15.375 1 94.38 179 ALA B CA 1
ATOM 3140 C C . ALA B 1 179 ? -12.031 19.422 15.641 1 94.38 179 ALA B C 1
ATOM 3142 O O . ALA B 1 179 ? -12.852 19.203 14.75 1 94.38 179 ALA B O 1
ATOM 3143 N N . SER B 1 180 ? -12.359 19.797 16.812 1 94.38 180 SER B N 1
ATOM 3144 C CA . SER B 1 180 ? -13.75 20.047 17.172 1 94.38 180 SER B CA 1
ATOM 3145 C C . SER B 1 180 ? -14.359 21.156 16.328 1 94.38 180 SER B C 1
ATOM 3147 O O . SER B 1 180 ? -15.492 21.047 15.859 1 94.38 180 SER B O 1
ATOM 3149 N N . TRP B 1 181 ? -13.609 22.234 16.188 1 95.81 181 TRP B N 1
ATOM 3150 C CA . TRP B 1 181 ? -14.062 23.344 15.359 1 95.81 181 TRP B CA 1
ATOM 3151 C C . TRP B 1 181 ? -14.297 22.891 13.922 1 95.81 181 TRP B C 1
ATOM 3153 O O . TRP B 1 181 ? -15.289 23.281 13.297 1 95.81 181 TRP B O 1
ATOM 3163 N N . LEU B 1 182 ? -13.383 22.094 13.391 1 95.44 182 LEU B N 1
ATOM 3164 C CA . LEU B 1 182 ? -13.461 21.594 12.016 1 95.44 182 LEU B CA 1
ATOM 3165 C C . LEU B 1 182 ? -14.664 20.672 11.852 1 95.44 182 LEU B C 1
ATOM 3167 O O . LEU B 1 182 ? -15.25 20.594 10.766 1 95.44 182 LEU B O 1
ATOM 3171 N N . ASP B 1 183 ? -15.062 19.969 12.883 1 94.88 183 ASP B N 1
ATOM 3172 C CA . ASP B 1 183 ? -16.125 18.969 12.789 1 94.88 183 ASP B CA 1
ATOM 3173 C C . ASP B 1 183 ? -17.5 19.625 12.938 1 94.88 183 ASP B C 1
ATOM 3175 O O . ASP B 1 183 ? -18.531 18.969 12.727 1 94.88 183 ASP B O 1
ATOM 3179 N N . GLU B 1 184 ? -17.484 20.844 13.266 1 94.88 184 GLU B N 1
ATOM 3180 C CA . GLU B 1 184 ? -18.75 21.547 13.359 1 94.88 184 GLU B CA 1
ATOM 3181 C C . GLU B 1 184 ? -19.422 21.672 11.992 1 94.88 184 GLU B C 1
ATOM 3183 O O . GLU B 1 184 ? -18.734 21.844 10.977 1 94.88 184 GLU B O 1
ATOM 3188 N N . ARG B 1 185 ? -20.703 21.609 11.969 1 93.88 185 ARG B N 1
ATOM 3189 C CA . ARG B 1 185 ? -21.453 21.656 10.719 1 93.88 185 ARG B CA 1
ATOM 3190 C C . ARG B 1 185 ? -21.953 23.062 10.422 1 93.88 185 ARG B C 1
ATOM 3192 O O . ARG B 1 185 ? -22.359 23.781 11.328 1 93.88 185 ARG B O 1
ATOM 3199 N N . ILE B 1 186 ? -21.734 23.438 9.188 1 88.06 186 ILE B N 1
ATOM 3200 C CA . ILE B 1 186 ? -22.281 24.656 8.594 1 88.06 186 ILE B CA 1
ATOM 3201 C C . ILE B 1 186 ? -23.141 24.312 7.383 1 88.06 186 ILE B C 1
ATOM 3203 O O . ILE B 1 186 ? -22.625 23.844 6.359 1 88.06 186 ILE B O 1
ATOM 3207 N N . SER B 1 187 ? -24.453 24.562 7.473 1 87.25 187 SER B N 1
ATOM 3208 C CA . SER B 1 187 ? -25.406 24.266 6.402 1 87.25 187 SER B CA 1
ATOM 3209 C C . SER B 1 187 ? -25.312 22.797 5.977 1 87.25 187 SER B C 1
ATOM 3211 O O . SER B 1 187 ? -25.219 22.5 4.785 1 87.25 187 SER B O 1
ATOM 3213 N N . GLY B 1 188 ? -25.109 21.906 6.883 1 91 188 GLY B N 1
ATOM 3214 C CA . GLY B 1 188 ? -25.188 20.484 6.645 1 91 188 GLY B CA 1
ATOM 3215 C C . GLY B 1 188 ? -23.844 19.844 6.348 1 91 188 GLY B C 1
ATOM 3216 O O . GLY B 1 188 ? -23.734 18.609 6.285 1 91 188 GLY B O 1
ATOM 3217 N N . ARG B 1 189 ? -22.859 20.703 6.066 1 92.25 189 ARG B N 1
ATOM 3218 C CA . ARG B 1 189 ? -21.516 20.188 5.82 1 92.25 189 ARG B CA 1
ATOM 3219 C C . ARG B 1 189 ? -20.562 20.609 6.934 1 92.25 189 ARG B C 1
ATOM 3221 O O . ARG B 1 189 ? -20.703 21.688 7.52 1 92.25 189 ARG B O 1
ATOM 3228 N N . THR B 1 190 ? -19.672 19.672 7.234 1 95.38 190 THR B N 1
ATOM 3229 C CA . THR B 1 190 ? -18.672 20.062 8.234 1 95.38 190 THR B CA 1
ATOM 3230 C C . THR B 1 190 ? -17.703 21.094 7.668 1 95.38 190 THR B C 1
ATOM 3232 O O . THR B 1 190 ? -17.516 21.172 6.453 1 95.38 190 THR B O 1
ATOM 3235 N N . ARG B 1 191 ? -17.062 21.938 8.578 1 95.44 191 ARG B N 1
ATOM 3236 C CA . ARG B 1 191 ? -16 22.859 8.141 1 95.44 191 ARG B CA 1
ATOM 3237 C C . ARG B 1 191 ? -14.867 22.078 7.477 1 95.44 191 ARG B C 1
ATOM 3239 O O . ARG B 1 191 ? -14.242 22.578 6.539 1 95.44 191 ARG B O 1
ATOM 3246 N N . ARG B 1 192 ? -14.664 20.891 7.949 1 93 192 ARG B N 1
ATOM 3247 C CA . ARG B 1 192 ? -13.625 20.016 7.395 1 93 192 ARG B CA 1
ATOM 3248 C C . ARG B 1 192 ? -13.914 19.703 5.93 1 93 192 ARG B C 1
ATOM 3250 O O . ARG B 1 192 ? -13.023 19.797 5.086 1 93 192 ARG B O 1
ATOM 3257 N N . ALA B 1 193 ? -15.102 19.266 5.641 1 92.19 193 ALA B N 1
ATOM 3258 C CA . ALA B 1 193 ? -15.508 18.969 4.27 1 92.19 193 ALA B CA 1
ATOM 3259 C C . ALA B 1 193 ? -15.391 20.203 3.383 1 92.19 193 ALA B C 1
ATOM 3261 O O . ALA B 1 193 ? -14.953 20.109 2.234 1 92.19 193 ALA B O 1
ATOM 3262 N N . LEU B 1 194 ? -15.75 21.344 3.949 1 93 194 LEU B N 1
ATOM 3263 C CA . LEU B 1 194 ? -15.688 22.594 3.195 1 93 194 LEU B CA 1
ATOM 3264 C C . LEU B 1 194 ? -14.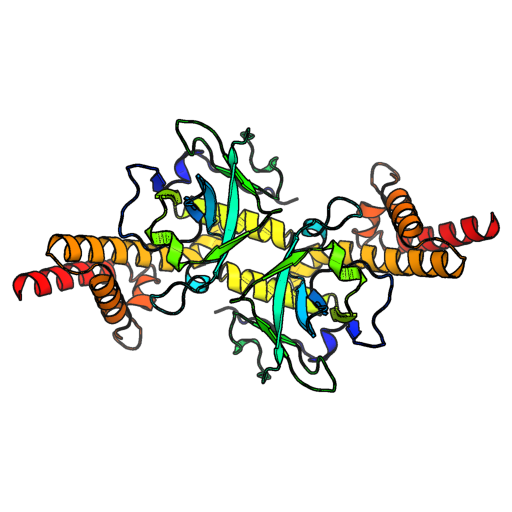234 23 2.939 1 93 194 LEU B C 1
ATOM 3266 O O . LEU B 1 194 ? -13.922 23.562 1.886 1 93 194 LEU B O 1
ATOM 3270 N N . LEU B 1 195 ? -13.352 22.734 3.869 1 92.62 195 LEU B N 1
ATOM 3271 C CA . LEU B 1 195 ? -11.93 23.031 3.734 1 92.62 195 LEU B CA 1
ATOM 3272 C C . LEU B 1 195 ? -11.312 22.203 2.611 1 92.62 195 LEU B C 1
ATOM 3274 O O . LEU B 1 195 ? -10.359 22.656 1.966 1 92.62 195 LEU B O 1
ATOM 3278 N N . SER B 1 196 ? -11.914 21.031 2.344 1 90.19 196 SER B N 1
ATOM 3279 C CA . SER B 1 196 ? -11.398 20.141 1.311 1 90.19 196 SER B CA 1
ATOM 3280 C C . SER B 1 196 ? -11.906 20.547 -0.071 1 90.19 196 SER B C 1
ATOM 3282 O O . SER B 1 196 ? -11.398 20.062 -1.087 1 90.19 196 SER B O 1
ATOM 3284 N N . ASP B 1 197 ? -12.867 21.422 -0.039 1 88 197 ASP B N 1
ATOM 3285 C CA . ASP B 1 197 ? -13.445 21.938 -1.276 1 88 197 ASP B CA 1
ATOM 3286 C C . ASP B 1 197 ? -12.727 23.219 -1.726 1 88 197 ASP B C 1
ATOM 3288 O O . ASP B 1 197 ? -12.75 24.234 -1.025 1 88 197 ASP B O 1
ATOM 3292 N N . ARG B 1 198 ? -12.219 23.188 -2.914 1 84.25 198 ARG B N 1
ATOM 3293 C CA . ARG B 1 198 ? -11.406 24.281 -3.428 1 84.25 198 ARG B CA 1
ATOM 3294 C C . ARG B 1 198 ? -12.195 25.594 -3.439 1 84.25 198 ARG B C 1
ATOM 3296 O O . ARG B 1 198 ? -11.625 26.672 -3.24 1 84.25 198 ARG B O 1
ATOM 3303 N N . GLN B 1 199 ? -13.422 25.547 -3.613 1 87.44 199 GLN B N 1
ATOM 3304 C CA . GLN B 1 199 ? -14.258 26.734 -3.721 1 87.44 199 GLN B CA 1
ATOM 3305 C C . GLN B 1 199 ? -14.461 27.391 -2.357 1 87.44 199 GLN B C 1
ATOM 3307 O O . GLN B 1 199 ? -14.719 28.594 -2.273 1 87.44 199 GLN B O 1
ATOM 3312 N N . HIS B 1 200 ? -14.266 26.562 -1.354 1 92.19 200 HIS B N 1
ATOM 3313 C CA . HIS B 1 200 ? -14.648 27.062 -0.043 1 92.19 200 HIS B CA 1
ATOM 3314 C C . HIS B 1 200 ? -13.438 27.172 0.88 1 92.19 200 HIS B C 1
ATOM 3316 O O . HIS B 1 200 ? -13.516 27.797 1.939 1 92.19 200 HIS B O 1
ATOM 3322 N N . ALA B 1 201 ? -12.352 26.625 0.529 1 92 201 ALA B N 1
ATOM 3323 C CA . ALA B 1 201 ? -11.188 26.484 1.399 1 92 201 ALA B CA 1
ATOM 3324 C C . ALA B 1 201 ? -10.734 27.844 1.917 1 92 201 ALA B C 1
ATOM 3326 O O . ALA B 1 201 ? -10.469 28.016 3.113 1 92 201 ALA B O 1
ATOM 3327 N N . SER B 1 202 ? -10.727 28.812 1.116 1 90.94 202 SER B N 1
ATOM 3328 C CA . SER B 1 202 ? -10.25 30.125 1.504 1 90.94 202 SER B CA 1
ATOM 3329 C C . SER B 1 202 ? -11.156 30.75 2.559 1 90.94 202 SER B C 1
ATOM 3331 O O . SER B 1 202 ? -10.68 31.391 3.502 1 90.94 202 SER B O 1
ATOM 3333 N N . SER B 1 203 ? -12.406 30.609 2.33 1 92.62 203 SER B N 1
ATOM 3334 C CA . SER B 1 203 ? -13.367 31.156 3.287 1 92.62 203 SER B CA 1
ATOM 3335 C C . SER B 1 203 ? -13.219 30.484 4.652 1 92.62 203 SER B C 1
ATOM 3337 O O . SER B 1 203 ? -13.297 31.156 5.684 1 92.62 203 SER B O 1
ATOM 3339 N N . ILE B 1 204 ? -13 29.188 4.664 1 94.31 204 ILE B N 1
ATOM 3340 C CA . ILE B 1 204 ? -12.859 28.453 5.914 1 94.31 204 ILE B CA 1
ATOM 3341 C C . ILE B 1 204 ? -11.57 28.875 6.621 1 94.31 204 ILE B C 1
ATOM 3343 O O . ILE B 1 204 ? -11.555 29.031 7.844 1 94.31 204 ILE B O 1
ATOM 3347 N N . ARG B 1 205 ? -10.555 29.156 5.934 1 92.94 205 ARG B N 1
ATOM 3348 C CA . ARG B 1 205 ? -9.305 29.609 6.523 1 92.94 205 ARG B CA 1
ATOM 3349 C C . ARG B 1 205 ? -9.477 30.984 7.168 1 92.94 205 ARG B C 1
ATOM 3351 O O . ARG B 1 205 ? -8.961 31.234 8.258 1 92.94 205 ARG B O 1
ATOM 3358 N N . ARG B 1 206 ? -10.195 31.797 6.512 1 91.94 206 ARG B N 1
ATOM 3359 C CA . ARG B 1 206 ? -10.469 33.125 7.059 1 91.94 206 ARG B CA 1
ATOM 3360 C C . ARG B 1 206 ? -11.297 33.031 8.336 1 91.94 206 ARG B C 1
ATOM 3362 O O . ARG B 1 206 ? -11.039 33.75 9.305 1 91.94 206 ARG B O 1
ATOM 3369 N N . GLU B 1 207 ? -12.227 32.156 8.227 1 93.44 207 GLU B N 1
ATOM 3370 C CA . GLU B 1 207 ? -13.062 31.938 9.406 1 93.44 207 GLU B CA 1
ATOM 3371 C C . GLU B 1 207 ? -12.234 31.422 10.586 1 93.44 207 GLU B C 1
ATOM 3373 O O . GLU B 1 207 ? -12.453 31.844 11.727 1 93.44 207 GLU B O 1
ATOM 3378 N N . ALA B 1 208 ? -11.336 30.562 10.328 1 94.12 208 ALA B N 1
ATOM 3379 C CA . ALA B 1 208 ? -10.469 30.016 11.367 1 94.12 208 ALA B CA 1
ATOM 3380 C C . ALA B 1 208 ? -9.625 31.109 12.008 1 94.12 208 ALA B C 1
ATOM 3382 O O . ALA B 1 208 ? -9.484 31.156 13.234 1 94.12 208 ALA B O 1
ATOM 3383 N N . ARG B 1 209 ? -9.117 31.969 11.234 1 90.06 209 ARG B N 1
ATOM 3384 C CA . ARG B 1 209 ? -8.305 33.062 11.734 1 90.06 209 ARG B CA 1
ATOM 3385 C C . ARG B 1 209 ? -9.117 34 12.633 1 90.06 209 ARG B C 1
ATOM 3387 O O . ARG B 1 209 ? -8.656 34.406 13.695 1 90.06 209 ARG B O 1
ATOM 3394 N N . SER B 1 210 ? -10.289 34.25 12.125 1 90.31 210 SER B N 1
ATOM 3395 C CA . SER B 1 210 ? -11.18 35.125 12.898 1 90.31 210 SER B CA 1
ATOM 3396 C C . SER B 1 210 ? -11.555 34.469 14.227 1 90.31 210 SER B C 1
ATOM 3398 O O . SER B 1 210 ? -11.586 35.156 15.266 1 90.31 210 SER B O 1
ATOM 3400 N N . HIS B 1 211 ? -11.852 33.219 14.133 1 89.75 211 HIS B N 1
ATOM 3401 C CA . HIS B 1 211 ? -12.211 32.469 15.328 1 89.75 211 HIS B CA 1
ATOM 3402 C C . HIS B 1 211 ? -11.078 32.5 16.344 1 89.75 211 HIS B C 1
ATOM 3404 O O . HIS B 1 211 ? -11.312 32.719 17.547 1 89.75 211 HIS B O 1
ATOM 3410 N N . ARG B 1 212 ? -9.922 32.344 16 1 88.25 212 ARG B N 1
ATOM 3411 C CA . ARG B 1 212 ? -8.766 32.312 16.891 1 88.25 212 ARG B CA 1
ATOM 3412 C C . ARG B 1 212 ? -8.508 33.656 17.516 1 88.25 212 ARG B C 1
ATOM 3414 O O . ARG B 1 212 ? -8.109 33.75 18.688 1 88.25 212 ARG B O 1
ATOM 3421 N N . LYS B 1 213 ? -8.719 34.688 16.75 1 84.44 213 LYS B N 1
ATOM 3422 C CA . LYS B 1 213 ? -8.57 36.031 17.281 1 84.44 213 LYS B CA 1
ATOM 3423 C C . LYS B 1 213 ? -9.602 36.281 18.375 1 84.44 213 LYS B C 1
ATOM 3425 O O . LYS B 1 213 ? -9.289 36.938 19.391 1 84.44 213 LYS B O 1
ATOM 3430 N N . SER B 1 214 ? -10.758 35.781 18.109 1 83.5 214 SER B N 1
ATOM 3431 C CA . SER B 1 214 ? -11.836 36 19.078 1 83.5 214 SER B CA 1
ATOM 3432 C C . SER B 1 214 ? -11.578 35.25 20.375 1 83.5 214 SER B C 1
ATOM 3434 O O . SER B 1 214 ? -11.898 35.719 21.453 1 83.5 214 SER B O 1
ATOM 3436 N N . VAL B 1 215 ? -11.039 34.062 20.328 1 77.5 215 VAL B N 1
ATOM 3437 C CA . VAL B 1 215 ? -10.742 33.25 21.5 1 77.5 215 VAL B CA 1
ATOM 3438 C C . VAL B 1 215 ? -9.602 33.875 22.297 1 77.5 215 VAL B C 1
ATOM 3440 O O . VAL B 1 215 ? -9.633 33.906 23.531 1 77.5 215 VAL B O 1
ATOM 3443 N N . LYS B 1 216 ? -8.617 34.438 21.641 1 74.75 216 LYS B N 1
ATOM 3444 C CA . LYS B 1 216 ? -7.496 35.094 22.297 1 74.75 216 LYS B CA 1
ATOM 3445 C C . LYS B 1 216 ? -7.977 36.312 23.078 1 74.75 216 LYS B C 1
ATOM 3447 O O . LYS B 1 216 ? -7.488 36.594 24.188 1 74.75 216 LYS B O 1
ATOM 3452 N N . LEU B 1 217 ? -8.914 37 22.484 1 66.19 217 LEU B N 1
ATOM 3453 C CA . LEU B 1 217 ? -9.43 38.219 23.125 1 66.19 217 LEU B CA 1
ATOM 3454 C C . LEU B 1 217 ? -10.297 37.844 24.328 1 66.19 217 LEU B C 1
ATOM 3456 O O . LEU B 1 217 ? -10.453 38.656 25.25 1 66.19 217 LEU B O 1
ATOM 3460 N N . ALA B 1 218 ? -10.844 36.719 24.328 1 66.44 218 ALA B N 1
ATOM 3461 C CA . ALA B 1 218 ? -11.734 36.312 25.422 1 66.44 218 ALA B CA 1
ATOM 3462 C C . ALA B 1 218 ? -10.938 35.75 26.594 1 66.44 218 ALA B C 1
ATOM 3464 O O . ALA B 1 218 ? -11.43 35.719 27.719 1 66.44 218 ALA B O 1
ATOM 3465 N N . ASP B 1 219 ? -9.695 35.344 26.547 1 57.28 219 ASP B N 1
ATOM 3466 C CA . ASP B 1 219 ? -8.844 34.875 27.625 1 57.28 219 ASP B CA 1
ATOM 3467 C C . ASP B 1 219 ? -8.039 36 28.234 1 57.28 219 ASP B C 1
ATOM 3469 O O . ASP B 1 219 ? -7.832 36.031 29.453 1 57.28 219 ASP B O 1
#

Secondary structure (DSSP, 8-state):
-------SSGGGGEEEEGGG--SSPPP-TT-EEE-TTS-EEEE-S-HHHHEETTEEPSEEEEEEEEE----S-GGGS-TTEEEEEEEETTEEEEEESSS-EEEEGGGGGGSEEEEEE-HHHHHHHHHHHHHHHH-----HHHHHHHHHHHHHHHHHHHHHHHHHHHTT--HHHHHHHHHHHHHSEETTEEHHHHHTSTTTHHHHHHHHHHHHHHHHHH-/-------SSGGGGEEEEGGGS-SSPPP-TT-EEE-TTS-EEEE-S-HHHHEETTEEPSEEEEEEEEE----S-GGGS-TTEEEEEEEETTEEEEEESSS-EEEEGGGGGGSEEEEEE-HHHHHHHHHHHHHHHH-----HHHHHHHHHHHHHHHHHHHHHHHHHHHTT--HHHHHHHHHHHHHSEETTEEHHHHHTSTTTHHHHHHHHHHHHHHHHHH-

Sequence (438 aa):
MPELETPDDPESIYLARLEDVGEHRPTFTGDIYRLGDGRMVMILQHPCALRHGVDLHPRLLVAPVRPDSLRSNWARAPFGTMPLPKLIDGQDHSADFINLELIDSPTLPTCERIAVLSQSGVNLVMQRWVYHSTRLAVPTHTYSDSTVGPFDEADLIEEWVTDRVDDGADPQAAEHECASWLDERISGRTRRALLSDRQHASSIRREARSHRKSVKLADMPELETPDDPESIYLARLEDVGEHRPTFTGDIYRLGDGRMVMILQHPCALRHGVDLHPRLLVAPVRPDSLRSNWARAPFGTMPLPKLIDGQDHSADFINLELIDSPTLPTCERIAVLSQSGVNLVMQRWVYHSTRLAVPTHTYSDSTVGPFDEADLIEEWVTDRVDDGADPQAAEHECASWLDERISGRTRRALLSDRQHASSIRREARSHRKSVKLAD

pLDDT: mean 90.59, std 7.91, range [47.44, 98.5]

Radius of gyration: 24.13 Å; Cα contacts (8 Å, |Δi|>4): 759; chains: 2; bounding box: 49×78×59 Å

Organism: Mycobacterium tuberculosis (strain ATCC 25177 / H37Ra) (NCBI:txid419947)